Protein 2A3L (pdb70)

Secondary structure (DSSP, 8-state):
---TTT---------S---------------STTTTHHHHHHHHHHHHTTS---SS-TTS-------------------BTTB-----SS--SS-S-----HHHHHHHHHHHHHHTT-HHHHHHHHHHHHHHHHHHHHHHHHHHHHHHHHGGGS-S--TTTS-EEEEEEETTT-S-HHHHHHHHHHHHHT--S---EEETTEEE-HHHHHHHHSS-STT--STT----S-SS-----SSSHHHH--SS--HHHHHHS-SSSTTTTTTHHHHHHHHHHHHTTSSSEEEEEEEE--SSSSTHHHHHHHHHHTTT---SSEEEEEEEE--HHHHTTSSS-SSTHHHHHHHSSHHHHHHH-GGGSTTTHHHHTTEEEEEEES-TTS------SS---TTT--SSSPP-HHHHHHHHHHHHHHHHHHHTTTT----EE----SSSS-THHHHHHHHH-SS-S--GGGGG-HHHHHHIIIII--EEE-HHHHTTTT--STT-SHHHHHHTT--EEE--B-HHHH--SSSHHHHHHHHHIIIII--HHHHHHHHHHHHHHS---HHHHHHHS-TTTTBSSGGG--HHHH-S-HHHHHHHHHHHHHHHHHHTTT-----SB---

CATH classification: 3.20.20.140 (+1 more: 4.10.800.20)

Nearest PDB structures (foldseek):
  2a3l-assembly1_A  TM=1.002E+00  e=0.000E+00  Arabidopsis thaliana
  8hu6-assembly1_C  TM=9.172E-01  e=6.203E-59  Homo sapiens
  8hu6-assembly1_B  TM=9.155E-01  e=7.675E-59  Homo sapiens
  8hub-assembly1_D  TM=8.756E-01  e=2.429E-53  Homo sapiens
  8hub-assembly1_C  TM=8.610E-01  e=2.663E-52  Homo sapiens

Foldseek 3Di:
DFFAVDDDDDDDDQQDFDFDWDDDDDFDDDDPVLVLLVLLVLLLVLLVLFADAQPQDQLNPCPAQFDDADFFFQDDFCDDLLFTFRAGSPHDDQGVPDDDDDQVLQVVLVSLVDSLPPPPNLVVLVVVLVVLLVVLVVRCVTCVVSFVCSLVNLVPDFQLLAFFEQLAAAQQLLAAFVLVVVLVLPCCVVFFQCFQAQADHGTGGRVCLAVVLPCDHPRDGPPPPQQASHDPDDDDPDDQCQRQPPPPGGDVCLRARDQPHPVRNCHVLVSLVVSQVVCCVSVRYAYAYEAEDALLDLCSLLSVLVSCVVSSPDDQRYFYAYEHELPVLVSLVVVSAFFQSSRSVSPLPNPLVCLSTVVVRDSSQSRLLRHAAYEYDDDQADDDDPDDNPDDGRRSGRDNDGHDLLVVVSSVQSSLRVSQVVSSVVPHHHYFYAYAFDLDYDPSRLSSCSSYGAAYEDCQRVVPTSSSLSSLQLSLREYEHELQVSCVPPDPSVVGCPLSSVSSRRRYAYHAYRQHPGDDDPDGVVVVVNVCSVVSRRHRLRVLVRSLSSLVSDRDRLVVNCVQWRSQCQFQFLVNTDCSRRSHRSNSGNSSSVVSVSVQCVSVVNDDPDDGGDGD

InterPro domains:
  IPR006329 AMP deaminase [PF19326] (227-831)
  IPR006329 AMP deaminase [PTHR11359] (141-830)
  IPR006329 AMP deaminase [TIGR01429] (279-825)
  IPR006329 AMP deaminase [cd01319] (328-823)
  IPR006650 Adenosine/AMP deaminase active site [PS00485] (732-738)
  IPR032466 Metal-dependent hydrolase [SSF51556] (219-838)

Radius of gyration: 24.84 Å; Cα contacts (8 Å, |Δi|>4): 1011; chains: 1; bounding box: 74×53×70 Å

Organism: Arabidopsis thaliana (NCBI:txid3702)

Sequence (616 aa):
QPDPIAADILRKEPEQETFVRLNVPLEVPTSDEVEAYKCLQECLELRKRYVFQETVAPWEKEEPFAHYPQGKSDHCFEMQDGVVHVFANKDAKEDLFPVADATAFFTDLHHVLKVIAAGNIRTLCHRRLVLLEQKFNLHLMLNADKEFLAQKSAPHRDFYNVRKVDTHVHHSACMNQKHLLRFIKSKLRKEPDEVVIFRDGTYLTLREVFESLDLTGYDLNVDLLDVHADKSTFHRFDKFNLKYNPCGQSRLREIFLKQDNLIQGRFLGEITKQVFSDLEASKYQMAEYRISIYGRKMSEWDQLASWIVNNDLYSENVVWLIQLPRLYNIYKDMGIVTSFQNILDNIFIPLFEATVDPDSHPQLHVFLKQVVGFDLVDDESKPERRPTKHMPTPAQWTNAFNPAFSYYVYYCYANLYVLNKLRESKGMTTITLRPHSGEAGDIDHLAATFLTCHSIAHGINLRKSPVLQYLYYLAQIGLAMSPLSNNSLFLDYHRNPFPVFFLRGLNVSLSTDDPLQIHLTKEPLVEEYSIAASVWKLSACDLCEIARNSVYQSGFSHALKSHWIGKDYYKRGPDGNDIHKTNVPHIRVEFRDTIWKEEMQQVYLGKAVISDEVVP

GO terms:
  GO:0043424 protein histidine kinase binding (F, IPI)
  GO:0005741 mitochondrial outer membrane (C, IDA)
  GO:0005783 endoplasmic reticulum (C, HDA)
  GO:0009793 embryo development ending in seed dormancy (P, IMP)
  GO:0005515 protein binding (F, IPI)

B-factor: mean 73.49, std 30.17, range [4.39, 203.39]

Structure (mmCIF, N/CA/C/O backbone):
data_2A3L
#
_entry.id   2A3L
#
_cell.length_a   131.325
_cell.length_b   131.325
_cell.length_c   208.254
_cell.angle_alpha   90.00
_cell.angle_beta   90.00
_cell.angle_gamma   120.00
#
_symmetry.space_group_name_H-M   'P 62 2 2'
#
loop_
_entity.id
_entity.type
_entity.pdbx_description
1 polymer 'AMP deaminase'
2 non-polymer 'ZINC ION'
3 non-polymer 'PHOSPHATE ION'
4 non-polymer "COFORMYCIN 5'-PHOSPHATE"
5 water water
#
loop_
_atom_site.group_PDB
_atom_site.id
_atom_site.type_symbol
_atom_site.label_atom_id
_atom_site.label_alt_id
_atom_site.label_comp_id
_atom_site.label_asym_id
_atom_site.label_entity_id
_atom_site.label_seq_id
_atom_site.pdbx_PDB_ins_code
_atom_site.Cartn_x
_atom_site.Cartn_y
_atom_site.Cartn_z
_atom_site.occupancy
_atom_site.B_iso_or_equiv
_atom_site.auth_seq_id
_atom_site.auth_comp_id
_atom_site.auth_asym_id
_atom_site.auth_atom_id
_atom_site.pdbx_PDB_model_num
ATOM 1 N N . GLN A 1 74 ? -40.501 -39.060 -41.809 1.00 152.92 212 GLN A N 1
ATOM 2 C CA . GLN A 1 74 ? -39.258 -38.486 -42.424 1.00 152.92 212 GLN A CA 1
ATOM 3 C C . GLN A 1 74 ? -37.925 -38.973 -41.867 1.00 152.92 212 GLN A C 1
ATOM 4 O O . GLN A 1 74 ? -37.106 -39.553 -42.585 1.00 152.92 212 GLN A O 1
ATOM 10 N N . PRO A 1 75 ? -37.701 -38.747 -40.572 1.00 155.01 213 PRO A N 1
ATOM 11 C CA . PRO A 1 75 ? -36.491 -39.124 -39.846 1.00 155.01 213 PRO A CA 1
ATOM 12 C C . PRO A 1 75 ? -35.100 -39.178 -40.501 1.00 155.01 213 PRO A C 1
ATOM 13 O O . PRO A 1 75 ? -34.886 -39.836 -41.516 1.00 155.01 213 PRO A O 1
ATOM 17 N N . ASP A 1 76 ? -34.174 -38.463 -39.855 1.00 88.16 214 ASP A N 1
ATOM 18 C CA . ASP A 1 76 ? -32.757 -38.308 -40.213 1.00 88.16 214 ASP A CA 1
ATOM 19 C C . ASP A 1 76 ? -32.509 -37.179 -41.201 1.00 88.16 214 ASP A C 1
ATOM 20 O O . ASP A 1 76 ? -32.694 -37.384 -42.393 1.00 88.16 214 ASP A O 1
ATOM 25 N N . PRO A 1 77 ? -32.102 -35.965 -40.711 1.00 92.14 215 PRO A N 1
ATOM 26 C CA . PRO A 1 77 ? -31.823 -34.776 -41.521 1.00 92.14 215 PRO A CA 1
ATOM 27 C C . PRO A 1 77 ? -30.436 -34.806 -42.125 1.00 92.14 215 PRO A C 1
ATOM 28 O O . PRO A 1 77 ? -30.213 -34.281 -43.222 1.00 92.14 215 PRO A O 1
ATOM 32 N N . ILE A 1 78 ? -29.499 -35.401 -41.392 1.00 89.62 216 ILE A N 1
ATOM 33 C CA . ILE A 1 78 ? -28.132 -35.453 -41.873 1.00 89.62 216 ILE A CA 1
ATOM 34 C C . ILE A 1 78 ? -28.199 -35.668 -43.396 1.00 89.62 216 ILE A C 1
ATOM 35 O O . ILE A 1 78 ? -27.564 -34.950 -44.154 1.00 89.62 216 ILE A O 1
ATOM 40 N N . ALA A 1 79 ? -29.014 -36.601 -43.860 1.00 89.17 217 ALA A N 1
ATOM 41 C CA . ALA A 1 79 ? -29.089 -36.833 -45.297 1.00 89.17 217 ALA A CA 1
ATOM 42 C C . ALA A 1 79 ? -29.909 -35.771 -46.054 1.00 89.17 217 ALA A C 1
ATOM 43 O O . ALA A 1 79 ? -29.334 -34.908 -46.734 1.00 89.17 217 ALA A O 1
ATOM 45 N N . ALA A 1 80 ? -31.239 -35.848 -45.918 1.00 120.73 218 ALA A N 1
ATOM 46 C CA . ALA A 1 80 ? -32.222 -34.954 -46.562 1.00 120.73 218 ALA A CA 1
ATOM 47 C C . ALA A 1 80 ? -31.701 -34.114 -47.698 1.00 120.73 218 ALA A C 1
ATOM 48 O O . ALA A 1 80 ? -30.814 -33.280 -47.523 1.00 120.73 218 ALA A O 1
ATOM 50 N N . ASP A 1 81 ? -32.292 -34.318 -48.866 1.00 96.33 219 ASP A N 1
ATOM 51 C CA . ASP A 1 81 ? -31.870 -33.591 -50.041 1.00 96.33 219 ASP A CA 1
ATOM 52 C C . ASP A 1 81 ? -32.558 -32.257 -50.205 1.00 96.33 219 ASP A C 1
ATOM 53 O O . ASP A 1 81 ? -33.622 -31.989 -49.667 1.00 96.33 219 ASP A O 1
ATOM 58 N N . ILE A 1 82 ? -31.884 -31.413 -50.952 1.00 114.84 220 ILE A N 1
ATOM 59 C CA . ILE A 1 82 ? -32.302 -30.070 -51.265 1.00 114.84 220 ILE A CA 1
ATOM 60 C C . ILE A 1 82 ? -33.672 -30.108 -51.985 1.00 114.84 220 ILE A C 1
ATOM 61 O O . ILE A 1 82 ? -33.934 -31.068 -52.712 1.00 114.84 220 ILE A O 1
ATOM 66 N N . LEU A 1 83 ? -34.561 -29.124 -51.779 1.00 71.86 221 LEU A N 1
ATOM 67 C CA . LEU A 1 83 ? -35.836 -29.145 -52.522 1.00 71.86 221 LEU A CA 1
ATOM 68 C C . LEU A 1 83 ? -36.303 -27.865 -53.183 1.00 71.86 221 LEU A C 1
ATOM 69 O O . LEU A 1 83 ? -35.970 -27.631 -54.328 1.00 71.86 221 LEU A O 1
ATOM 74 N N . ARG A 1 84 ? -37.097 -27.045 -52.500 1.00 140.34 222 ARG A N 1
ATOM 75 C CA . ARG A 1 84 ? -37.616 -25.841 -53.152 1.00 140.34 222 ARG A CA 1
ATOM 76 C C . ARG A 1 84 ? -38.348 -24.823 -52.270 1.00 140.34 222 ARG A C 1
ATOM 77 O O . ARG A 1 84 ? -38.057 -24.590 -51.099 1.00 140.34 222 ARG A O 1
ATOM 85 N N . LYS A 1 85 ? -39.305 -24.192 -52.932 1.00 133.64 223 LYS A N 1
ATOM 86 C CA . LYS A 1 85 ? -40.253 -23.310 -52.303 1.00 133.64 223 LYS A CA 1
ATOM 87 C C . LYS A 1 85 ? -40.430 -21.821 -52.158 1.00 133.64 223 LYS A C 1
ATOM 88 O O . LYS A 1 85 ? -39.500 -21.023 -51.980 1.00 133.64 223 LYS A O 1
ATOM 94 N N . GLU A 1 86 ? -41.743 -21.549 -52.161 1.00 113.08 224 GLU A N 1
ATOM 95 C CA . GLU A 1 86 ? -42.440 -20.277 -52.063 1.00 113.08 224 GLU A CA 1
ATOM 96 C C . GLU A 1 86 ? -43.368 -20.220 -50.830 1.00 113.08 224 GLU A C 1
ATOM 97 O O . GLU A 1 86 ? -44.131 -19.267 -50.712 1.00 113.08 224 GLU A O 1
ATOM 103 N N . PRO A 1 87 ? -43.435 -21.273 -49.984 1.00 50.22 225 PRO A N 1
ATOM 104 C CA . PRO A 1 87 ? -44.324 -21.066 -48.850 1.00 50.22 225 PRO A CA 1
ATOM 105 C C . PRO A 1 87 ? -43.872 -19.841 -48.101 1.00 50.22 225 PRO A C 1
ATOM 106 O O . PRO A 1 87 ? -42.789 -19.807 -47.510 1.00 50.22 225 PRO A O 1
ATOM 110 N N . GLU A 1 88 ? -44.756 -18.836 -48.218 1.00 159.36 226 GLU A N 1
ATOM 111 C CA . GLU A 1 88 ? -44.688 -17.496 -47.639 1.00 159.36 226 GLU A CA 1
ATOM 112 C C . GLU A 1 88 ? -45.985 -17.137 -46.897 1.00 159.36 226 GLU A C 1
ATOM 113 O O . GLU A 1 88 ? -46.454 -16.009 -47.030 1.00 159.36 226 GLU A O 1
ATOM 119 N N . GLN A 1 89 ? -46.513 -18.091 -46.117 1.00 85.72 227 GLN A N 1
ATOM 120 C CA . GLN A 1 89 ? -47.766 -17.987 -45.370 1.00 85.72 227 GLN A CA 1
ATOM 121 C C . GLN A 1 89 ? -47.835 -19.376 -44.742 1.00 85.72 227 GLN A C 1
ATOM 122 O O . GLN A 1 89 ? -48.124 -20.326 -45.445 1.00 85.72 227 GLN A O 1
ATOM 128 N N . GLU A 1 90 ? -47.554 -19.534 -43.450 1.00 88.39 228 GLU A N 1
ATOM 129 C CA . GLU A 1 90 ? -47.518 -20.905 -42.892 1.00 88.39 228 GLU A CA 1
ATOM 130 C C . GLU A 1 90 ? -48.821 -21.633 -42.632 1.00 88.39 228 GLU A C 1
ATOM 131 O O . GLU A 1 90 ? -49.838 -20.995 -42.431 1.00 88.39 228 GLU A O 1
ATOM 137 N N . THR A 1 91 ? -48.753 -22.974 -42.580 1.00 56.81 229 THR A N 1
ATOM 138 C CA . THR A 1 91 ? -49.921 -23.883 -42.408 1.00 56.81 229 THR A CA 1
ATOM 139 C C . THR A 1 91 ? -50.062 -24.831 -41.212 1.00 56.81 229 THR A C 1
ATOM 140 O O . THR A 1 91 ? -49.241 -25.721 -41.047 1.00 56.81 229 THR A O 1
ATOM 144 N N . PHE A 1 92 ? -51.090 -24.641 -40.385 1.00 50.88 230 PHE A N 1
ATOM 145 C CA . PHE A 1 92 ? -51.377 -25.576 -39.277 1.00 50.88 230 PHE A CA 1
ATOM 146 C C . PHE A 1 92 ? -52.036 -26.687 -40.117 1.00 50.88 230 PHE A C 1
ATOM 147 O O . PHE A 1 92 ? -51.609 -26.963 -41.237 1.00 50.88 230 PHE A O 1
ATOM 155 N N . VAL A 1 93 ? -53.078 -27.315 -39.611 1.00 68.47 231 VAL A N 1
ATOM 156 C CA . VAL A 1 93 ? -53.823 -28.323 -40.392 1.00 68.47 231 VAL A CA 1
ATOM 157 C C . VAL A 1 93 ? -53.146 -29.624 -40.747 1.00 68.47 231 VAL A C 1
ATOM 158 O O . VAL A 1 93 ? -52.045 -29.632 -41.315 1.00 68.47 231 VAL A O 1
ATOM 162 N N . ARG A 1 94 ? -53.851 -30.717 -40.411 1.00 67.25 232 ARG A N 1
ATOM 163 C CA . ARG A 1 94 ? -53.407 -32.093 -40.659 1.00 67.25 232 ARG A CA 1
ATOM 164 C C . ARG A 1 94 ? -54.380 -33.143 -40.147 1.00 67.25 232 ARG A C 1
ATOM 165 O O . ARG A 1 94 ? -55.432 -32.827 -39.617 1.00 67.25 232 ARG A O 1
ATOM 173 N N . LEU A 1 95 ? -53.991 -34.402 -40.275 1.00 43.50 233 LEU A N 1
ATOM 174 C CA . LEU A 1 95 ? -54.839 -35.491 -39.840 1.00 43.50 233 LEU A CA 1
ATOM 175 C C . LEU A 1 95 ? -54.961 -35.532 -38.342 1.00 43.50 233 LEU A C 1
ATOM 176 O O . LEU A 1 95 ? -53.943 -35.700 -37.655 1.00 43.50 233 LEU A O 1
ATOM 181 N N . ASN A 1 96 ? -56.192 -35.422 -37.838 1.00 57.68 234 ASN A N 1
ATOM 182 C CA . ASN A 1 96 ? -56.434 -35.350 -36.404 1.00 57.68 234 ASN A CA 1
ATOM 183 C C . ASN A 1 96 ? -56.606 -36.621 -35.512 1.00 57.68 234 ASN A C 1
ATOM 184 O O . ASN A 1 96 ? -56.480 -36.525 -34.285 1.00 57.68 234 ASN A O 1
ATOM 189 N N . VAL A 1 97 ? -56.883 -37.806 -36.044 1.00 62.12 235 VAL A N 1
ATOM 190 C CA . VAL A 1 97 ? -57.030 -39.000 -35.153 1.00 62.12 235 VAL A CA 1
ATOM 191 C C . VAL A 1 97 ? -57.856 -39.028 -33.842 1.00 62.12 235 VAL A C 1
ATOM 192 O O . VAL A 1 97 ? -57.260 -38.967 -32.773 1.00 62.12 235 VAL A O 1
ATOM 196 N N . PRO A 1 98 ? -59.210 -39.100 -33.885 1.00 89.90 236 PRO A N 1
ATOM 197 C CA . PRO A 1 98 ? -59.853 -39.148 -32.554 1.00 89.90 236 PRO A CA 1
ATOM 198 C C . PRO A 1 98 ? -59.944 -40.607 -32.064 1.00 89.90 236 PRO A C 1
ATOM 199 O O . PRO A 1 98 ? -59.946 -41.518 -32.884 1.00 89.90 236 PRO A O 1
ATOM 203 N N . LEU A 1 99 ? -60.006 -40.820 -30.745 1.00 64.79 237 LEU A N 1
ATOM 204 C CA . LEU A 1 99 ? -60.126 -42.175 -30.142 1.00 64.79 237 LEU A CA 1
ATOM 205 C C . LEU A 1 99 ? -61.175 -42.123 -29.020 1.00 64.79 237 LEU A C 1
ATOM 206 O O . LEU A 1 99 ? -62.292 -42.622 -29.176 1.00 64.79 237 LEU A O 1
ATOM 211 N N . GLU A 1 100 ? -60.747 -41.551 -27.886 1.00 95.64 238 GLU A N 1
ATOM 212 C CA . GLU A 1 100 ? -61.542 -41.273 -26.678 1.00 95.64 238 GLU A CA 1
ATOM 213 C C . GLU A 1 100 ? -61.728 -42.215 -25.459 1.00 95.64 238 GLU A C 1
ATOM 214 O O . GLU A 1 100 ? -61.724 -41.726 -24.333 1.00 95.64 238 GLU A O 1
ATOM 220 N N . VAL A 1 101 ? -61.915 -43.520 -25.660 1.00 104.26 239 VAL A N 1
ATOM 221 C CA . VAL A 1 101 ? -62.095 -44.522 -24.565 1.00 104.26 239 VAL A CA 1
ATOM 222 C C . VAL A 1 101 ? -62.841 -44.193 -23.254 1.00 104.26 239 VAL A C 1
ATOM 223 O O . VAL A 1 101 ? -62.575 -43.185 -22.598 1.00 104.26 239 VAL A O 1
ATOM 227 N N . PRO A 1 102 ? -63.787 -45.065 -22.854 1.00 122.01 240 PRO A N 1
ATOM 228 C CA . PRO A 1 102 ? -64.556 -44.863 -21.620 1.00 122.01 240 PRO A CA 1
ATOM 229 C C . PRO A 1 102 ? -63.719 -45.395 -20.475 1.00 122.01 240 PRO A C 1
ATOM 230 O O . PRO A 1 102 ? -62.491 -45.375 -20.560 1.00 122.01 240 PRO A O 1
ATOM 234 N N . THR A 1 103 ? -64.359 -45.912 -19.431 1.00 77.62 241 THR A N 1
ATOM 235 C CA . THR A 1 103 ? -63.577 -46.394 -18.307 1.00 77.62 241 THR A CA 1
ATOM 236 C C . THR A 1 103 ? -64.162 -47.493 -17.438 1.00 77.62 241 THR A C 1
ATOM 237 O O . THR A 1 103 ? -65.375 -47.555 -17.245 1.00 77.62 241 THR A O 1
ATOM 241 N N . SER A 1 104 ? -63.263 -48.331 -16.903 1.00 72.35 242 SER A N 1
ATOM 242 C CA . SER A 1 104 ? -63.566 -49.471 -16.024 1.00 72.35 242 SER A CA 1
ATOM 243 C C . SER A 1 104 ? -63.483 -49.158 -14.522 1.00 72.35 242 SER A C 1
ATOM 244 O O . SER A 1 104 ? -63.044 -48.080 -14.133 1.00 72.35 242 SER A O 1
ATOM 247 N N . ASP A 1 105 ? -63.893 -50.108 -13.679 1.00 87.33 243 ASP A N 1
ATOM 248 C CA . ASP A 1 105 ? -63.868 -49.922 -12.225 1.00 87.33 243 ASP A CA 1
ATOM 249 C C . ASP A 1 105 ? -62.509 -49.449 -11.730 1.00 87.33 243 ASP A C 1
ATOM 250 O O . ASP A 1 105 ? -62.405 -48.786 -10.696 1.00 87.33 243 ASP A O 1
ATOM 255 N N . GLU A 1 106 ? -61.458 -49.803 -12.459 1.00 86.26 244 GLU A N 1
ATOM 256 C CA . GLU A 1 106 ? -60.131 -49.380 -12.064 1.00 86.26 244 GLU A CA 1
ATOM 257 C C . GLU A 1 106 ? -59.862 -47.977 -12.563 1.00 86.26 244 GLU A C 1
ATOM 258 O O . GLU A 1 106 ? -59.001 -47.704 -13.402 1.00 86.26 244 GLU A O 1
ATOM 264 N N . VAL A 1 107 ? -60.718 -47.105 -12.059 1.00 104.03 245 VAL A N 1
ATOM 265 C CA . VAL A 1 107 ? -60.675 -45.687 -12.306 1.00 104.03 245 VAL A CA 1
ATOM 266 C C . VAL A 1 107 ? -59.942 -45.335 -11.026 1.00 104.03 245 VAL A C 1
ATOM 267 O O . VAL A 1 107 ? -59.213 -44.344 -10.943 1.00 104.03 245 VAL A O 1
ATOM 271 N N . GLU A 1 108 ? -60.143 -46.196 -10.028 1.00 82.10 246 GLU A N 1
ATOM 272 C CA . GLU A 1 108 ? -59.472 -46.044 -8.754 1.00 82.10 246 GLU A CA 1
ATOM 273 C C . GLU A 1 108 ? -58.087 -46.539 -9.054 1.00 82.10 246 GLU A C 1
ATOM 274 O O . GLU A 1 108 ? -57.667 -47.604 -8.628 1.00 82.10 246 GLU A O 1
ATOM 280 N N . ALA A 1 109 ? -57.412 -45.747 -9.856 1.00 52.36 247 ALA A N 1
ATOM 281 C CA . ALA A 1 109 ? -56.060 -45.993 -10.275 1.00 52.36 247 ALA A CA 1
ATOM 282 C C . ALA A 1 109 ? -55.796 -44.617 -10.711 1.00 52.36 247 ALA A C 1
ATOM 283 O O . ALA A 1 109 ? -54.951 -43.942 -10.137 1.00 52.36 247 ALA A O 1
ATOM 285 N N . TYR A 1 110 ? -56.559 -44.191 -11.718 1.00 58.80 248 TYR A N 1
ATOM 286 C CA . TYR A 1 110 ? -56.430 -42.836 -12.227 1.00 58.80 248 TYR A CA 1
ATOM 287 C C . TYR A 1 110 ? -56.502 -41.957 -10.994 1.00 58.80 248 TYR A C 1
ATOM 288 O O . TYR A 1 110 ? -55.721 -41.022 -10.836 1.00 58.80 248 TYR A O 1
ATOM 297 N N . LYS A 1 111 ? -57.433 -42.278 -10.104 1.00 72.88 249 LYS A N 1
ATOM 298 C CA . LYS A 1 111 ? -57.558 -41.527 -8.878 1.00 72.88 249 LYS A CA 1
ATOM 299 C C . LYS A 1 111 ? -56.157 -41.462 -8.274 1.00 72.88 249 LYS A C 1
ATOM 300 O O . LYS A 1 111 ? -55.619 -40.365 -8.090 1.00 72.88 249 LYS A O 1
ATOM 306 N N . CYS A 1 112 ? -55.559 -42.630 -8.014 1.00 56.78 250 CYS A N 1
ATOM 307 C CA . CYS A 1 112 ? -54.217 -42.725 -7.432 1.00 56.78 250 CYS A CA 1
ATOM 308 C C . CYS A 1 112 ? -53.206 -41.832 -8.145 1.00 56.78 250 CYS A C 1
ATOM 309 O O . CYS A 1 112 ? -52.332 -41.222 -7.527 1.00 56.78 250 CYS A O 1
ATOM 312 N N . LEU A 1 113 ? -53.314 -41.777 -9.459 1.00 61.07 251 LEU A N 1
ATOM 313 C CA . LEU A 1 113 ? -52.423 -40.936 -10.195 1.00 61.07 251 LEU A CA 1
ATOM 314 C C . LEU A 1 113 ? -52.711 -39.534 -9.736 1.00 61.07 251 LEU A C 1
ATOM 315 O O . LEU A 1 113 ? -51.794 -38.813 -9.349 1.00 61.07 251 LEU A O 1
ATOM 320 N N . GLN A 1 114 ? -53.987 -39.152 -9.742 1.00 74.10 252 GLN A N 1
ATOM 321 C CA . GLN A 1 114 ? -54.368 -37.817 -9.324 1.00 74.10 252 GLN A CA 1
ATOM 322 C C . GLN A 1 114 ? -53.588 -37.403 -8.091 1.00 74.10 252 GLN A C 1
ATOM 323 O O . GLN A 1 114 ? -52.855 -36.416 -8.144 1.00 74.10 252 GLN A O 1
ATOM 329 N N . GLU A 1 115 ? -53.717 -38.161 -7.000 1.00 80.58 253 GLU A N 1
ATOM 330 C CA . GLU A 1 115 ? -53.010 -37.860 -5.741 1.00 80.58 253 GLU A CA 1
ATOM 331 C C . GLU A 1 115 ? -51.531 -37.503 -5.956 1.00 80.58 253 GLU A C 1
ATOM 332 O O . GLU A 1 115 ? -51.072 -36.396 -5.656 1.00 80.58 253 GLU A O 1
ATOM 338 N N . CYS A 1 116 ? -50.790 -38.479 -6.457 1.00 47.64 254 CYS A N 1
ATOM 339 C CA . CYS A 1 116 ? -49.380 -38.329 -6.722 1.00 47.64 254 CYS A CA 1
ATOM 340 C C . CYS A 1 116 ? -49.172 -37.103 -7.552 1.00 47.64 254 CYS A C 1
ATOM 341 O O . CYS A 1 116 ? -48.201 -36.383 -7.392 1.00 47.64 254 CYS A O 1
ATOM 344 N N . LEU A 1 117 ? -50.122 -36.855 -8.428 1.00 61.17 255 LEU A N 1
ATOM 345 C CA . LEU A 1 117 ? -50.039 -35.717 -9.306 1.00 61.17 255 LEU A CA 1
ATOM 346 C C . LEU A 1 117 ? -50.215 -34.433 -8.508 1.00 61.17 255 LEU A C 1
ATOM 347 O O . LEU A 1 117 ? -49.570 -33.424 -8.780 1.00 61.17 255 LEU A O 1
ATOM 352 N N . GLU A 1 118 ? -51.084 -34.486 -7.509 1.00 71.10 256 GLU A N 1
ATOM 353 C CA . GLU A 1 118 ? -51.354 -33.329 -6.671 1.00 71.10 256 GLU A CA 1
ATOM 354 C C . GLU A 1 118 ? -50.167 -33.142 -5.770 1.00 71.10 256 GLU A C 1
ATOM 355 O O . GLU A 1 118 ? -49.528 -32.093 -5.793 1.00 71.10 256 GLU A O 1
ATOM 361 N N . LEU A 1 119 ? -49.893 -34.163 -4.963 1.00 45.84 257 LEU A N 1
ATOM 362 C CA . LEU A 1 119 ? -48.754 -34.144 -4.064 1.00 45.84 257 LEU A CA 1
ATOM 363 C C . LEU A 1 119 ? -47.595 -33.400 -4.695 1.00 45.84 257 LEU A C 1
ATOM 364 O O . LEU A 1 119 ? -47.222 -32.331 -4.246 1.00 45.84 257 LEU A O 1
ATOM 369 N N . ARG A 1 120 ? -47.030 -33.941 -5.755 1.00 55.54 258 ARG A N 1
ATOM 370 C CA . ARG A 1 120 ? -45.935 -33.222 -6.349 1.00 55.54 258 ARG A CA 1
ATOM 371 C C . ARG A 1 120 ? -46.233 -31.739 -6.345 1.00 55.54 258 ARG A C 1
ATOM 372 O O . ARG A 1 120 ? -45.440 -30.976 -5.833 1.00 55.54 258 ARG A O 1
ATOM 380 N N . LYS A 1 121 ? -47.379 -31.340 -6.894 1.00 74.90 259 LYS A N 1
ATOM 381 C CA . LYS A 1 121 ? -47.764 -29.929 -6.991 1.00 74.90 259 LYS A CA 1
ATOM 382 C C . LYS A 1 121 ? -47.672 -29.213 -5.654 1.00 74.90 259 LYS A C 1
ATOM 383 O O . LYS A 1 121 ? -46.953 -28.221 -5.530 1.00 74.90 259 LYS A O 1
ATOM 389 N N . ARG A 1 122 ? -48.399 -29.711 -4.659 1.00 64.48 260 ARG A N 1
ATOM 390 C CA . ARG A 1 122 ? -48.368 -29.122 -3.328 1.00 64.48 260 ARG A CA 1
ATOM 391 C C . ARG A 1 122 ? -46.995 -29.435 -2.728 1.00 64.48 260 ARG A C 1
ATOM 392 O O . ARG A 1 122 ? -46.936 -30.082 -1.689 1.00 64.48 260 ARG A O 1
ATOM 400 N N . TYR A 1 123 ? -45.902 -28.962 -3.338 1.00 42.59 261 TYR A N 1
ATOM 401 C CA . TYR A 1 123 ? -44.535 -29.296 -2.866 1.00 42.59 261 TYR A CA 1
ATOM 402 C C . TYR A 1 123 ? -43.455 -28.600 -3.664 1.00 42.59 261 TYR A C 1
ATOM 403 O O . TYR A 1 123 ? -42.699 -27.777 -3.192 1.00 42.59 261 TYR A O 1
ATOM 412 N N . VAL A 1 124 ? -43.310 -29.004 -4.892 1.00 35.57 262 VAL A N 1
ATOM 413 C CA . VAL A 1 124 ? -42.280 -28.356 -5.617 1.00 35.57 262 VAL A CA 1
ATOM 414 C C . VAL A 1 124 ? -42.567 -26.863 -5.568 1.00 35.57 262 VAL A C 1
ATOM 415 O O . VAL A 1 124 ? -43.631 -26.397 -5.970 1.00 35.57 262 VAL A O 1
ATOM 419 N N . PHE A 1 125 ? -41.614 -26.122 -5.034 1.00 45.99 263 PHE A N 1
ATOM 420 C CA . PHE A 1 125 ? -41.728 -24.683 -4.952 1.00 45.99 263 PHE A CA 1
ATOM 421 C C . PHE A 1 125 ? -41.814 -24.066 -6.341 1.00 45.99 263 PHE A C 1
ATOM 422 O O . PHE A 1 125 ? -41.316 -24.653 -7.312 1.00 45.99 263 PHE A O 1
ATOM 430 N N . GLN A 1 126 ? -42.463 -22.890 -6.409 1.00 62.71 264 GLN A N 1
ATOM 431 C CA . GLN A 1 126 ? -42.580 -22.072 -7.624 1.00 62.71 264 GLN A CA 1
ATOM 432 C C . GLN A 1 126 ? -42.907 -20.616 -7.294 1.00 62.71 264 GLN A C 1
ATOM 433 O O . GLN A 1 126 ? -43.776 -20.337 -6.461 1.00 62.71 264 GLN A O 1
ATOM 439 N N . GLU A 1 127 ? -42.178 -19.706 -7.947 1.00 85.05 265 GLU A N 1
ATOM 440 C CA . GLU A 1 127 ? -42.291 -18.255 -7.764 1.00 85.05 265 GLU A CA 1
ATOM 441 C C . GLU A 1 127 ? -43.666 -17.608 -7.901 1.00 85.05 265 GLU A C 1
ATOM 442 O O . GLU A 1 127 ? -44.103 -17.311 -9.007 1.00 85.05 265 GLU A O 1
ATOM 448 N N . THR A 1 128 ? -44.329 -17.351 -6.776 1.00 85.40 266 THR A N 1
ATOM 449 C CA . THR A 1 128 ? -45.662 -16.727 -6.770 1.00 85.40 266 THR A CA 1
ATOM 450 C C . THR A 1 128 ? -45.972 -15.749 -7.955 1.00 85.40 266 THR A C 1
ATOM 451 O O . THR A 1 128 ? -47.126 -15.607 -8.373 1.00 85.40 266 THR A O 1
ATOM 455 N N . VAL A 1 129 ? -44.943 -15.092 -8.489 1.00 101.29 267 VAL A N 1
ATOM 456 C CA . VAL A 1 129 ? -45.092 -14.170 -9.621 1.00 101.29 267 VAL A CA 1
ATOM 457 C C . VAL A 1 129 ? -44.040 -14.515 -10.668 1.00 101.29 267 VAL A C 1
ATOM 458 O O . VAL A 1 129 ? -42.864 -14.225 -10.456 1.00 101.29 267 VAL A O 1
ATOM 462 N N . ALA A 1 130 ? -44.462 -15.068 -11.809 1.00 59.79 268 ALA A N 1
ATOM 463 C CA . ALA A 1 130 ? -43.553 -15.535 -12.879 1.00 59.79 268 ALA A CA 1
ATOM 464 C C . ALA A 1 130 ? -42.859 -14.604 -13.858 1.00 59.79 268 ALA A C 1
ATOM 465 O O . ALA A 1 130 ? -43.438 -13.654 -14.355 1.00 59.79 268 ALA A O 1
ATOM 467 N N . PRO A 1 131 ? -41.610 -14.934 -14.211 1.00 79.10 269 PRO A N 1
ATOM 468 C CA . PRO A 1 131 ? -40.738 -14.196 -15.137 1.00 79.10 269 PRO A CA 1
ATOM 469 C C . PRO A 1 131 ? -41.371 -13.254 -16.177 1.00 79.10 269 PRO A C 1
ATOM 470 O O . PRO A 1 131 ? -40.984 -12.090 -16.273 1.00 79.10 269 PRO A O 1
ATOM 474 N N . TRP A 1 132 ? -42.326 -13.749 -16.961 1.00 109.18 270 TRP A N 1
ATOM 475 C CA . TRP A 1 132 ? -42.973 -12.925 -17.987 1.00 109.18 270 TRP A CA 1
ATOM 476 C C . TRP A 1 132 ? -43.920 -11.843 -17.409 1.00 109.18 270 TRP A C 1
ATOM 477 O O . TRP A 1 132 ? -44.363 -10.952 -18.134 1.00 109.18 270 TRP A O 1
ATOM 488 N N . GLU A 1 133 ? -44.225 -11.930 -16.110 1.00 102.59 271 GLU A N 1
ATOM 489 C CA . GLU A 1 133 ? -45.058 -10.932 -15.418 1.00 102.59 271 GLU A CA 1
ATOM 490 C C . GLU A 1 133 ? -44.056 -10.140 -14.559 1.00 102.59 271 GLU A C 1
ATOM 491 O O . GLU A 1 133 ? -44.219 -9.988 -13.347 1.00 102.59 271 GLU A O 1
ATOM 497 N N . LYS A 1 134 ? -43.030 -9.623 -15.228 1.00 118.16 272 LYS A N 1
ATOM 498 C CA . LYS A 1 134 ? -41.919 -8.909 -14.599 1.00 118.16 272 LYS A CA 1
ATOM 499 C C . LYS A 1 134 ? -42.038 -7.461 -14.120 1.00 118.16 272 LYS A C 1
ATOM 500 O O . LYS A 1 134 ? -41.135 -6.677 -14.390 1.00 118.16 272 LYS A O 1
ATOM 506 N N . GLU A 1 135 ? -43.118 -7.109 -13.415 1.00 194.42 273 GLU A N 1
ATOM 507 C CA . GLU A 1 135 ? -43.348 -5.750 -12.862 1.00 194.42 273 GLU A CA 1
ATOM 508 C C . GLU A 1 135 ? -44.822 -5.343 -12.896 1.00 194.42 273 GLU A C 1
ATOM 509 O O . GLU A 1 135 ? -45.271 -4.781 -13.924 1.00 194.45 273 GLU A O 1
ATOM 515 N N . GLU A 1 148 ? -22.113 -2.737 -20.681 1.00 100.74 286 GLU A N 1
ATOM 516 C CA . GLU A 1 148 ? -21.789 -2.784 -19.226 1.00 100.74 286 GLU A CA 1
ATOM 517 C C . GLU A 1 148 ? -21.333 -4.153 -18.719 1.00 100.74 286 GLU A C 1
ATOM 518 O O . GLU A 1 148 ? -21.635 -5.188 -19.323 1.00 100.74 286 GLU A O 1
ATOM 524 N N . PRO A 1 149 ? -20.578 -4.164 -17.600 1.00 166.82 287 PRO A N 1
ATOM 525 C CA . PRO A 1 149 ? -20.019 -5.339 -16.918 1.00 166.82 287 PRO A CA 1
ATOM 526 C C . PRO A 1 149 ? -21.034 -6.333 -16.317 1.00 166.82 287 PRO A C 1
ATOM 527 O O . PRO A 1 149 ? -21.952 -6.789 -17.005 1.00 166.82 287 PRO A O 1
ATOM 531 N N . PHE A 1 150 ? -20.859 -6.656 -15.032 1.00 103.25 288 PHE A N 1
ATOM 532 C CA . PHE A 1 150 ? -21.725 -7.612 -14.340 1.00 103.25 288 PHE A CA 1
ATOM 533 C C . PHE A 1 150 ? -21.724 -7.559 -12.798 1.00 103.25 288 PHE A C 1
ATOM 534 O O . PHE A 1 150 ? -22.583 -8.174 -12.164 1.00 103.25 288 PHE A O 1
ATOM 542 N N . ALA A 1 151 ? -20.785 -6.826 -12.194 1.00 158.39 289 ALA A N 1
ATOM 543 C CA . ALA A 1 151 ? -20.692 -6.789 -10.726 1.00 158.39 289 ALA A CA 1
ATOM 544 C C . ALA A 1 151 ? -20.678 -5.450 -9.954 1.00 158.39 289 ALA A C 1
ATOM 545 O O . ALA A 1 151 ? -20.415 -4.385 -10.522 1.00 158.39 289 ALA A O 1
ATOM 547 N N . HIS A 1 152 ? -20.989 -5.567 -8.651 1.00 162.31 290 HIS A N 1
ATOM 548 C CA . HIS A 1 152 ? -21.030 -4.500 -7.625 1.00 162.31 290 HIS A CA 1
ATOM 549 C C . HIS A 1 152 ? -22.404 -4.077 -7.044 1.00 162.31 290 HIS A C 1
ATOM 550 O O . HIS A 1 152 ? -23.323 -4.891 -6.901 1.00 162.31 290 HIS A O 1
ATOM 557 N N . TYR A 1 153 ? -22.490 -2.788 -6.702 1.00 203.39 291 TYR A N 1
ATOM 558 C CA . TYR A 1 153 ? -23.645 -2.088 -6.135 1.00 203.39 291 TYR A CA 1
ATOM 559 C C . TYR A 1 153 ? -24.091 -2.437 -4.720 1.00 203.39 291 TYR A C 1
ATOM 560 O O . TYR A 1 153 ? -24.400 -3.589 -4.402 1.00 203.39 291 TYR A O 1
ATOM 569 N N . PRO A 1 154 ? -24.112 -1.418 -3.843 1.00 165.55 292 PRO A N 1
ATOM 570 C CA . PRO A 1 154 ? -24.503 -1.503 -2.434 1.00 165.55 292 PRO A CA 1
ATOM 571 C C . PRO A 1 154 ? -26.015 -1.609 -2.184 1.00 165.55 292 PRO A C 1
ATOM 572 O O . PRO A 1 154 ? -26.835 -1.047 -2.918 1.00 165.55 292 PRO A O 1
ATOM 576 N N . GLN A 1 155 ? -26.360 -2.342 -1.131 1.00 105.50 293 GLN A N 1
ATOM 577 C CA . GLN A 1 155 ? -27.742 -2.568 -0.726 1.00 105.50 293 GLN A CA 1
ATOM 578 C C . GLN A 1 155 ? -27.817 -2.313 0.779 1.00 105.50 293 GLN A C 1
ATOM 579 O O . GLN A 1 155 ? -28.000 -1.178 1.206 1.00 105.50 293 GLN A O 1
ATOM 585 N N . GLY A 1 156 ? -27.687 -3.360 1.587 1.00 118.91 294 GLY A N 1
ATOM 586 C CA . GLY A 1 156 ? -27.705 -3.165 3.030 1.00 118.91 294 GLY A CA 1
ATOM 587 C C . GLY A 1 156 ? -28.933 -3.590 3.808 1.00 118.91 294 GLY A C 1
ATOM 588 O O . GLY A 1 156 ? -28.818 -4.206 4.864 1.00 118.91 294 GLY A O 1
ATOM 589 N N . LYS A 1 157 ? -30.108 -3.260 3.294 1.00 99.89 295 LYS A N 1
ATOM 590 C CA . LYS A 1 157 ? -31.356 -3.602 3.956 1.00 99.89 295 LYS A CA 1
ATOM 591 C C . LYS A 1 157 ? -31.341 -4.839 4.855 1.00 99.89 295 LYS A C 1
ATOM 592 O O . LYS A 1 157 ? -31.122 -5.963 4.404 1.00 99.89 295 LYS A O 1
ATOM 598 N N . SER A 1 158 ? -31.594 -4.587 6.136 1.00 110.19 296 SER A N 1
ATOM 599 C CA . SER A 1 158 ? -31.634 -5.592 7.184 1.00 110.19 296 SER A CA 1
ATOM 600 C C . SER A 1 158 ? -32.627 -6.730 6.984 1.00 110.19 296 SER A C 1
ATOM 601 O O . SER A 1 158 ? -32.553 -7.432 5.982 1.00 110.19 296 SER A O 1
ATOM 604 N N . ASP A 1 159 ? -33.562 -6.895 7.921 1.00 96.88 297 ASP A N 1
ATOM 605 C CA . ASP A 1 159 ? -34.521 -8.008 7.863 1.00 96.88 297 ASP A CA 1
ATOM 606 C C . ASP A 1 159 ? -33.684 -9.098 8.488 1.00 96.88 297 ASP A C 1
ATOM 607 O O . ASP A 1 159 ? -32.536 -9.267 8.074 1.00 96.88 297 ASP A O 1
ATOM 612 N N . HIS A 1 160 ? -34.209 -9.844 9.466 1.00 96.97 298 HIS A N 1
ATOM 613 C CA . HIS A 1 160 ? -33.348 -10.851 10.081 1.00 96.97 298 HIS A CA 1
ATOM 614 C C . HIS A 1 160 ? -33.833 -12.213 10.528 1.00 96.97 298 HIS A C 1
ATOM 615 O O . HIS A 1 160 ? -34.916 -12.672 10.184 1.00 96.97 298 HIS A O 1
ATOM 622 N N . CYS A 1 161 ? -32.937 -12.837 11.293 1.00 135.10 299 CYS A N 1
ATOM 623 C CA . CYS A 1 161 ? -33.060 -14.156 11.902 1.00 135.10 299 CYS A CA 1
ATOM 624 C C . CYS A 1 161 ? -33.138 -15.345 10.932 1.00 135.10 299 CYS A C 1
ATOM 625 O O . CYS A 1 161 ? -33.908 -15.335 9.975 1.00 135.10 299 CYS A O 1
ATOM 628 N N . PHE A 1 162 ? -32.310 -16.359 11.184 1.00 78.84 300 PHE A N 1
ATOM 629 C CA . PHE A 1 162 ? -32.271 -17.559 10.362 1.00 78.84 300 PHE A CA 1
ATOM 630 C C . PHE A 1 162 ? -32.912 -18.647 11.163 1.00 78.84 300 PHE A C 1
ATOM 631 O O . PHE A 1 162 ? -33.973 -19.156 10.808 1.00 78.84 300 PHE A O 1
ATOM 639 N N . GLU A 1 163 ? -32.216 -19.031 12.227 1.00 86.11 301 GLU A N 1
ATOM 640 C CA . GLU A 1 163 ? -32.698 -20.048 13.145 1.00 86.11 301 GLU A CA 1
ATOM 641 C C . GLU A 1 163 ? -33.046 -21.428 12.573 1.00 86.11 301 GLU A C 1
ATOM 642 O O . GLU A 1 163 ? -34.200 -21.854 12.667 1.00 86.11 301 GLU A O 1
ATOM 648 N N . MET A 1 164 ? -32.062 -22.133 12.011 1.00 63.82 302 MET A N 1
ATOM 649 C CA . MET A 1 164 ? -32.290 -23.471 11.458 1.00 63.82 302 MET A CA 1
ATOM 650 C C . MET A 1 164 ? -32.654 -24.584 12.458 1.00 63.82 302 MET A C 1
ATOM 651 O O . MET A 1 164 ? -31.789 -25.105 13.160 1.00 63.82 302 MET A O 1
ATOM 656 N N . GLN A 1 165 ? -33.926 -24.964 12.500 1.00 73.13 303 GLN A N 1
ATOM 657 C CA . GLN A 1 165 ? -34.369 -26.033 13.389 1.00 73.13 303 GLN A CA 1
ATOM 658 C C . GLN A 1 165 ? -34.448 -27.344 12.590 1.00 73.13 303 GLN A C 1
ATOM 659 O O . GLN A 1 165 ? -34.996 -27.367 11.484 1.00 73.13 303 GLN A O 1
ATOM 665 N N . ASP A 1 166 ? -33.887 -28.417 13.159 1.00 87.36 304 ASP A N 1
ATOM 666 C CA . ASP A 1 166 ? -33.855 -29.763 12.557 1.00 87.36 304 ASP A CA 1
ATOM 667 C C . ASP A 1 166 ? -33.511 -29.800 11.054 1.00 87.36 304 ASP A C 1
ATOM 668 O O . ASP A 1 166 ? -34.267 -30.351 10.248 1.00 87.36 304 ASP A O 1
ATOM 673 N N . GLY A 1 167 ? -32.370 -29.223 10.680 1.00 81.29 305 GLY A N 1
ATOM 674 C CA . GLY A 1 167 ? -31.957 -29.216 9.279 1.00 81.29 305 GLY A CA 1
ATOM 675 C C . GLY A 1 167 ? -32.812 -28.371 8.349 1.00 81.29 305 GLY A C 1
ATOM 676 O O . GLY A 1 167 ? -32.494 -28.161 7.177 1.00 81.29 305 GLY A O 1
ATOM 677 N N . VAL A 1 168 ? -33.908 -27.873 8.892 1.00 84.95 306 VAL A N 1
ATOM 678 C CA . VAL A 1 168 ? -34.830 -27.053 8.139 1.00 84.95 306 VAL A CA 1
ATOM 679 C C . VAL A 1 168 ? -34.758 -25.634 8.721 1.00 84.95 306 VAL A C 1
ATOM 680 O O . VAL A 1 168 ? -35.263 -25.416 9.820 1.00 84.95 306 VAL A O 1
ATOM 684 N N . VAL A 1 169 ? -34.125 -24.682 8.025 1.00 56.79 307 VAL A N 1
ATOM 685 C CA . VAL A 1 169 ? -34.053 -23.309 8.554 1.00 56.79 307 VAL A CA 1
ATOM 686 C C . VAL A 1 169 ? -35.447 -22.712 8.745 1.00 56.79 307 VAL A C 1
ATOM 687 O O . VAL A 1 169 ? -36.427 -23.221 8.194 1.00 56.79 307 VAL A O 1
ATOM 691 N N . HIS A 1 170 ? -35.551 -21.630 9.516 1.00 115.41 308 HIS A N 1
ATOM 692 C CA . HIS A 1 170 ? -36.861 -21.061 9.782 1.00 115.41 308 HIS A CA 1
ATOM 693 C C . HIS A 1 170 ? -37.104 -19.590 9.506 1.00 115.41 308 HIS A C 1
ATOM 694 O O . HIS A 1 170 ? -38.253 -19.185 9.311 1.00 115.41 308 HIS A O 1
ATOM 701 N N . VAL A 1 171 ? -36.039 -18.798 9.464 1.00 73.19 309 VAL A N 1
ATOM 702 C CA . VAL A 1 171 ? -36.159 -17.356 9.228 1.00 73.19 309 VAL A CA 1
ATOM 703 C C . VAL A 1 171 ? -37.490 -16.705 9.678 1.00 73.19 309 VAL A C 1
ATOM 704 O O . VAL A 1 171 ? -38.410 -16.570 8.869 1.00 73.19 309 VAL A O 1
ATOM 708 N N . PHE A 1 172 ? -37.566 -16.307 10.961 1.00 80.33 310 PHE A N 1
ATOM 709 C CA . PHE A 1 172 ? -38.737 -15.650 11.562 1.00 80.33 310 PHE A CA 1
ATOM 710 C C . PHE A 1 172 ? -38.823 -14.198 11.129 1.00 80.33 310 PHE A C 1
ATOM 711 O O . PHE A 1 172 ? -37.820 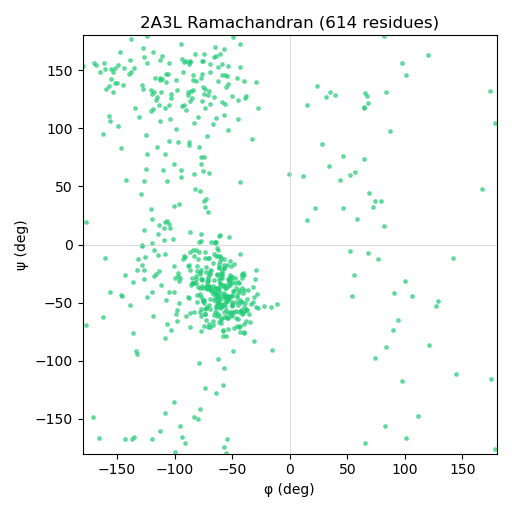-13.593 10.749 1.00 80.33 310 PHE A O 1
ATOM 719 N N . ALA A 1 173 ? -40.029 -13.644 11.214 1.00 121.47 311 ALA A N 1
ATOM 720 C CA . ALA A 1 173 ? -40.295 -12.263 10.820 1.00 121.47 311 ALA A CA 1
ATOM 721 C C . ALA A 1 173 ? -39.171 -11.286 11.192 1.00 121.47 311 ALA A C 1
ATOM 722 O O . ALA A 1 173 ? -38.766 -11.228 12.349 1.00 121.47 311 ALA A O 1
ATOM 724 N N . ASN A 1 174 ? -38.678 -10.536 10.198 1.00 98.95 312 ASN A N 1
ATOM 725 C CA . ASN A 1 174 ? -37.599 -9.533 10.350 1.00 98.95 312 ASN A CA 1
ATOM 726 C C . ASN A 1 174 ? -37.218 -9.183 11.789 1.00 98.95 312 ASN A C 1
ATOM 727 O O . ASN A 1 174 ? -36.032 -9.171 12.131 1.00 98.95 312 ASN A O 1
ATOM 732 N N . LYS A 1 175 ? -38.219 -8.853 12.607 1.00 102.19 313 LYS A N 1
ATOM 733 C CA . LYS A 1 175 ? -37.993 -8.532 14.009 1.00 102.19 313 LYS A CA 1
ATOM 734 C C . LYS A 1 175 ? -37.820 -9.856 14.752 1.00 102.19 313 LYS A C 1
ATOM 735 O O . LYS A 1 175 ? -36.753 -10.473 14.715 1.00 102.19 313 LYS A O 1
ATOM 741 N N . ASP A 1 176 ? -38.868 -10.280 15.440 1.00 117.71 314 ASP A N 1
ATOM 742 C CA . ASP A 1 176 ? -38.834 -11.532 16.156 1.00 117.71 314 ASP A CA 1
ATOM 743 C C . ASP A 1 176 ? -40.282 -11.950 16.312 1.00 117.71 314 ASP A C 1
ATOM 744 O O . ASP A 1 176 ? -41.060 -11.328 17.041 1.00 117.71 314 ASP A O 1
ATOM 749 N N . ALA A 1 177 ? -40.632 -13.009 15.596 1.00 95.07 315 ALA A N 1
ATOM 750 C CA . ALA A 1 177 ? -41.977 -13.518 15.603 1.00 95.07 315 ALA A CA 1
ATOM 751 C C . ALA A 1 177 ? -42.167 -14.733 16.500 1.00 95.07 315 ALA A C 1
ATOM 752 O O . ALA A 1 177 ? -41.699 -14.751 17.637 1.00 95.07 315 ALA A O 1
ATOM 754 N N . LYS A 1 178 ? -42.877 -15.735 15.992 1.00 171.48 316 LYS A N 1
ATOM 755 C CA . LYS A 1 178 ? -43.141 -16.957 16.745 1.00 171.48 316 LYS A CA 1
ATOM 756 C C . LYS A 1 178 ? -43.917 -17.921 15.853 1.00 171.48 316 LYS A C 1
ATOM 757 O O . LYS A 1 178 ? -44.550 -18.874 16.325 1.00 171.48 316 LYS A O 1
ATOM 763 N N . GLU A 1 179 ? -43.840 -17.662 14.550 1.00 157.22 317 GLU A N 1
ATOM 764 C CA . GLU A 1 179 ? -44.539 -18.453 13.546 1.00 157.22 317 GLU A CA 1
ATOM 765 C C . GLU A 1 179 ? -43.684 -18.605 12.283 1.00 157.22 317 GLU A C 1
ATOM 766 O O . GLU A 1 179 ? -43.821 -19.582 11.548 1.00 157.22 317 GLU A O 1
ATOM 772 N N . ASP A 1 180 ? -42.804 -17.622 12.079 1.00 101.24 318 ASP A N 1
ATOM 773 C CA . ASP A 1 180 ? -41.873 -17.470 10.946 1.00 101.24 318 ASP A CA 1
ATOM 774 C C . ASP A 1 180 ? -42.576 -17.253 9.594 1.00 101.24 318 ASP A C 1
ATOM 775 O O . ASP A 1 180 ? -43.770 -16.986 9.561 1.00 101.24 318 ASP A O 1
ATOM 780 N N . LEU A 1 181 ? -41.851 -17.280 8.483 1.00 90.24 319 LEU A N 1
ATOM 781 C CA . LEU A 1 181 ? -42.512 -17.121 7.190 1.00 90.24 319 LEU A CA 1
ATOM 782 C C . LEU A 1 181 ? -43.199 -18.479 6.983 1.00 90.24 319 LEU A C 1
ATOM 783 O O . LEU A 1 181 ? -43.302 -19.011 5.863 1.00 90.24 319 LEU A O 1
ATOM 788 N N . PHE A 1 182 ? -43.689 -18.994 8.121 1.00 164.51 320 PHE A N 1
ATOM 789 C CA . PHE A 1 182 ? -44.387 -20.282 8.327 1.00 164.51 320 PHE A CA 1
ATOM 790 C C . PHE A 1 182 ? -44.635 -21.217 7.146 1.00 164.51 320 PHE A C 1
ATOM 791 O O . PHE A 1 182 ? -45.773 -21.587 6.869 1.00 164.51 320 PHE A O 1
ATOM 799 N N . PRO A 1 183 ? -43.564 -21.685 6.494 1.00 81.38 321 PRO A N 1
ATOM 800 C CA . PRO A 1 183 ? -43.771 -22.565 5.360 1.00 81.38 321 PRO A CA 1
ATOM 801 C C . PRO A 1 183 ? -43.401 -24.049 5.588 1.00 81.38 321 PRO A C 1
ATOM 802 O O . PRO A 1 183 ? -43.573 -24.606 6.678 1.00 81.38 321 PRO A O 1
ATOM 806 N N . VAL A 1 184 ? -42.894 -24.651 4.514 1.00 95.77 322 VAL A N 1
ATOM 807 C CA . VAL A 1 184 ? -42.439 -26.040 4.406 1.00 95.77 322 VAL A CA 1
ATOM 808 C C . VAL A 1 184 ? -42.931 -27.185 5.315 1.00 95.77 322 VAL A C 1
ATOM 809 O O . VAL A 1 184 ? -43.050 -27.064 6.545 1.00 95.77 322 VAL A O 1
ATOM 813 N N . ALA A 1 185 ? -43.204 -28.310 4.650 1.00 74.23 323 ALA A N 1
ATOM 814 C CA . ALA A 1 185 ? -43.684 -29.523 5.284 1.00 74.23 323 ALA A CA 1
ATOM 815 C C . ALA A 1 185 ? -42.479 -30.234 5.850 1.00 74.23 323 ALA A C 1
ATOM 816 O O . ALA A 1 185 ? -41.430 -30.274 5.222 1.00 74.23 323 ALA A O 1
ATOM 818 N N . ASP A 1 186 ? -42.636 -30.803 7.036 1.00 69.16 324 ASP A N 1
ATOM 819 C CA . ASP A 1 186 ? -41.545 -31.488 7.712 1.00 69.16 324 ASP A CA 1
ATOM 820 C C . ASP A 1 186 ? -41.001 -32.720 7.012 1.00 69.16 324 ASP A C 1
ATOM 821 O O . ASP A 1 186 ? -41.646 -33.300 6.144 1.00 69.16 324 ASP A O 1
ATOM 826 N N . ALA A 1 187 ? -39.796 -33.105 7.424 1.00 75.30 325 ALA A N 1
ATOM 827 C CA . ALA A 1 187 ? -39.101 -34.268 6.897 1.00 75.30 325 ALA A CA 1
ATOM 828 C C . ALA A 1 187 ? -40.029 -35.471 6.869 1.00 75.30 325 ALA A C 1
ATOM 829 O O . ALA A 1 187 ? -40.429 -35.910 5.795 1.00 75.30 325 ALA A O 1
ATOM 831 N N . THR A 1 188 ? -40.351 -36.038 8.031 1.00 72.97 326 THR A N 1
ATOM 832 C CA . THR A 1 188 ? -41.277 -37.156 8.020 1.00 72.97 326 THR A CA 1
ATOM 833 C C . THR A 1 188 ? -42.480 -36.472 7.476 1.00 72.97 326 THR A C 1
ATOM 834 O O . THR A 1 188 ? -42.764 -35.339 7.846 1.00 72.97 326 THR A O 1
ATOM 838 N N . ALA A 1 189 ? -43.191 -37.172 6.619 1.00 95.89 327 ALA A N 1
ATOM 839 C CA . ALA A 1 189 ? -44.334 -36.631 5.922 1.00 95.89 327 ALA A CA 1
ATOM 840 C C . ALA A 1 189 ? -43.697 -36.908 4.603 1.00 95.89 327 ALA A C 1
ATOM 841 O O . ALA A 1 189 ? -43.868 -37.977 4.035 1.00 95.89 327 ALA A O 1
ATOM 843 N N . PHE A 1 190 ? -42.894 -35.957 4.151 1.00 64.16 328 PHE A N 1
ATOM 844 C CA . PHE A 1 190 ? -42.226 -36.144 2.899 1.00 64.16 328 PHE A CA 1
ATOM 845 C C . PHE A 1 190 ? -41.720 -37.572 2.783 1.00 64.16 328 PHE A C 1
ATOM 846 O O . PHE A 1 190 ? -41.519 -38.046 1.683 1.00 64.16 328 PHE A O 1
ATOM 854 N N . PHE A 1 191 ? -41.478 -38.256 3.896 1.00 69.67 329 PHE A N 1
ATOM 855 C CA . PHE A 1 191 ? -41.024 -39.631 3.793 1.00 69.67 329 PHE A CA 1
ATOM 856 C C . PHE A 1 191 ? -42.226 -40.559 3.674 1.00 69.67 329 PHE A C 1
ATOM 857 O O . PHE A 1 191 ? -42.182 -41.570 2.972 1.00 69.67 329 PHE A O 1
ATOM 865 N N . THR A 1 192 ? -43.312 -40.209 4.347 1.00 85.93 330 THR A N 1
ATOM 866 C CA . THR A 1 192 ? -44.519 -41.024 4.298 1.00 85.93 330 THR A CA 1
ATOM 867 C C . THR A 1 192 ? -45.265 -40.834 2.969 1.00 85.93 330 THR A C 1
ATOM 868 O O . THR A 1 192 ? -45.946 -41.744 2.496 1.00 85.93 330 THR A O 1
ATOM 872 N N . ASP A 1 193 ? -45.146 -39.646 2.379 1.00 74.72 331 ASP A N 1
ATOM 873 C CA . ASP A 1 193 ? -45.782 -39.360 1.096 1.00 74.72 331 ASP A CA 1
ATOM 874 C C . ASP A 1 193 ? -44.963 -40.162 0.100 1.00 74.72 331 ASP A C 1
ATOM 875 O O . ASP A 1 193 ? -45.485 -40.722 -0.858 1.00 74.72 331 ASP A O 1
ATOM 880 N N . LEU A 1 194 ? -43.663 -40.226 0.356 1.00 57.96 332 LEU A N 1
ATOM 881 C CA . LEU A 1 194 ? -42.752 -40.954 -0.500 1.00 57.96 332 LEU A CA 1
ATOM 882 C C . LEU A 1 194 ? -43.122 -42.412 -0.479 1.00 57.96 332 LEU A C 1
ATOM 883 O O . LEU A 1 194 ? -43.110 -43.086 -1.500 1.00 57.96 332 LEU A O 1
ATOM 888 N N . HIS A 1 195 ? -43.425 -42.945 0.682 1.00 85.37 333 HIS A N 1
ATOM 889 C CA . HIS A 1 195 ? -43.816 -44.319 0.619 1.00 85.37 333 HIS A CA 1
ATOM 890 C C . HIS A 1 195 ? -45.065 -44.351 -0.215 1.00 85.37 333 HIS A C 1
ATOM 891 O O . HIS A 1 195 ? -45.134 -45.098 -1.185 1.00 85.37 333 HIS A O 1
ATOM 898 N N . HIS A 1 196 ? -46.026 -43.496 0.109 1.00 60.48 334 HIS A N 1
ATOM 899 C CA . HIS A 1 196 ? -47.260 -43.517 -0.641 1.00 60.48 334 HIS A CA 1
ATOM 900 C C . HIS A 1 196 ? -47.004 -43.656 -2.128 1.00 60.48 334 HIS A C 1
ATOM 901 O O . HIS A 1 196 ? -47.483 -44.598 -2.756 1.00 60.48 334 HIS A O 1
ATOM 908 N N . VAL A 1 197 ? -46.243 -42.735 -2.701 1.00 49.10 335 VAL A N 1
ATOM 909 C CA . VAL A 1 197 ? -45.961 -42.809 -4.132 1.00 49.10 335 VAL A CA 1
ATOM 910 C C . VAL A 1 197 ? -45.363 -44.162 -4.446 1.00 49.10 335 VAL A C 1
ATOM 911 O O . VAL A 1 197 ? -45.744 -44.838 -5.395 1.00 49.10 335 VAL A O 1
ATOM 915 N N . LEU A 1 198 ? -44.426 -44.553 -3.606 1.00 64.14 336 LEU A N 1
ATOM 916 C CA . LEU A 1 198 ? -43.714 -45.790 -3.783 1.00 64.14 336 LEU A CA 1
ATOM 917 C C . LEU A 1 198 ? -44.579 -47.040 -3.758 1.00 64.14 336 LEU A C 1
ATOM 918 O O . LEU A 1 198 ? -44.126 -48.119 -4.150 1.00 64.14 336 LEU A O 1
ATOM 923 N N . LYS A 1 199 ? -45.814 -46.894 -3.297 1.00 68.29 337 LYS A N 1
ATOM 924 C CA . LYS A 1 199 ? -46.731 -48.017 -3.265 1.00 68.29 337 LYS A CA 1
ATOM 925 C C . LYS A 1 199 ? -47.388 -48.054 -4.625 1.00 68.29 337 LYS A C 1
ATOM 926 O O . LYS A 1 199 ? -47.104 -48.932 -5.443 1.00 68.29 337 LYS A O 1
ATOM 932 N N . VAL A 1 200 ? -48.249 -47.072 -4.862 1.00 43.41 338 VAL A N 1
ATOM 933 C CA . VAL A 1 200 ? -48.981 -46.935 -6.118 1.00 43.41 338 VAL A CA 1
ATOM 934 C C . VAL A 1 200 ? -48.084 -47.245 -7.295 1.00 43.41 338 VAL A C 1
ATOM 935 O O . VAL A 1 200 ? -48.482 -47.899 -8.255 1.00 43.41 338 VAL A O 1
ATOM 939 N N . ILE A 1 201 ? -46.864 -46.744 -7.183 1.00 54.86 339 ILE A N 1
ATOM 940 C CA . ILE A 1 201 ? -45.822 -46.882 -8.187 1.00 54.86 339 ILE A CA 1
ATOM 941 C C . ILE A 1 201 ? -45.541 -48.334 -8.643 1.00 54.86 339 ILE A C 1
ATOM 942 O O . ILE A 1 201 ? -45.154 -48.575 -9.800 1.00 54.86 339 ILE A O 1
ATOM 947 N N . ALA A 1 202 ? -45.731 -49.295 -7.742 1.00 63.26 340 ALA A N 1
ATOM 948 C CA . ALA A 1 202 ? -45.468 -50.680 -8.080 1.00 63.26 340 ALA A CA 1
ATOM 949 C C . ALA A 1 202 ? -46.657 -51.541 -7.794 1.00 63.26 340 ALA A C 1
ATOM 950 O O . ALA A 1 202 ? -46.556 -52.763 -7.781 1.00 63.26 340 ALA A O 1
ATOM 952 N N . ALA A 1 203 ? -47.786 -50.899 -7.545 1.00 60.10 341 ALA A N 1
ATOM 953 C CA . ALA A 1 203 ? -49.012 -51.627 -7.302 1.00 60.10 341 ALA A CA 1
ATOM 954 C C . ALA A 1 203 ? -49.431 -52.250 -8.639 1.00 60.10 341 ALA A C 1
ATOM 955 O O . ALA A 1 203 ? -49.448 -51.582 -9.665 1.00 60.10 341 ALA A O 1
ATOM 957 N N . GLY A 1 204 ? -49.768 -53.535 -8.612 1.00 69.86 342 GLY A N 1
ATOM 958 C CA . GLY A 1 204 ? -50.165 -54.264 -9.810 1.00 69.86 342 GLY A CA 1
ATOM 959 C C . GLY A 1 204 ? -50.885 -53.623 -10.994 1.00 69.86 342 GLY A C 1
ATOM 960 O O . GLY A 1 204 ? -50.267 -53.251 -11.997 1.00 69.86 342 GLY A O 1
ATOM 961 N N . ASN A 1 205 ? -52.204 -53.499 -10.882 1.00 62.31 343 ASN A N 1
ATOM 962 C CA . ASN A 1 205 ? -52.999 -52.969 -11.973 1.00 62.31 343 ASN A CA 1
ATOM 963 C C . ASN A 1 205 ? -52.645 -51.579 -12.446 1.00 62.31 343 ASN A C 1
ATOM 964 O O . ASN A 1 205 ? -52.943 -51.227 -13.570 1.00 62.31 343 ASN A O 1
ATOM 969 N N . ILE A 1 206 ? -52.008 -50.766 -11.625 1.00 42.88 344 ILE A N 1
ATOM 970 C CA . ILE A 1 206 ? -51.686 -49.434 -12.108 1.00 42.88 344 ILE A CA 1
ATOM 971 C C . ILE A 1 206 ? -50.504 -49.481 -13.064 1.00 42.88 344 ILE A C 1
ATOM 972 O O . ILE A 1 206 ? -50.471 -48.732 -14.047 1.00 42.88 344 ILE A O 1
ATOM 977 N N . ARG A 1 207 ? -49.551 -50.377 -12.777 1.00 57.67 345 ARG A N 1
ATOM 978 C CA . ARG A 1 207 ? -48.354 -50.581 -13.602 1.00 57.67 345 ARG A CA 1
ATOM 979 C C . ARG A 1 207 ? -48.858 -50.923 -14.990 1.00 57.67 345 ARG A C 1
ATOM 980 O O . ARG A 1 207 ? -48.362 -50.416 -15.997 1.00 57.67 345 ARG A O 1
ATOM 988 N N . THR A 1 208 ? -49.873 -51.778 -15.024 1.00 45.57 346 THR A N 1
ATOM 989 C CA . THR A 1 208 ? -50.484 -52.214 -16.270 1.00 45.57 346 THR A CA 1
ATOM 990 C C . THR A 1 208 ? -51.146 -51.073 -17.031 1.00 45.57 346 THR A C 1
ATOM 991 O O . THR A 1 208 ? -50.878 -50.863 -18.204 1.00 45.57 346 THR A O 1
ATOM 995 N N . LEU A 1 209 ? -52.022 -50.342 -16.367 1.00 63.07 347 LEU A N 1
ATOM 996 C CA . LEU A 1 209 ? -52.701 -49.255 -17.035 1.00 63.07 347 LEU A CA 1
ATOM 997 C C . LEU A 1 209 ? -51.707 -48.288 -17.634 1.00 63.07 347 LEU A C 1
ATOM 998 O O . LEU A 1 209 ? -51.820 -47.928 -18.797 1.00 63.07 347 LEU A O 1
ATOM 1003 N N . CYS A 1 210 ? -50.731 -47.862 -16.846 1.00 58.57 348 CYS A N 1
ATOM 1004 C CA . CYS A 1 210 ? -49.739 -46.939 -17.362 1.00 58.57 348 CYS A CA 1
ATOM 1005 C C . CYS A 1 210 ? -48.951 -47.496 -18.551 1.00 58.57 348 CYS A C 1
ATOM 1006 O O . CYS A 1 210 ? -48.741 -46.790 -19.532 1.00 58.57 348 CYS A O 1
ATOM 1009 N N . HIS A 1 211 ? -48.509 -48.747 -18.487 1.00 51.49 349 HIS A N 1
ATOM 1010 C CA . HIS A 1 211 ? -47.796 -49.284 -19.626 1.00 51.49 349 HIS A CA 1
ATOM 1011 C C . HIS A 1 211 ? -48.707 -49.152 -20.835 1.00 51.49 349 HIS A C 1
ATOM 1012 O O . HIS A 1 211 ? -48.333 -48.579 -21.839 1.00 51.49 349 HIS A O 1
ATOM 1019 N N . ARG A 1 212 ? -49.926 -49.665 -20.720 1.00 61.45 350 ARG A N 1
ATOM 1020 C CA . ARG A 1 212 ? -50.893 -49.613 -21.819 1.00 61.45 350 ARG A CA 1
ATOM 1021 C C . ARG A 1 212 ? -51.093 -48.217 -22.396 1.00 61.45 350 ARG A C 1
ATOM 1022 O O . ARG A 1 212 ? -51.326 -48.048 -23.592 1.00 61.45 350 ARG A O 1
ATOM 1030 N N . ARG A 1 213 ? -50.980 -47.217 -21.536 1.00 34.96 351 ARG A N 1
ATOM 1031 C CA . ARG A 1 213 ? -51.198 -45.835 -21.922 1.00 34.96 351 ARG A CA 1
ATOM 1032 C C . ARG A 1 213 ? -49.936 -45.192 -22.511 1.00 34.96 351 ARG A C 1
ATOM 1033 O O . ARG A 1 213 ? -50.025 -44.319 -23.351 1.00 34.96 351 ARG A O 1
ATOM 1041 N N . LEU A 1 214 ? -48.765 -45.645 -22.089 1.00 50.69 352 LEU A N 1
ATOM 1042 C CA . LEU A 1 214 ? -47.505 -45.102 -22.604 1.00 50.69 352 LEU A CA 1
ATOM 1043 C C . LEU A 1 214 ? -47.284 -45.591 -23.991 1.00 50.69 352 LEU A C 1
ATOM 1044 O O . LEU A 1 214 ? -47.064 -44.832 -24.908 1.00 50.69 352 LEU A O 1
ATOM 1049 N N . VAL A 1 215 ? -47.299 -46.895 -24.136 1.00 42.15 353 VAL A N 1
ATOM 1050 C CA . VAL A 1 215 ? -47.089 -47.463 -25.436 1.00 42.15 353 VAL A CA 1
ATOM 1051 C C . VAL A 1 215 ? -48.183 -46.951 -26.339 1.00 42.15 353 VAL A C 1
ATOM 1052 O O . VAL A 1 215 ? -47.950 -46.706 -27.509 1.00 42.15 353 VAL A O 1
ATOM 1056 N N . LEU A 1 216 ? -49.371 -46.755 -25.795 1.00 38.90 354 LEU A N 1
ATOM 1057 C CA . LEU A 1 216 ? -50.453 -46.223 -26.607 1.00 38.90 354 LEU A CA 1
ATOM 1058 C C . LEU A 1 216 ? -50.075 -44.801 -27.006 1.00 38.90 354 LEU A C 1
ATOM 1059 O O . LEU A 1 216 ? -50.424 -44.315 -28.059 1.00 38.90 354 LEU A O 1
ATOM 1064 N N . LEU A 1 217 ? -49.329 -44.131 -26.148 1.00 66.09 355 LEU A N 1
ATOM 1065 C CA . LEU A 1 217 ? -48.900 -42.776 -26.444 1.00 66.09 355 LEU A CA 1
ATOM 1066 C C . LEU A 1 217 ? -47.979 -42.771 -27.651 1.00 66.09 355 LEU A C 1
ATOM 1067 O O . LEU A 1 217 ? -48.052 -41.895 -28.489 1.00 66.09 355 LEU A O 1
ATOM 1072 N N . GLU A 1 218 ? -47.098 -43.762 -27.716 1.00 40.25 356 GLU A N 1
ATOM 1073 C CA . GLU A 1 218 ? -46.094 -43.898 -28.775 1.00 40.25 356 GLU A CA 1
ATOM 1074 C C . GLU A 1 218 ? -46.742 -44.008 -30.114 1.00 40.25 356 GLU A C 1
ATOM 1075 O O . GLU A 1 218 ? -46.567 -43.159 -30.982 1.00 40.25 356 GLU A O 1
ATOM 1081 N N . GLN A 1 219 ? -47.491 -45.089 -30.257 1.00 66.88 357 GLN A N 1
ATOM 1082 C CA . GLN A 1 219 ? -48.252 -45.402 -31.459 1.00 66.88 357 GLN A CA 1
ATOM 1083 C C . GLN A 1 219 ? -48.829 -44.150 -32.135 1.00 66.88 357 GLN A C 1
ATOM 1084 O O . GLN A 1 219 ? -48.572 -43.833 -33.304 1.00 66.88 357 GLN A O 1
ATOM 1090 N N . LYS A 1 220 ? -49.650 -43.457 -31.375 1.00 33.86 358 LYS A N 1
ATOM 1091 C CA . LYS A 1 220 ? -50.255 -42.282 -31.859 1.00 33.86 358 LYS A CA 1
ATOM 1092 C C . LYS A 1 220 ? -49.175 -41.396 -32.444 1.00 33.86 358 LYS A C 1
ATOM 1093 O O . LYS A 1 220 ? -49.274 -40.973 -33.570 1.00 33.86 358 LYS A O 1
ATOM 1099 N N . PHE A 1 221 ? -48.115 -41.114 -31.715 1.00 47.65 359 PHE A N 1
ATOM 1100 C CA . PHE A 1 221 ? -47.162 -40.212 -32.318 1.00 47.65 359 PHE A CA 1
ATOM 1101 C C . PHE A 1 221 ? -46.707 -40.783 -33.660 1.00 47.65 359 PHE A C 1
ATOM 1102 O O . PHE A 1 221 ? -46.690 -40.059 -34.656 1.00 47.65 359 PHE A O 1
ATOM 1110 N N . ASN A 1 222 ? -46.391 -42.080 -33.710 1.00 39.79 360 ASN A N 1
ATOM 1111 C CA . ASN A 1 222 ? -45.966 -42.703 -34.966 1.00 39.79 360 ASN A CA 1
ATOM 1112 C C . ASN A 1 222 ? -46.979 -42.555 -36.082 1.00 39.79 360 ASN A C 1
ATOM 1113 O O . ASN A 1 222 ? -46.647 -42.156 -37.205 1.00 39.79 360 ASN A O 1
ATOM 1118 N N . LEU A 1 223 ? -48.220 -42.919 -35.774 1.00 48.10 361 LEU A N 1
ATOM 1119 C CA . LEU A 1 223 ? -49.317 -42.820 -36.733 1.00 48.10 361 LEU A CA 1
ATOM 1120 C C . LEU A 1 223 ? -49.307 -41.420 -37.328 1.00 48.10 361 LEU A C 1
ATOM 1121 O O . LEU A 1 223 ? -49.337 -41.238 -38.536 1.00 48.10 361 LEU A O 1
ATOM 1126 N N . HIS A 1 224 ? -49.247 -40.449 -36.426 1.00 35.35 362 HIS A N 1
ATOM 1127 C CA . HIS A 1 224 ? -49.212 -39.040 -36.727 1.00 35.35 362 HIS A CA 1
ATOM 1128 C C . HIS A 1 224 ? -48.110 -38.715 -37.688 1.00 35.35 362 HIS A C 1
ATOM 1129 O O . HIS A 1 224 ? -48.285 -37.930 -38.612 1.00 35.35 362 HIS A O 1
ATOM 1136 N N . LEU A 1 225 ? -46.953 -39.304 -37.430 1.00 48.81 363 LEU A N 1
ATOM 1137 C CA . LEU A 1 225 ? -45.794 -39.124 -38.267 1.00 48.81 363 LEU A CA 1
ATOM 1138 C C . LEU A 1 225 ? -46.130 -39.654 -39.606 1.00 48.81 363 LEU A C 1
ATOM 1139 O O . LEU A 1 225 ? -45.730 -39.081 -40.599 1.00 48.81 363 LEU A O 1
ATOM 1144 N N . MET A 1 226 ? -46.857 -40.764 -39.641 1.00 56.32 364 MET A N 1
ATOM 1145 C CA . MET A 1 226 ? -47.210 -41.368 -40.914 1.00 56.32 364 MET A CA 1
ATOM 1146 C C . MET A 1 226 ? -48.186 -40.558 -41.711 1.00 56.32 364 MET A C 1
ATOM 1147 O O . MET A 1 226 ? -48.224 -40.662 -42.920 1.00 56.32 364 MET A O 1
ATOM 1152 N N . LEU A 1 227 ? -48.970 -39.746 -41.033 1.00 44.47 365 LEU A N 1
ATOM 1153 C CA . LEU A 1 227 ? -49.949 -38.927 -41.717 1.00 44.47 365 LEU A CA 1
ATOM 1154 C C . LEU A 1 227 ? -49.438 -37.521 -42.014 1.00 44.47 365 LEU A C 1
ATOM 1155 O O . LEU A 1 227 ? -49.814 -36.902 -43.015 1.00 44.47 365 LEU A O 1
ATOM 1160 N N . ASN A 1 228 ? -48.537 -37.037 -41.173 1.00 51.40 366 ASN A N 1
ATOM 1161 C CA . ASN A 1 228 ? -48.137 -35.669 -41.305 1.00 51.40 366 ASN A CA 1
ATOM 1162 C C . ASN A 1 228 ? -46.683 -35.242 -41.390 1.00 51.40 366 ASN A C 1
ATOM 1163 O O . ASN A 1 228 ? -46.408 -34.070 -41.584 1.00 51.40 366 ASN A O 1
ATOM 1168 N N . ALA A 1 229 ? -45.746 -36.173 -41.316 1.00 45.55 367 ALA A N 1
ATOM 1169 C CA . ALA A 1 229 ? -44.333 -35.811 -41.372 1.00 45.55 367 ALA A CA 1
ATOM 1170 C C . ALA A 1 229 ? -44.002 -34.802 -42.443 1.00 45.55 367 ALA A C 1
ATOM 1171 O O . ALA A 1 229 ? -43.207 -33.908 -42.232 1.00 45.55 367 ALA A O 1
ATOM 1173 N N . ASP A 1 230 ? -44.595 -34.946 -43.612 1.00 50.36 368 ASP A N 1
ATOM 1174 C CA . ASP A 1 230 ? -44.317 -34.008 -44.674 1.00 50.36 368 ASP A CA 1
ATOM 1175 C C . ASP A 1 230 ? -45.057 -32.707 -44.425 1.00 50.36 368 ASP A C 1
ATOM 1176 O O . ASP A 1 230 ? -44.610 -31.642 -44.825 1.00 50.36 368 ASP A O 1
ATOM 1181 N N . LYS A 1 231 ? -46.206 -32.778 -43.786 1.00 30.19 369 LYS A N 1
ATOM 1182 C CA . LYS A 1 231 ? -46.875 -31.560 -43.508 1.00 30.19 369 LYS A CA 1
ATOM 1183 C C . LYS A 1 231 ? -45.928 -30.786 -42.624 1.00 30.19 369 LYS A C 1
ATOM 1184 O O . LYS A 1 231 ? -45.832 -29.575 -42.749 1.00 30.19 369 LYS A O 1
ATOM 1190 N N . GLU A 1 232 ? -45.222 -31.476 -41.728 1.00 52.75 370 GLU A N 1
ATOM 1191 C CA . GLU A 1 232 ? -44.278 -30.807 -40.821 1.00 52.75 370 GLU A CA 1
ATOM 1192 C C . GLU A 1 232 ? -43.016 -30.413 -41.541 1.00 52.75 370 GLU A C 1
ATOM 1193 O O . GLU A 1 232 ? -42.432 -29.373 -41.276 1.00 52.75 370 GLU A O 1
ATOM 1199 N N . PHE A 1 233 ? -42.570 -31.254 -42.447 1.00 45.36 371 PHE A N 1
ATOM 1200 C CA . PHE A 1 233 ? -41.366 -30.926 -43.157 1.00 45.36 371 PHE A CA 1
ATOM 1201 C C . PHE A 1 233 ? -41.530 -29.573 -43.806 1.00 45.36 371 PHE A C 1
ATOM 1202 O O . PHE A 1 233 ? -40.760 -28.641 -43.592 1.00 45.36 371 PHE A O 1
ATOM 1210 N N . LEU A 1 234 ? -42.568 -29.485 -44.608 1.00 53.45 372 LEU A N 1
ATOM 1211 C CA . LEU A 1 234 ? -42.819 -28.294 -45.348 1.00 53.45 372 LEU A CA 1
ATOM 1212 C C . LEU A 1 234 ? -43.096 -27.064 -44.512 1.00 53.45 372 LEU A C 1
ATOM 1213 O O . LEU A 1 234 ? -42.551 -26.008 -44.801 1.00 53.45 372 LEU A O 1
ATOM 1218 N N . ALA A 1 235 ? -43.916 -27.147 -43.478 1.00 54.40 373 ALA A N 1
ATOM 1219 C CA . ALA A 1 235 ? -44.149 -25.927 -42.693 1.00 54.40 373 ALA A CA 1
ATOM 1220 C C . ALA A 1 235 ? -42.810 -25.182 -42.466 1.00 54.40 373 ALA A C 1
ATOM 1221 O O . ALA A 1 235 ? -42.659 -23.984 -42.747 1.00 54.40 373 ALA A O 1
ATOM 1223 N N . GLN A 1 236 ? -41.827 -25.942 -42.008 1.00 53.02 374 GLN A N 1
ATOM 1224 C CA . GLN A 1 236 ? -40.515 -25.432 -41.704 1.00 53.02 374 GLN A CA 1
ATOM 1225 C C . GLN A 1 236 ? -39.927 -24.629 -42.820 1.00 53.02 374 GLN A C 1
ATOM 1226 O O . GLN A 1 236 ? -38.983 -23.879 -42.594 1.00 53.02 374 GLN A O 1
ATOM 1232 N N . LYS A 1 237 ? -40.459 -24.802 -44.026 1.00 49.55 375 LYS A N 1
ATOM 1233 C CA . LYS A 1 237 ? -39.934 -24.112 -45.204 1.00 49.55 375 LYS A CA 1
ATOM 1234 C C . LYS A 1 237 ? -40.488 -22.722 -45.373 1.00 49.55 375 LYS A C 1
ATOM 1235 O O . LYS A 1 237 ? -40.076 -21.980 -46.266 1.00 49.55 375 LYS A O 1
ATOM 1241 N N . SER A 1 238 ? -41.422 -22.375 -44.506 1.00 55.61 376 SER A N 1
ATOM 1242 C CA . SER A 1 238 ? -42.036 -21.073 -44.547 1.00 55.61 376 SER A CA 1
ATOM 1243 C C . SER A 1 238 ? -41.223 -20.105 -43.703 1.00 55.61 376 SER A C 1
ATOM 1244 O O . SER A 1 238 ? -41.364 -18.891 -43.820 1.00 55.61 376 SER A O 1
ATOM 1247 N N . ALA A 1 239 ? -40.404 -20.657 -42.820 1.00 52.90 377 ALA A N 1
ATOM 1248 C CA . ALA A 1 239 ? -39.527 -19.887 -41.960 1.00 52.90 377 ALA A CA 1
ATOM 1249 C C . ALA A 1 239 ? -38.239 -20.263 -42.642 1.00 52.90 377 ALA A C 1
ATOM 1250 O O . ALA A 1 239 ? -37.495 -21.100 -42.154 1.00 52.90 377 ALA A O 1
ATOM 1252 N N . PRO A 1 240 ? -37.962 -19.637 -43.789 1.00 59.97 378 PRO A N 1
ATOM 1253 C CA . PRO A 1 240 ? -36.792 -19.847 -44.644 1.00 59.97 378 PRO A CA 1
ATOM 1254 C C . PRO A 1 240 ? -35.523 -19.731 -43.890 1.00 59.97 378 PRO A C 1
ATOM 1255 O O . PRO A 1 240 ? -34.609 -20.551 -43.996 1.00 59.97 378 PRO A O 1
ATOM 1259 N N . HIS A 1 241 ? -35.494 -18.676 -43.112 1.00 68.50 379 HIS A N 1
ATOM 1260 C CA . HIS A 1 241 ? -34.327 -18.345 -42.362 1.00 68.50 379 HIS A CA 1
ATOM 1261 C C . HIS A 1 241 ? -33.799 -19.383 -41.420 1.00 68.50 379 HIS A C 1
ATOM 1262 O O . HIS A 1 241 ? -32.638 -19.809 -41.502 1.00 68.50 379 HIS A O 1
ATOM 1269 N N . ARG A 1 242 ? -34.680 -19.766 -40.511 1.00 70.15 380 ARG A N 1
ATOM 1270 C CA . ARG A 1 242 ? -34.355 -20.689 -39.461 1.00 70.15 380 ARG A CA 1
ATOM 1271 C C . ARG A 1 242 ? -34.266 -22.147 -39.847 1.00 70.15 380 ARG A C 1
ATOM 1272 O O . ARG A 1 242 ? -35.198 -22.711 -40.429 1.00 70.15 380 ARG A O 1
ATOM 1280 N N . ASP A 1 243 ? -33.101 -22.730 -39.569 1.00 86.40 381 ASP A N 1
ATOM 1281 C CA . ASP A 1 243 ? -32.878 -24.138 -39.785 1.00 86.40 381 ASP A CA 1
ATOM 1282 C C . ASP A 1 243 ? -32.174 -24.599 -38.508 1.00 86.40 381 ASP A C 1
ATOM 1283 O O . ASP A 1 243 ? -32.184 -23.854 -37.517 1.00 86.40 381 ASP A O 1
ATOM 1288 N N . PHE A 1 244 ? -31.559 -25.786 -38.496 1.00 61.81 382 PHE A N 1
ATOM 1289 C CA . PHE A 1 244 ? -30.944 -26.250 -37.254 1.00 61.81 382 PHE A CA 1
ATOM 1290 C C . PHE A 1 244 ? -29.958 -25.298 -36.610 1.00 61.81 382 PHE A C 1
ATOM 1291 O O . PHE A 1 244 ? -30.192 -24.846 -35.495 1.00 61.81 382 PHE A O 1
ATOM 1299 N N . TYR A 1 245 ? -28.855 -25.005 -37.289 1.00 52.47 383 TYR A N 1
ATOM 1300 C CA . TYR A 1 245 ? -27.897 -24.088 -36.710 1.00 52.47 383 TYR A CA 1
ATOM 1301 C C . TYR A 1 245 ? -28.645 -22.954 -36.007 1.00 52.47 383 TYR A C 1
ATOM 1302 O O . TYR A 1 245 ? -28.761 -22.985 -34.772 1.00 52.47 383 TYR A O 1
ATOM 1311 N N . ASN A 1 246 ? -29.196 -22.001 -36.783 1.00 46.18 384 ASN A N 1
ATOM 1312 C CA . ASN A 1 246 ? -29.932 -20.834 -36.270 1.00 46.18 384 ASN A CA 1
ATOM 1313 C C . ASN A 1 246 ? -30.633 -21.022 -34.954 1.00 46.18 384 ASN A C 1
ATOM 1314 O O . ASN A 1 246 ? -30.582 -20.153 -34.109 1.00 46.18 384 ASN A O 1
ATOM 1319 N N . VAL A 1 247 ? -31.285 -22.150 -34.744 1.00 57.14 385 VAL A N 1
ATOM 1320 C CA . VAL A 1 247 ? -31.981 -22.319 -33.476 1.00 57.14 385 VAL A CA 1
ATOM 1321 C C . VAL A 1 247 ? -31.082 -22.507 -32.238 1.00 57.14 385 VAL A C 1
ATOM 1322 O O . VAL A 1 247 ? -30.173 -23.347 -32.208 1.00 57.14 385 VAL A O 1
ATOM 1326 N N . ARG A 1 248 ? -31.355 -21.696 -31.218 1.00 52.89 386 ARG A N 1
ATOM 1327 C CA . ARG A 1 248 ? -30.592 -21.722 -29.990 1.00 52.89 386 ARG A CA 1
ATOM 1328 C C . ARG A 1 248 ? -30.924 -22.936 -29.159 1.00 52.89 386 ARG A C 1
ATOM 1329 O O . ARG A 1 248 ? -32.062 -23.105 -28.721 1.00 52.89 386 ARG A O 1
ATOM 1337 N N . LYS A 1 249 ? -29.915 -23.778 -28.943 1.00 38.95 387 LYS A N 1
ATOM 1338 C CA . LYS A 1 249 ? -30.069 -24.978 -28.139 1.00 38.95 387 LYS A CA 1
ATOM 1339 C C . LYS A 1 249 ? -29.169 -24.911 -26.884 1.00 38.95 387 LYS A C 1
ATOM 1340 O O . LYS A 1 249 ? -28.067 -24.381 -26.928 1.00 38.95 387 LYS A O 1
ATOM 1346 N N . VAL A 1 250 ? -29.662 -25.439 -25.768 1.00 44.60 388 VAL A N 1
ATOM 1347 C CA . VAL A 1 250 ? -28.936 -25.399 -24.503 1.00 44.60 388 VAL A CA 1
ATOM 1348 C C . VAL A 1 250 ? -28.432 -26.721 -23.961 1.00 44.60 388 VAL A C 1
ATOM 1349 O O . VAL A 1 250 ? -29.186 -27.687 -23.892 1.00 44.60 388 VAL A O 1
ATOM 1353 N N . ASP A 1 251 ? -27.154 -26.756 -23.565 1.00 63.05 389 ASP A N 1
ATOM 1354 C CA . ASP A 1 251 ? -26.559 -27.961 -22.979 1.00 63.05 389 ASP A CA 1
ATOM 1355 C C . ASP A 1 251 ? -27.035 -27.985 -21.534 1.00 63.05 389 ASP A C 1
ATOM 1356 O O . ASP A 1 251 ? -26.359 -27.555 -20.624 1.00 63.05 389 ASP A O 1
ATOM 1361 N N . THR A 1 252 ? -28.224 -28.505 -21.354 1.00 44.43 390 THR A N 1
ATOM 1362 C CA . THR A 1 252 ? -28.883 -28.575 -20.085 1.00 44.43 390 THR A CA 1
ATOM 1363 C C . THR A 1 252 ? -28.272 -29.447 -18.964 1.00 44.43 390 THR A C 1
ATOM 1364 O O . THR A 1 252 ? -28.838 -29.573 -17.876 1.00 44.43 390 THR A O 1
ATOM 1368 N N . HIS A 1 253 ? -27.131 -30.066 -19.212 1.00 54.38 391 HIS A N 1
ATOM 1369 C CA . HIS A 1 253 ? -26.499 -30.920 -18.202 1.00 54.38 391 HIS A CA 1
ATOM 1370 C C . HIS A 1 253 ? -25.045 -31.100 -18.600 1.00 54.38 391 HIS A C 1
ATOM 1371 O O . HIS A 1 253 ? -24.723 -31.929 -19.452 1.00 54.38 391 HIS A O 1
ATOM 1378 N N . VAL A 1 254 ? -24.186 -30.256 -18.033 1.00 57.51 392 VAL A N 1
ATOM 1379 C CA . VAL A 1 254 ? -22.756 -30.304 -18.288 1.00 57.51 392 VAL A CA 1
ATOM 1380 C C . VAL A 1 254 ? -22.110 -30.058 -16.969 1.00 57.51 392 VAL A C 1
ATOM 1381 O O . VAL A 1 254 ? -22.615 -29.296 -16.143 1.00 57.51 392 VAL A O 1
ATOM 1385 N N . HIS A 1 255 ? -20.968 -30.696 -16.785 1.00 60.44 393 HIS A N 1
ATOM 1386 C CA . HIS A 1 255 ? -20.207 -30.560 -15.571 1.00 60.44 393 HIS A CA 1
ATOM 1387 C C . HIS A 1 255 ? -19.044 -29.658 -15.958 1.00 60.44 393 HIS A C 1
ATOM 1388 O O . HIS A 1 255 ? -18.261 -29.939 -16.870 1.00 60.44 393 HIS A O 1
ATOM 1395 N N . HIS A 1 256 ? -18.968 -28.526 -15.286 1.00 69.80 394 HIS A N 1
ATOM 1396 C CA . HIS A 1 256 ? -17.907 -27.605 -15.573 1.00 69.80 394 HIS A CA 1
ATOM 1397 C C . HIS A 1 256 ? -16.669 -28.295 -15.171 1.00 69.80 394 HIS A C 1
ATOM 1398 O O . HIS A 1 256 ? -16.572 -28.761 -14.052 1.00 69.80 394 HIS A O 1
ATOM 1405 N N . SER A 1 257 ? -15.731 -28.367 -16.087 1.00 57.03 395 SER A N 1
ATOM 1406 C CA . SER A 1 257 ? -14.454 -28.995 -15.833 1.00 57.03 395 SER A CA 1
ATOM 1407 C C . SER A 1 257 ? -14.242 -29.958 -16.944 1.00 57.03 395 SER A C 1
ATOM 1408 O O . SER A 1 257 ? -13.189 -29.978 -17.556 1.00 57.03 395 SER A O 1
ATOM 1411 N N . ALA A 1 258 ? -15.261 -30.760 -17.209 1.00 77.64 396 ALA A N 1
ATOM 1412 C CA . ALA A 1 258 ? -15.183 -31.744 -18.267 1.00 77.64 396 ALA A CA 1
ATOM 1413 C C . ALA A 1 258 ? -15.508 -31.042 -19.562 1.00 77.64 396 ALA A C 1
ATOM 1414 O O . ALA A 1 258 ? -15.341 -31.591 -20.639 1.00 77.64 396 ALA A O 1
ATOM 1416 N N . CYS A 1 259 ? -15.972 -29.806 -19.421 1.00 45.84 397 CYS A N 1
ATOM 1417 C CA . CYS A 1 259 ? -16.373 -28.930 -20.521 1.00 45.84 397 CYS A CA 1
ATOM 1418 C C . CYS A 1 259 ? -15.204 -28.319 -21.237 1.00 45.84 397 CYS A C 1
ATOM 1419 O O . CYS A 1 259 ? -14.923 -27.148 -21.032 1.00 45.84 397 CYS A O 1
ATOM 1422 N N . MET A 1 260 ? -14.522 -29.099 -22.062 1.00 47.36 398 MET A N 1
ATOM 1423 C CA . MET A 1 260 ? -13.369 -28.618 -22.824 1.00 47.36 398 MET A CA 1
ATOM 1424 C C . MET A 1 260 ? -12.914 -29.817 -23.620 1.00 47.36 398 MET A C 1
ATOM 1425 O O . MET A 1 260 ? -13.176 -30.946 -23.237 1.00 47.36 398 MET A O 1
ATOM 1430 N N . ASN A 1 261 ? -12.269 -29.584 -24.749 1.00 58.33 399 ASN A N 1
ATOM 1431 C CA . ASN A 1 261 ? -11.817 -30.697 -25.545 1.00 58.33 399 ASN A CA 1
ATOM 1432 C C . ASN A 1 261 ? -10.387 -30.843 -25.203 1.00 58.33 399 ASN A C 1
ATOM 1433 O O . ASN A 1 261 ? -9.705 -29.872 -24.995 1.00 58.33 399 ASN A O 1
ATOM 1438 N N . GLN A 1 262 ? -9.935 -32.071 -25.114 1.00 47.20 400 GLN A N 1
ATOM 1439 C CA . GLN A 1 262 ? -8.576 -32.294 -24.789 1.00 47.20 400 GLN A CA 1
ATOM 1440 C C . GLN A 1 262 ? -7.660 -31.475 -25.663 1.00 47.20 400 GLN A C 1
ATOM 1441 O O . GLN A 1 262 ? -6.936 -30.632 -25.140 1.00 47.20 400 GLN A O 1
ATOM 1447 N N . LYS A 1 263 ? -7.703 -31.673 -26.982 1.00 56.01 401 LYS A N 1
ATOM 1448 C CA . LYS A 1 263 ? -6.803 -30.932 -27.865 1.00 56.01 401 LYS A CA 1
ATOM 1449 C C . LYS A 1 263 ? -6.567 -29.507 -27.373 1.00 56.01 401 LYS A C 1
ATOM 1450 O O . LYS A 1 263 ? -5.455 -29.015 -27.444 1.00 56.01 401 LYS A O 1
ATOM 1456 N N . HIS A 1 264 ? -7.612 -28.861 -26.857 1.00 59.47 402 HIS A N 1
ATOM 1457 C CA . HIS A 1 264 ? -7.542 -27.493 -26.307 1.00 59.47 402 HIS A CA 1
ATOM 1458 C C . HIS A 1 264 ? -6.840 -27.594 -24.950 1.00 59.47 402 HIS A C 1
ATOM 1459 O O . HIS A 1 264 ? -5.702 -27.162 -24.808 1.00 59.47 402 HIS A O 1
ATOM 1466 N N . LEU A 1 265 ? -7.526 -28.184 -23.976 1.00 51.84 403 LEU A N 1
ATOM 1467 C CA . LEU A 1 265 ? -7.006 -28.404 -22.625 1.00 51.84 403 LEU A CA 1
ATOM 1468 C C . LEU A 1 265 ? -5.538 -28.753 -22.654 1.00 51.84 403 LEU A C 1
ATOM 1469 O O . LEU A 1 265 ? -4.716 -28.130 -21.994 1.00 51.84 403 LEU A O 1
ATOM 1474 N N . LEU A 1 266 ? -5.230 -29.800 -23.404 1.00 70.65 404 LEU A N 1
ATOM 1475 C CA . LEU A 1 266 ? -3.866 -30.232 -23.510 1.00 70.65 404 LEU A CA 1
ATOM 1476 C C . LEU A 1 266 ? -3.093 -29.032 -23.935 1.00 70.65 404 LEU A C 1
ATOM 1477 O O . LEU A 1 266 ? -2.404 -28.445 -23.114 1.00 70.65 404 LEU A O 1
ATOM 1482 N N . ARG A 1 267 ? -3.238 -28.621 -25.190 1.00 77.71 405 ARG A N 1
ATOM 1483 C CA . ARG A 1 267 ? -2.488 -27.460 -25.659 1.00 77.71 405 ARG A CA 1
ATOM 1484 C C . ARG A 1 267 ? -2.421 -26.292 -24.668 1.00 77.71 405 ARG A C 1
ATOM 1485 O O . ARG A 1 267 ? -1.483 -25.511 -24.693 1.00 77.71 405 ARG A O 1
ATOM 1493 N N . PHE A 1 268 ? -3.391 -26.171 -23.782 1.00 56.62 406 PHE A N 1
ATOM 1494 C CA . PHE A 1 268 ? -3.341 -25.092 -22.808 1.00 56.62 406 PHE A CA 1
ATOM 1495 C C . PHE A 1 268 ? -2.126 -25.366 -21.959 1.00 56.62 406 PHE A C 1
ATOM 1496 O O . PHE A 1 268 ? -1.245 -24.533 -21.813 1.00 56.62 406 PHE A O 1
ATOM 1504 N N . ILE A 1 269 ? -2.114 -26.570 -21.406 1.00 55.21 407 ILE A N 1
ATOM 1505 C CA . ILE A 1 269 ? -1.056 -27.095 -20.552 1.00 55.21 407 ILE A CA 1
ATOM 1506 C C . ILE A 1 269 ? 0.251 -27.114 -21.293 1.00 55.21 407 ILE A C 1
ATOM 1507 O O . ILE A 1 269 ? 1.164 -26.387 -20.955 1.00 55.21 407 ILE A O 1
ATOM 1512 N N . LYS A 1 270 ? 0.336 -27.970 -22.303 1.00 66.59 408 LYS A N 1
ATOM 1513 C CA . LYS A 1 270 ? 1.548 -28.075 -23.098 1.00 66.59 408 LYS A CA 1
ATOM 1514 C C . LYS A 1 270 ? 2.211 -26.685 -23.155 1.00 66.59 408 LYS A C 1
ATOM 1515 O O . LYS A 1 270 ? 3.398 -26.540 -22.851 1.00 66.59 408 LYS A O 1
ATOM 1521 N N . SER A 1 271 ? 1.423 -25.667 -23.495 1.00 56.19 409 SER A N 1
ATOM 1522 C CA . SER A 1 271 ? 1.907 -24.293 -23.596 1.00 56.19 409 SER A CA 1
ATOM 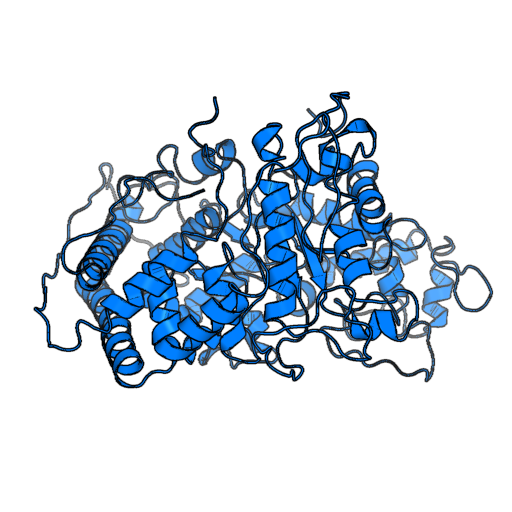1523 C C . SER A 1 271 ? 2.344 -23.677 -22.285 1.00 56.19 409 SER A C 1
ATOM 1524 O O . SER A 1 271 ? 3.510 -23.391 -22.123 1.00 56.19 409 SER A O 1
ATOM 1527 N N . LYS A 1 272 ? 1.429 -23.471 -21.347 1.00 63.00 410 LYS A N 1
ATOM 1528 C CA . LYS A 1 272 ? 1.789 -22.854 -20.071 1.00 63.00 410 LYS A CA 1
ATOM 1529 C C . LYS A 1 272 ? 2.950 -23.516 -19.352 1.00 63.00 410 LYS A C 1
ATOM 1530 O O . LYS A 1 272 ? 3.246 -23.186 -18.211 1.00 63.00 410 LYS A O 1
ATOM 1536 N N . LEU A 1 273 ? 3.578 -24.481 -20.011 1.00 68.87 411 LEU A N 1
ATOM 1537 C CA . LEU A 1 273 ? 4.728 -25.192 -19.474 1.00 68.87 411 LEU A CA 1
ATOM 1538 C C . LEU A 1 273 ? 5.856 -24.440 -20.145 1.00 68.87 411 LEU A C 1
ATOM 1539 O O . LEU A 1 273 ? 6.621 -23.732 -19.506 1.00 68.87 411 LEU A O 1
ATOM 1544 N N . ARG A 1 274 ? 5.897 -24.585 -21.464 1.00 73.42 412 ARG A N 1
ATOM 1545 C CA . ARG A 1 274 ? 6.871 -23.944 -22.329 1.00 73.42 412 ARG A CA 1
ATOM 1546 C C . ARG A 1 274 ? 7.064 -22.507 -21.906 1.00 73.42 412 ARG A C 1
ATOM 1547 O O . ARG A 1 274 ? 8.099 -22.157 -21.353 1.00 73.42 412 ARG A O 1
ATOM 1555 N N . LYS A 1 275 ? 6.036 -21.698 -22.154 1.00 110.89 413 LYS A N 1
ATOM 1556 C CA . LYS A 1 275 ? 6.016 -20.260 -21.868 1.00 110.89 413 LYS A CA 1
ATOM 1557 C C . LYS A 1 275 ? 5.949 -19.820 -20.398 1.00 110.89 413 LYS A C 1
ATOM 1558 O O . LYS A 1 275 ? 5.433 -18.749 -20.094 1.00 110.89 413 LYS A O 1
ATOM 1564 N N . GLU A 1 276 ? 6.463 -20.641 -19.492 1.00 59.87 414 GLU A N 1
ATOM 1565 C CA . GLU A 1 276 ? 6.477 -20.296 -18.081 1.00 59.87 414 GLU A CA 1
ATOM 1566 C C . GLU A 1 276 ? 6.819 -21.450 -17.120 1.00 59.87 414 GLU A C 1
ATOM 1567 O O . GLU A 1 276 ? 6.139 -21.641 -16.111 1.00 59.87 414 GLU A O 1
ATOM 1573 N N . PRO A 1 277 ? 7.888 -22.223 -17.403 1.00 56.74 415 PRO A N 1
ATOM 1574 C CA . PRO A 1 277 ? 8.198 -23.313 -16.481 1.00 56.74 415 PRO A CA 1
ATOM 1575 C C . PRO A 1 277 ? 8.236 -22.865 -15.035 1.00 56.74 415 PRO A C 1
ATOM 1576 O O . PRO A 1 277 ? 7.218 -22.835 -14.369 1.00 56.74 415 PRO A O 1
ATOM 1580 N N . ASP A 1 278 ? 9.422 -22.490 -14.575 1.00 109.55 416 ASP A N 1
ATOM 1581 C CA . ASP A 1 278 ? 9.691 -22.046 -13.202 1.00 109.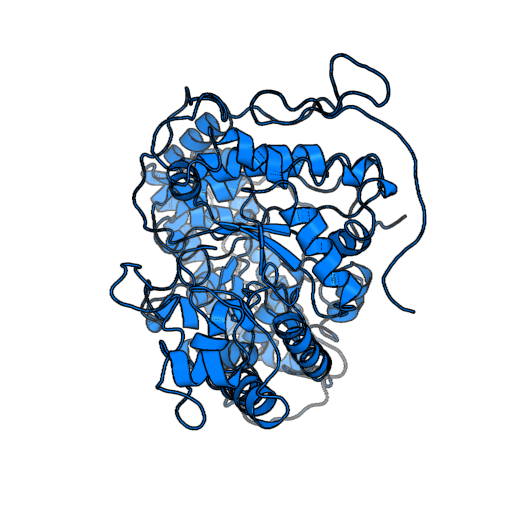55 416 ASP A CA 1
ATOM 1582 C C . ASP A 1 278 ? 8.715 -21.083 -12.495 1.00 109.55 416 ASP A C 1
ATOM 1583 O O . ASP A 1 278 ? 9.130 -20.046 -11.993 1.00 109.55 416 ASP A O 1
ATOM 1588 N N . GLU A 1 279 ? 7.433 -21.429 -12.436 1.00 73.84 417 GLU A N 1
ATOM 1589 C CA . GLU A 1 279 ? 6.422 -20.606 -11.773 1.00 73.84 417 GLU A CA 1
ATOM 1590 C C . GLU A 1 279 ? 5.809 -21.460 -10.666 1.00 73.84 417 GLU A C 1
ATOM 1591 O O . GLU A 1 279 ? 5.195 -22.478 -10.946 1.00 73.84 417 GLU A O 1
ATOM 1597 N N . VAL A 1 280 ? 6.001 -21.076 -9.408 1.00 72.55 418 VAL A N 1
ATOM 1598 C CA . VAL A 1 280 ? 5.424 -21.850 -8.312 1.00 72.55 418 VAL A CA 1
ATOM 1599 C C . VAL A 1 280 ? 4.011 -22.114 -8.727 1.00 72.55 418 VAL A C 1
ATOM 1600 O O . VAL A 1 280 ? 3.373 -21.266 -9.333 1.00 72.55 418 VAL A O 1
ATOM 1604 N N . VAL A 1 281 ? 3.526 -23.296 -8.388 1.00 71.37 419 VAL A N 1
ATOM 1605 C CA . VAL A 1 281 ? 2.179 -23.714 -8.725 1.00 71.37 419 VAL A CA 1
ATOM 1606 C C . VAL A 1 281 ? 1.578 -24.431 -7.554 1.00 71.37 419 VAL A C 1
ATOM 1607 O O . VAL A 1 281 ? 0.472 -24.135 -7.117 1.00 71.37 419 VAL A O 1
ATOM 1611 N N . ILE A 1 282 ? 2.310 -25.411 -7.061 1.00 62.86 420 ILE A N 1
ATOM 1612 C CA . ILE A 1 282 ? 1.824 -26.131 -5.920 1.00 62.86 420 ILE A CA 1
ATOM 1613 C C . ILE A 1 282 ? 2.927 -26.419 -4.933 1.00 62.86 420 ILE A C 1
ATOM 1614 O O . ILE A 1 282 ? 4.117 -26.410 -5.275 1.00 62.86 420 ILE A O 1
ATOM 1619 N N . PHE A 1 283 ? 2.506 -26.675 -3.703 1.00 49.66 421 PHE A N 1
ATOM 1620 C CA . PHE A 1 283 ? 3.407 -26.995 -2.617 1.00 49.66 421 PHE A CA 1
ATOM 1621 C C . PHE A 1 283 ? 2.961 -28.298 -2.034 1.00 49.66 421 PHE A C 1
ATOM 1622 O O . PHE A 1 283 ? 2.059 -28.317 -1.203 1.00 49.66 421 PHE A O 1
ATOM 1630 N N . ARG A 1 284 ? 3.555 -29.385 -2.508 1.00 78.20 422 ARG A N 1
ATOM 1631 C CA . ARG A 1 284 ? 3.264 -30.693 -1.958 1.00 78.20 422 ARG A CA 1
ATOM 1632 C C . ARG A 1 284 ? 4.647 -31.285 -1.621 1.00 78.20 422 ARG A C 1
ATOM 1633 O O . ARG A 1 284 ? 5.681 -30.714 -1.999 1.00 78.20 422 ARG A O 1
ATOM 1641 N N . ASP A 1 285 ? 4.663 -32.396 -0.888 1.00 65.29 423 ASP A N 1
ATOM 1642 C CA . ASP A 1 285 ? 5.904 -33.056 -0.454 1.00 65.29 423 ASP A CA 1
ATOM 1643 C C . ASP A 1 285 ? 7.126 -32.162 -0.130 1.00 65.29 423 ASP A C 1
ATOM 1644 O O . ASP A 1 285 ? 8.149 -32.168 -0.815 1.00 65.29 423 ASP A O 1
ATOM 1649 N N . GLY A 1 286 ? 6.999 -31.391 0.945 1.00 84.50 424 GLY A N 1
ATOM 1650 C CA . GLY A 1 286 ? 8.101 -30.551 1.376 1.00 84.50 424 GLY A CA 1
ATOM 1651 C C . GLY A 1 286 ? 8.216 -29.101 0.947 1.00 84.50 424 GLY A C 1
ATOM 1652 O O . GLY A 1 286 ? 8.162 -28.205 1.778 1.00 84.50 424 GLY A O 1
ATOM 1653 N N . THR A 1 287 ? 8.393 -28.861 -0.341 1.00 57.11 425 THR A N 1
ATOM 1654 C CA . THR A 1 287 ? 8.548 -27.498 -0.822 1.00 57.11 425 THR A CA 1
ATOM 1655 C C . THR A 1 287 ? 7.542 -27.148 -1.889 1.00 57.11 425 THR A C 1
ATOM 1656 O O . THR A 1 287 ? 6.709 -27.953 -2.244 1.00 57.11 425 THR A O 1
ATOM 1660 N N . TYR A 1 288 ? 7.624 -25.914 -2.364 1.00 61.63 426 TYR A N 1
ATOM 1661 C CA . TYR A 1 288 ? 6.773 -25.400 -3.413 1.00 61.63 426 TYR A CA 1
ATOM 1662 C C . TYR A 1 288 ? 7.484 -25.813 -4.662 1.00 61.63 426 TYR A C 1
ATOM 1663 O O . TYR A 1 288 ? 8.681 -25.570 -4.770 1.00 61.63 426 TYR A O 1
ATOM 1672 N N . LEU A 1 289 ? 6.788 -26.398 -5.622 1.00 42.87 427 LEU A N 1
ATOM 1673 C CA . LEU A 1 289 ? 7.486 -26.771 -6.847 1.00 42.87 427 LEU A CA 1
ATOM 1674 C C . LEU A 1 289 ? 7.132 -25.803 -7.984 1.00 42.87 427 LEU A C 1
ATOM 1675 O O . LEU A 1 289 ? 6.074 -25.183 -7.966 1.00 42.87 427 LEU A O 1
ATOM 1680 N N . THR A 1 290 ? 8.000 -25.679 -8.980 1.00 65.48 428 THR A N 1
ATOM 1681 C CA . THR A 1 290 ? 7.672 -24.819 -10.105 1.00 65.48 428 THR A CA 1
ATOM 1682 C C . THR A 1 290 ? 6.729 -25.667 -10.953 1.00 65.48 428 THR A C 1
ATOM 1683 O O . THR A 1 290 ? 6.006 -26.508 -10.440 1.00 65.48 428 THR A O 1
ATOM 1687 N N . LEU A 1 291 ? 6.732 -25.455 -12.259 1.00 82.57 429 LEU A N 1
ATOM 1688 C CA . LEU A 1 291 ? 5.872 -26.237 -13.121 1.00 82.57 429 LEU A CA 1
ATOM 1689 C C . LEU A 1 291 ? 6.723 -27.355 -13.655 1.00 82.57 429 LEU A C 1
ATOM 1690 O O . LEU A 1 291 ? 6.333 -28.514 -13.602 1.00 82.57 429 LEU A O 1
ATOM 1695 N N . ARG A 1 292 ? 7.889 -26.982 -14.176 1.00 57.39 430 ARG A N 1
ATOM 1696 C CA . ARG A 1 292 ? 8.849 -27.934 -14.719 1.00 57.39 430 ARG A CA 1
ATOM 1697 C C . ARG A 1 292 ? 9.032 -29.034 -13.695 1.00 57.39 430 ARG A C 1
ATOM 1698 O O . ARG A 1 292 ? 9.128 -30.218 -14.033 1.00 57.39 430 ARG A O 1
ATOM 1706 N N . GLU A 1 293 ? 9.079 -28.635 -12.430 1.00 75.38 431 GLU A N 1
ATOM 1707 C CA . GLU A 1 293 ? 9.258 -29.580 -11.345 1.00 75.38 431 GLU A CA 1
ATOM 1708 C C . GLU A 1 293 ? 8.128 -30.597 -11.396 1.00 75.38 431 GLU A C 1
ATOM 1709 O O . GLU A 1 293 ? 8.305 -31.732 -11.870 1.00 75.38 431 GLU A O 1
ATOM 1715 N N . VAL A 1 294 ? 6.965 -30.177 -10.904 1.00 57.31 432 VAL A N 1
ATOM 1716 C CA . VAL A 1 294 ? 5.799 -31.041 -10.902 1.00 57.31 432 VAL A CA 1
ATOM 1717 C C . VAL A 1 294 ? 5.901 -32.062 -12.058 1.00 57.31 432 VAL A C 1
ATOM 1718 O O . VAL A 1 294 ? 5.872 -33.267 -11.844 1.00 57.31 432 VAL A O 1
ATOM 1722 N N . PHE A 1 295 ? 6.082 -31.583 -13.275 1.00 59.37 433 PHE A N 1
ATOM 1723 C CA . PHE A 1 295 ? 6.166 -32.494 -14.401 1.00 59.37 433 PHE A CA 1
ATOM 1724 C C . PHE A 1 295 ? 7.244 -33.555 -14.315 1.00 59.37 433 PHE A C 1
ATOM 1725 O O . PHE A 1 295 ? 6.938 -34.747 -14.310 1.00 59.37 433 PHE A O 1
ATOM 1733 N N . GLU A 1 296 ? 8.505 -33.139 -14.269 1.00 102.67 434 GLU A N 1
ATOM 1734 C CA . GLU A 1 296 ? 9.603 -34.100 -14.196 1.00 102.67 434 GLU A CA 1
ATOM 1735 C C . GLU A 1 296 ? 9.442 -34.894 -12.906 1.00 102.67 434 GLU A C 1
ATOM 1736 O O . GLU A 1 296 ? 10.029 -35.964 -12.727 1.00 102.67 434 GLU A O 1
ATOM 1742 N N . SER A 1 297 ? 8.631 -34.342 -12.014 1.00 63.36 435 SER A N 1
ATOM 1743 C CA . SER A 1 297 ? 8.347 -34.952 -10.745 1.00 63.36 435 SER A CA 1
ATOM 1744 C C . SER A 1 297 ? 7.481 -36.178 -10.962 1.00 63.36 435 SER A C 1
ATOM 1745 O O . SER A 1 297 ? 7.623 -37.196 -10.273 1.00 63.36 435 SER A O 1
ATOM 1748 N N . LEU A 1 298 ? 6.567 -36.076 -11.917 1.00 60.82 436 LEU A N 1
ATOM 1749 C CA . LEU A 1 298 ? 5.697 -37.187 -12.235 1.00 60.82 436 LEU A CA 1
ATOM 1750 C C . LEU A 1 298 ? 6.390 -37.961 -13.317 1.00 60.82 436 LEU A C 1
ATOM 1751 O O . LEU A 1 298 ? 6.019 -39.073 -13.640 1.00 60.82 436 LEU A O 1
ATOM 1756 N N . ASP A 1 299 ? 7.435 -37.357 -13.850 1.00 67.96 437 ASP A N 1
ATOM 1757 C CA . ASP A 1 299 ? 8.219 -37.925 -14.930 1.00 67.96 437 ASP A CA 1
ATOM 1758 C C . ASP A 1 299 ? 7.439 -37.820 -16.222 1.00 67.96 437 ASP A C 1
ATOM 1759 O O . ASP A 1 299 ? 7.452 -36.772 -16.864 1.00 67.96 437 ASP A O 1
ATOM 1764 N N . LEU A 1 300 ? 6.768 -38.900 -16.610 1.00 96.52 438 LEU A N 1
ATOM 1765 C CA . LEU A 1 300 ? 5.961 -38.901 -17.841 1.00 96.52 438 LEU A CA 1
ATOM 1766 C C . LEU A 1 300 ? 5.360 -37.472 -18.076 1.00 96.52 438 LEU A C 1
ATOM 1767 O O . LEU A 1 300 ? 4.253 -37.129 -17.603 1.00 96.52 438 LEU A O 1
ATOM 1772 N N . THR A 1 301 ? 6.105 -36.642 -18.814 1.00 96.40 439 THR A N 1
ATOM 1773 C CA . THR A 1 301 ? 5.661 -35.271 -19.038 1.00 96.40 439 THR A CA 1
ATOM 1774 C C . THR A 1 301 ? 6.083 -34.524 -20.311 1.00 96.40 439 THR A C 1
ATOM 1775 O O . THR A 1 301 ? 7.137 -34.802 -20.891 1.00 96.40 439 THR A O 1
ATOM 1779 N N . GLY A 1 302 ? 5.211 -33.584 -20.716 1.00 76.05 440 GLY A N 1
ATOM 1780 C CA . GLY A 1 302 ? 5.398 -32.742 -21.895 1.00 76.05 440 GLY A CA 1
ATOM 1781 C C . GLY A 1 302 ? 4.682 -33.188 -23.174 1.00 76.05 440 GLY A C 1
ATOM 1782 O O . GLY A 1 302 ? 3.453 -33.233 -23.281 1.00 76.05 440 GLY A O 1
ATOM 1783 N N . TYR A 1 303 ? 5.503 -33.492 -24.167 1.00 74.22 441 TYR A N 1
ATOM 1784 C CA . TYR A 1 303 ? 5.087 -33.963 -25.478 1.00 74.22 441 TYR A CA 1
ATOM 1785 C C . TYR A 1 303 ? 4.417 -35.302 -25.324 1.00 74.22 441 TYR A C 1
ATOM 1786 O O . TYR A 1 303 ? 3.830 -35.806 -26.275 1.00 74.22 441 TYR A O 1
ATOM 1795 N N . ASP A 1 304 ? 4.509 -35.869 -24.120 1.00 58.22 442 ASP A N 1
ATOM 1796 C CA . ASP A 1 304 ? 3.936 -37.180 -23.823 1.00 58.22 442 ASP A CA 1
ATOM 1797 C C . ASP A 1 304 ? 2.612 -37.038 -23.097 1.00 58.22 442 ASP A C 1
ATOM 1798 O O . ASP A 1 304 ? 1.817 -37.968 -23.045 1.00 58.22 442 ASP A O 1
ATOM 1803 N N . LEU A 1 305 ? 2.376 -35.871 -22.530 1.00 57.71 443 LEU A N 1
ATOM 1804 C CA . LEU A 1 305 ? 1.153 -35.659 -21.781 1.00 57.71 443 LEU A CA 1
ATOM 1805 C C . LEU A 1 305 ? -0.080 -35.936 -22.599 1.00 57.71 443 LEU A C 1
ATOM 1806 O O . LEU A 1 305 ? -0.093 -35.686 -23.800 1.00 57.71 443 LEU A O 1
ATOM 1811 N N . ASN A 1 306 ? -1.115 -36.455 -21.948 1.00 77.84 444 ASN A N 1
ATOM 1812 C CA . ASN A 1 306 ? -2.383 -36.745 -22.612 1.00 77.84 444 ASN A CA 1
ATOM 1813 C C . ASN A 1 306 ? -3.491 -36.854 -21.582 1.00 77.84 444 ASN A C 1
ATOM 1814 O O . ASN A 1 306 ? -3.261 -37.243 -20.449 1.00 77.84 444 ASN A O 1
ATOM 1819 N N . VAL A 1 307 ? -4.705 -36.521 -21.976 1.00 80.37 445 VAL A N 1
ATOM 1820 C CA . VAL A 1 307 ? -5.797 -36.557 -21.031 1.00 80.37 445 VAL A CA 1
ATOM 1821 C C . VAL A 1 307 ? -5.851 -37.818 -20.160 1.00 80.37 445 VAL A C 1
ATOM 1822 O O . VAL A 1 307 ? -6.037 -37.731 -18.947 1.00 80.37 445 VAL A O 1
ATOM 1826 N N . ASP A 1 308 ? -5.649 -38.979 -20.767 1.00 94.76 446 ASP A N 1
ATOM 1827 C CA . ASP A 1 308 ? -5.717 -40.250 -20.044 1.00 94.76 446 ASP A CA 1
ATOM 1828 C C . ASP A 1 308 ? -4.808 -40.366 -18.828 1.00 94.76 446 ASP A C 1
ATOM 1829 O O . ASP A 1 308 ? -3.638 -40.019 -18.903 1.00 94.76 446 ASP A O 1
ATOM 1834 N N . LEU A 1 309 ? -5.374 -40.896 -17.738 1.00 135.89 447 LEU A N 1
ATOM 1835 C CA . LEU A 1 309 ? -4.725 -41.097 -16.429 1.00 135.89 447 LEU A CA 1
ATOM 1836 C C . LEU A 1 309 ? -3.424 -40.347 -16.225 1.00 135.89 447 LEU A C 1
ATOM 1837 O O . LEU A 1 309 ? -2.622 -40.724 -15.383 1.00 135.89 447 LEU A O 1
ATOM 1842 N N . LEU A 1 310 ? -3.177 -39.291 -16.982 1.00 65.79 448 LEU A N 1
ATOM 1843 C CA . LEU A 1 310 ? -1.950 -38.573 -16.714 1.00 65.79 448 LEU A CA 1
ATOM 1844 C C . LEU A 1 310 ? -2.261 -37.424 -15.764 1.00 65.79 448 LEU A C 1
ATOM 1845 O O . LEU A 1 310 ? -2.084 -36.255 -16.048 1.00 65.79 448 LEU A O 1
ATOM 1850 N N . ASP A 1 311 ? -2.798 -37.870 -14.630 1.00 77.68 449 ASP A N 1
ATOM 1851 C CA . ASP A 1 311 ? -3.193 -37.137 -13.446 1.00 77.68 449 ASP A CA 1
ATOM 1852 C C . ASP A 1 311 ? -2.793 -38.338 -12.531 1.00 77.68 449 ASP A C 1
ATOM 1853 O O . ASP A 1 311 ? -3.580 -39.216 -12.147 1.00 77.68 449 ASP A O 1
ATOM 1858 N N . VAL A 1 312 ? -1.495 -38.365 -12.258 1.00 73.32 450 VAL A N 1
ATOM 1859 C CA . VAL A 1 312 ? -0.871 -39.418 -11.526 1.00 73.32 450 VAL A CA 1
ATOM 1860 C C . VAL A 1 312 ? -0.374 -39.165 -10.097 1.00 73.32 450 VAL A C 1
ATOM 1861 O O . VAL A 1 312 ? 0.502 -39.891 -9.613 1.00 73.32 450 VAL A O 1
ATOM 1865 N N . HIS A 1 313 ? -0.895 -38.102 -9.473 1.00 150.97 451 HIS A N 1
ATOM 1866 C CA . HIS A 1 313 ? -0.714 -37.758 -8.048 1.00 150.97 451 HIS A CA 1
ATOM 1867 C C . HIS A 1 313 ? 0.292 -37.090 -7.125 1.00 150.97 451 HIS A C 1
ATOM 1868 O O . HIS A 1 313 ? 1.368 -36.584 -7.479 1.00 150.97 451 HIS A O 1
ATOM 1875 N N . ALA A 1 314 ? -0.171 -37.092 -5.871 1.00 49.28 452 ALA A N 1
ATOM 1876 C CA . ALA A 1 314 ? 0.538 -36.608 -4.742 1.00 49.28 452 ALA A CA 1
ATOM 1877 C C . ALA A 1 314 ? 1.695 -37.421 -4.961 1.00 49.28 452 ALA A C 1
ATOM 1878 O O . ALA A 1 314 ? 2.752 -37.150 -4.402 1.00 49.28 452 ALA A O 1
ATOM 1880 N N . ASP A 1 315 ? 1.429 -38.430 -5.787 1.00 90.78 453 ASP A N 1
ATOM 1881 C CA . ASP A 1 315 ? 2.288 -39.462 -6.340 1.00 90.78 453 ASP A CA 1
ATOM 1882 C C . ASP A 1 315 ? 3.020 -40.545 -5.580 1.00 90.78 453 ASP A C 1
ATOM 1883 O O . ASP A 1 315 ? 3.909 -40.261 -4.791 1.00 90.78 453 ASP A O 1
ATOM 1888 N N . LYS A 1 316 ? 2.667 -41.800 -5.858 1.00 64.66 454 LYS A N 1
ATOM 1889 C CA . LYS A 1 316 ? 3.365 -42.899 -5.225 1.00 64.66 454 LYS A CA 1
ATOM 1890 C C . LYS A 1 316 ? 2.854 -44.324 -5.476 1.00 64.66 454 LYS A C 1
ATOM 1891 O O . LYS A 1 316 ? 2.868 -44.879 -6.591 1.00 64.66 454 LYS A O 1
ATOM 1897 N N . SER A 1 317 ? 2.410 -44.879 -4.358 1.00 74.90 455 SER A N 1
ATOM 1898 C CA . SER A 1 317 ? 1.890 -46.220 -4.199 1.00 74.90 455 SER A CA 1
ATOM 1899 C C . SER A 1 317 ? 0.619 -46.006 -3.412 1.00 74.90 455 SER A C 1
ATOM 1900 O O . SER A 1 317 ? -0.254 -46.863 -3.368 1.00 74.90 455 SER A O 1
ATOM 1903 N N . THR A 1 318 ? 0.571 -44.870 -2.728 1.00 73.51 456 THR A N 1
ATOM 1904 C CA . THR A 1 318 ? -0.559 -44.480 -1.903 1.00 73.51 456 THR A CA 1
ATOM 1905 C C . THR A 1 318 ? -1.838 -44.871 -2.617 1.00 73.51 456 THR A C 1
ATOM 1906 O O . THR A 1 318 ? -1.946 -44.742 -3.829 1.00 73.51 456 THR A O 1
ATOM 1910 N N . PHE A 1 319 ? -2.812 -45.356 -1.868 1.00 56.34 457 PHE A N 1
ATOM 1911 C CA . PHE A 1 319 ? -4.020 -45.831 -2.499 1.00 56.34 457 PHE A CA 1
ATOM 1912 C C . PHE A 1 319 ? -5.183 -44.938 -2.746 1.00 56.34 457 PHE A C 1
ATOM 1913 O O . PHE A 1 319 ? -5.786 -44.458 -1.820 1.00 56.34 457 PHE A O 1
ATOM 1921 N N . HIS A 1 320 ? -5.518 -44.709 -3.997 1.00 78.13 458 HIS A N 1
ATOM 1922 C CA . HIS A 1 320 ? -6.745 -43.995 -4.243 1.00 78.13 458 HIS A CA 1
ATOM 1923 C C . HIS A 1 320 ? -7.326 -44.597 -5.496 1.00 78.13 458 HIS A C 1
ATOM 1924 O O . HIS A 1 320 ? -6.596 -44.926 -6.437 1.00 78.13 458 HIS A O 1
ATOM 1931 N N . ARG A 1 321 ? -8.639 -44.807 -5.467 1.00 62.34 459 ARG A N 1
ATOM 1932 C CA . ARG A 1 321 ? -9.345 -45.362 -6.600 1.00 62.34 459 ARG A CA 1
ATOM 1933 C C . ARG A 1 321 ? -9.636 -44.188 -7.504 1.00 62.34 459 ARG A C 1
ATOM 1934 O O . ARG A 1 321 ? -10.016 -43.114 -7.025 1.00 62.34 459 ARG A O 1
ATOM 1942 N N . PHE A 1 322 ? -9.372 -44.338 -8.796 1.00 66.97 460 PHE A N 1
ATOM 1943 C CA . PHE A 1 322 ? -9.734 -43.260 -9.691 1.00 66.97 460 PHE A CA 1
ATOM 1944 C C . PHE A 1 322 ? -10.617 -43.755 -10.815 1.00 66.97 460 PHE A C 1
ATOM 1945 O O . PHE A 1 322 ? -10.269 -43.770 -11.992 1.00 66.97 460 PHE A O 1
ATOM 1953 N N . ASP A 1 323 ? -11.788 -44.188 -10.378 1.00 73.72 461 ASP A N 1
ATOM 1954 C CA . ASP A 1 323 ? -12.790 -44.654 -11.259 1.00 73.72 461 ASP A CA 1
ATOM 1955 C C . ASP A 1 323 ? -13.069 -43.406 -12.061 1.00 73.72 461 ASP A C 1
ATOM 1956 O O . ASP A 1 323 ? -12.274 -43.063 -12.953 1.00 73.72 461 ASP A O 1
ATOM 1961 N N . LYS A 1 324 ? -14.128 -42.679 -11.695 1.00 54.58 462 LYS A N 1
ATOM 1962 C CA . LYS A 1 324 ? -14.523 -41.520 -12.460 1.00 54.58 462 LYS A CA 1
ATOM 1963 C C . LYS A 1 324 ? -15.301 -40.547 -11.654 1.00 54.58 462 LYS A C 1
ATOM 1964 O O . LYS A 1 324 ? -15.116 -39.367 -11.797 1.00 54.58 462 LYS A O 1
ATOM 1970 N N . PHE A 1 325 ? -16.188 -41.037 -10.816 1.00 57.10 463 PHE A N 1
ATOM 1971 C CA . PHE A 1 325 ? -16.995 -40.156 -10.002 1.00 57.10 463 PHE A CA 1
ATOM 1972 C C . PHE A 1 325 ? -16.123 -39.490 -8.990 1.00 57.10 463 PHE A C 1
ATOM 1973 O O . PHE A 1 325 ? -16.283 -38.303 -8.702 1.00 57.10 463 PHE A O 1
ATOM 1981 N N . ASN A 1 326 ? -15.188 -40.258 -8.447 1.00 57.44 464 ASN A N 1
ATOM 1982 C CA . ASN A 1 326 ? -14.267 -39.725 -7.452 1.00 57.44 464 ASN A CA 1
ATOM 1983 C C . ASN A 1 326 ? -13.334 -38.776 -8.150 1.00 57.44 464 ASN A C 1
ATOM 1984 O O . ASN A 1 326 ? -12.957 -37.757 -7.618 1.00 57.44 464 ASN A O 1
ATOM 1989 N N . LEU A 1 327 ? -12.963 -39.125 -9.363 1.00 76.76 465 LEU A N 1
ATOM 1990 C CA . LEU A 1 327 ? -12.077 -38.283 -10.108 1.00 76.76 465 LEU A CA 1
ATOM 1991 C C . LEU A 1 327 ? -12.622 -36.871 -10.365 1.00 76.76 465 LEU A C 1
ATOM 1992 O O . LEU A 1 327 ? -11.870 -35.998 -10.817 1.00 76.76 465 LEU A O 1
ATOM 1997 N N . LYS A 1 328 ? -13.905 -36.625 -10.070 1.00 64.71 466 LYS A N 1
ATOM 1998 C CA . LYS A 1 328 ? -14.484 -35.291 -10.283 1.00 64.71 466 LYS A CA 1
ATOM 1999 C C . LYS A 1 328 ? -15.350 -34.853 -9.095 1.00 64.71 466 LYS A C 1
ATOM 2000 O O . LYS A 1 328 ? -15.399 -33.664 -8.741 1.00 64.71 466 LYS A O 1
ATOM 2006 N N . TYR A 1 329 ? -15.985 -35.826 -8.455 1.00 66.96 467 TYR A N 1
ATOM 2007 C CA . TYR A 1 329 ? -16.820 -35.572 -7.281 1.00 66.96 467 TYR A CA 1
ATOM 2008 C C . TYR A 1 329 ? -16.122 -35.461 -5.908 1.00 66.96 467 TYR A C 1
ATOM 2009 O O . TYR A 1 329 ? -16.570 -34.718 -5.020 1.00 66.96 467 TYR A O 1
ATOM 2018 N N . ASN A 1 330 ? -15.048 -36.226 -5.736 1.00 56.16 468 ASN A N 1
ATOM 2019 C CA . ASN A 1 330 ? -14.257 -36.193 -4.515 1.00 56.16 468 ASN A CA 1
ATOM 2020 C C . ASN A 1 330 ? -13.220 -35.057 -4.600 1.00 56.16 468 ASN A C 1
ATOM 2021 O O . ASN A 1 330 ? -12.422 -34.948 -5.541 1.00 56.16 468 ASN A O 1
ATOM 2026 N N . PRO A 1 331 ? -13.235 -34.188 -3.602 1.00 73.59 469 PRO A N 1
ATOM 2027 C CA . PRO A 1 331 ? -12.308 -33.073 -3.586 1.00 73.59 469 PRO A CA 1
ATOM 2028 C C . PRO A 1 331 ? -10.884 -33.481 -3.280 1.00 73.59 469 PRO A C 1
ATOM 2029 O O . PRO A 1 331 ? -9.928 -32.932 -3.837 1.00 73.59 469 PRO A O 1
ATOM 2033 N N . CYS A 1 332 ? -10.727 -34.458 -2.402 1.00 76.59 470 CYS A N 1
ATOM 2034 C CA . CYS A 1 332 ? -9.385 -34.836 -2.003 1.00 76.59 470 CYS A CA 1
ATOM 2035 C C . CYS A 1 332 ? -8.715 -35.960 -2.746 1.00 76.59 470 CYS A C 1
ATOM 2036 O O . CYS A 1 332 ? -9.158 -36.382 -3.800 1.00 76.59 470 CYS A O 1
ATOM 2039 N N . GLY A 1 333 ? -7.633 -36.439 -2.143 1.00 63.79 471 GLY A N 1
ATOM 2040 C CA . GLY A 1 333 ? -6.855 -37.508 -2.709 1.00 63.79 471 GLY A CA 1
ATOM 2041 C C . GLY A 1 333 ? -6.673 -37.158 -4.150 1.00 63.79 471 GLY A C 1
ATOM 2042 O O . GLY A 1 333 ? -6.557 -38.038 -4.985 1.00 63.79 471 GLY A O 1
ATOM 2043 N N . GLN A 1 334 ? -6.622 -35.870 -4.452 1.00 48.55 472 GLN A N 1
ATOM 2044 C CA . GLN A 1 334 ? -6.505 -35.504 -5.842 1.00 48.55 472 GLN A CA 1
ATOM 2045 C C . GLN A 1 334 ? -5.095 -35.300 -6.385 1.00 48.55 472 GLN A C 1
ATOM 2046 O O . GLN A 1 334 ? -4.169 -34.889 -5.675 1.00 48.55 472 GLN A O 1
ATOM 2052 N N . SER A 1 335 ? -4.970 -35.622 -7.670 1.00 48.96 473 SER A N 1
ATOM 2053 C CA . SER A 1 335 ? -3.743 -35.527 -8.445 1.00 48.96 473 SER A CA 1
ATOM 2054 C C . SER A 1 335 ? -3.089 -34.165 -8.465 1.00 48.96 473 SER A C 1
ATOM 2055 O O . SER A 1 335 ? -3.593 -33.218 -7.886 1.00 48.96 473 SER A O 1
ATOM 2058 N N . ARG A 1 336 ? -1.976 -34.064 -9.187 1.00 55.59 474 ARG A N 1
ATOM 2059 C CA . ARG A 1 336 ? -1.251 -32.807 -9.271 1.00 55.59 474 ARG A CA 1
ATOM 2060 C C . ARG A 1 336 ? -1.664 -31.880 -10.399 1.00 55.59 474 ARG A C 1
ATOM 2061 O O . ARG A 1 336 ? -2.121 -30.791 -10.116 1.00 55.59 474 ARG A O 1
ATOM 2069 N N . LEU A 1 337 ? -1.537 -32.269 -11.661 1.00 54.29 475 LEU A N 1
ATOM 2070 C CA . LEU A 1 337 ? -1.977 -31.360 -12.708 1.00 54.29 475 LEU A CA 1
ATOM 2071 C C . LEU A 1 337 ? -3.435 -31.050 -12.497 1.00 54.29 475 LEU A C 1
ATOM 2072 O O . LEU A 1 337 ? -3.883 -29.951 -12.775 1.00 54.29 475 LEU A O 1
ATOM 2077 N N . ARG A 1 338 ? -4.191 -32.023 -12.014 1.00 48.52 476 ARG A N 1
ATOM 2078 C CA . ARG A 1 338 ? -5.612 -31.822 -11.782 1.00 48.52 476 ARG A CA 1
ATOM 2079 C C . ARG A 1 338 ? -5.888 -30.724 -10.737 1.00 48.52 476 ARG A C 1
ATOM 2080 O O . ARG A 1 338 ? -6.825 -29.918 -10.871 1.00 48.52 476 ARG A O 1
ATOM 2088 N N . GLU A 1 339 ? -5.049 -30.668 -9.710 1.00 70.03 477 GLU A N 1
ATOM 2089 C CA . GLU A 1 339 ? -5.217 -29.677 -8.658 1.00 70.03 477 GLU A CA 1
ATOM 2090 C C . GLU A 1 339 ? -4.839 -28.318 -9.208 1.00 70.03 477 GLU A C 1
ATOM 2091 O O . GLU A 1 339 ? -5.410 -27.302 -8.829 1.00 70.03 477 GLU A O 1
ATOM 2097 N N . ILE A 1 340 ? -3.888 -28.317 -10.126 1.00 49.16 478 ILE A N 1
ATOM 2098 C CA . ILE A 1 340 ? -3.425 -27.083 -10.729 1.00 49.16 478 ILE A CA 1
ATOM 2099 C C . ILE A 1 340 ? -4.386 -26.542 -11.776 1.00 49.16 478 ILE A C 1
ATOM 2100 O O . ILE A 1 340 ? -4.927 -25.431 -11.630 1.00 49.16 478 ILE A O 1
ATOM 2105 N N . PHE A 1 341 ? -4.587 -27.342 -12.827 1.00 73.90 479 PHE A N 1
ATOM 2106 C CA . PHE A 1 341 ? -5.426 -26.980 -13.967 1.00 73.90 479 PHE A CA 1
ATOM 2107 C C . PHE A 1 341 ? -6.910 -27.243 -13.941 1.00 73.90 479 PHE A C 1
ATOM 2108 O O . PHE A 1 341 ? -7.650 -26.628 -14.704 1.00 73.90 479 PHE A O 1
ATOM 2116 N N . LEU A 1 342 ? -7.383 -28.160 -13.120 1.00 51.90 480 LEU A N 1
ATOM 2117 C CA . LEU A 1 342 ? -8.804 -28.355 -13.174 1.00 51.90 480 LEU A CA 1
ATOM 2118 C C . LEU A 1 342 ? -9.534 -28.114 -11.902 1.00 51.90 480 LEU A C 1
ATOM 2119 O O . LEU A 1 342 ? -10.539 -28.763 -11.668 1.00 51.90 480 LEU A O 1
ATOM 2124 N N . LYS A 1 343 ? -9.026 -27.194 -11.075 1.00 61.74 481 LYS A N 1
ATOM 2125 C CA . LYS A 1 343 ? -9.721 -26.810 -9.839 1.00 61.74 481 LYS A CA 1
ATOM 2126 C C . LYS A 1 343 ? -9.496 -25.344 -9.476 1.00 61.74 481 LYS A C 1
ATOM 2127 O O . LYS A 1 343 ? -8.613 -24.701 -10.031 1.00 61.74 481 LYS A O 1
ATOM 2133 N N . GLN A 1 344 ? -10.315 -24.827 -8.559 1.00 94.10 482 GLN A N 1
ATOM 2134 C CA . GLN A 1 344 ? -10.255 -23.436 -8.128 1.00 94.10 482 GLN A CA 1
ATOM 2135 C C . GLN A 1 344 ? -9.797 -23.225 -6.692 1.00 94.10 482 GLN A C 1
ATOM 2136 O O . GLN A 1 344 ? -9.132 -22.232 -6.390 1.00 94.10 482 GLN A O 1
ATOM 2142 N N . ASP A 1 345 ? -10.168 -24.138 -5.799 1.00 69.34 483 ASP A N 1
ATOM 2143 C CA . ASP A 1 345 ? -9.756 -24.033 -4.401 1.00 69.34 483 ASP A CA 1
ATOM 2144 C C . ASP A 1 345 ? -8.349 -24.600 -4.288 1.00 69.34 483 ASP A C 1
ATOM 2145 O O . ASP A 1 345 ? -8.067 -25.415 -3.420 1.00 69.34 483 ASP A O 1
ATOM 2150 N N . ASN A 1 346 ? -7.466 -24.170 -5.183 1.00 69.00 484 ASN A N 1
ATOM 2151 C CA . ASN A 1 346 ? -6.107 -24.656 -5.162 1.00 69.00 484 ASN A CA 1
ATOM 2152 C C . ASN A 1 346 ? -5.187 -23.516 -4.782 1.00 69.00 484 ASN A C 1
ATOM 2153 O O . ASN A 1 346 ? -5.650 -22.518 -4.218 1.00 69.00 484 ASN A O 1
ATOM 2158 N N . LEU A 1 347 ? -3.895 -23.654 -5.087 1.00 118.42 485 LEU A N 1
ATOM 2159 C CA . LEU A 1 347 ? -2.917 -22.633 -4.713 1.00 118.42 485 LEU A CA 1
ATOM 2160 C C . LEU A 1 347 ? -2.945 -21.335 -5.488 1.00 118.42 485 LEU A C 1
ATOM 2161 O O . LEU A 1 347 ? -3.218 -20.285 -4.913 1.00 118.42 485 LEU A O 1
ATOM 2166 N N . ILE A 1 348 ? -2.646 -21.379 -6.777 1.00 125.22 486 ILE A N 1
ATOM 2167 C CA . ILE A 1 348 ? -2.660 -20.142 -7.525 1.00 125.22 486 ILE A CA 1
ATOM 2168 C C . ILE A 1 348 ? -4.105 -19.674 -7.744 1.00 125.22 486 ILE A C 1
ATOM 2169 O O . ILE A 1 348 ? -4.470 -19.173 -8.805 1.00 125.22 486 ILE A O 1
ATOM 2174 N N . GLN A 1 349 ? -4.922 -19.855 -6.711 1.00 135.75 487 GLN A N 1
ATOM 2175 C CA . GLN A 1 349 ? -6.317 -19.422 -6.694 1.00 135.75 487 GLN A CA 1
ATOM 2176 C C . GLN A 1 349 ? -7.289 -19.887 -7.776 1.00 135.75 487 GLN A C 1
ATOM 2177 O O . GLN A 1 349 ? -8.491 -19.916 -7.546 1.00 135.75 487 GLN A O 1
ATOM 2183 N N . GLY A 1 350 ? -6.785 -20.222 -8.953 1.00 57.35 488 GLY A N 1
ATOM 2184 C CA . GLY A 1 350 ? -7.646 -20.670 -10.023 1.00 57.35 488 GLY A CA 1
ATOM 2185 C C . GLY A 1 350 ? -7.124 -20.103 -11.312 1.00 57.35 488 GLY A C 1
ATOM 2186 O O . GLY A 1 350 ? -7.545 -20.499 -12.382 1.00 57.35 488 GLY A O 1
ATOM 2187 N N . ARG A 1 351 ? -6.191 -19.170 -11.180 1.00 106.58 489 ARG A N 1
ATOM 2188 C CA . ARG A 1 351 ? -5.557 -18.491 -12.306 1.00 106.58 489 ARG A CA 1
ATOM 2189 C C . ARG A 1 351 ? -5.487 -19.360 -13.565 1.00 106.58 489 ARG A C 1
ATOM 2190 O O . ARG A 1 351 ? -5.364 -18.836 -14.678 1.00 106.58 489 ARG A O 1
ATOM 2198 N N . PHE A 1 352 ? -5.571 -20.678 -13.399 1.00 64.31 490 PHE A N 1
ATOM 2199 C CA . PHE A 1 352 ? -5.513 -21.570 -14.550 1.00 64.31 490 PHE A CA 1
ATOM 2200 C C . PHE A 1 352 ? -6.847 -22.182 -14.968 1.00 64.31 490 PHE A C 1
ATOM 2201 O O . PHE A 1 352 ? -7.111 -22.297 -16.156 1.00 64.31 490 PHE A O 1
ATOM 2209 N N . LEU A 1 353 ? -7.679 -22.600 -14.016 1.00 64.08 491 LEU A N 1
ATOM 2210 C CA . LEU A 1 353 ? -8.983 -23.177 -14.381 1.00 64.08 491 LEU A CA 1
ATOM 2211 C C . LEU A 1 353 ? -9.728 -22.021 -15.000 1.00 64.08 491 LEU A C 1
ATOM 2212 O O . LEU A 1 353 ? -10.134 -22.076 -16.170 1.00 64.08 491 LEU A O 1
ATOM 2217 N N . GLY A 1 354 ? -9.913 -20.975 -14.189 1.00 57.90 492 GLY A N 1
ATOM 2218 C CA . GLY A 1 354 ? -10.577 -19.789 -14.679 1.00 57.90 492 GLY A CA 1
ATOM 2219 C C . GLY A 1 354 ? -10.013 -19.492 -16.054 1.00 57.90 492 GLY A C 1
ATOM 2220 O O . GLY A 1 354 ? -10.644 -19.696 -17.088 1.00 57.90 492 GLY A O 1
ATOM 2221 N N . GLU A 1 355 ? -8.776 -19.049 -16.064 1.00 65.22 493 GLU A N 1
ATOM 2222 C CA . GLU A 1 355 ? -8.147 -18.707 -17.308 1.00 65.22 493 GLU A CA 1
ATOM 2223 C C . GLU A 1 355 ? -8.646 -19.566 -18.470 1.00 65.22 493 GLU A C 1
ATOM 2224 O O . GLU A 1 355 ? -8.825 -19.074 -19.590 1.00 65.22 493 GLU A O 1
ATOM 2230 N N . ILE A 1 356 ? -8.913 -20.834 -18.194 1.00 62.77 494 ILE A N 1
ATOM 2231 C CA . ILE A 1 356 ? -9.355 -21.753 -19.231 1.00 62.77 494 ILE A CA 1
ATOM 2232 C C . ILE A 1 356 ? -10.805 -21.540 -19.584 1.00 62.77 494 ILE A C 1
ATOM 2233 O O . ILE A 1 356 ? -11.190 -21.510 -20.762 1.00 62.77 494 ILE A O 1
ATOM 2238 N N . THR A 1 357 ? -11.604 -21.404 -18.539 1.00 73.93 495 THR A N 1
ATOM 2239 C CA . THR A 1 357 ? -13.021 -21.183 -18.695 1.00 73.93 495 THR A CA 1
ATOM 2240 C C . THR A 1 357 ? -13.220 -20.100 -19.732 1.00 73.93 495 THR A C 1
ATOM 2241 O O . THR A 1 357 ? -13.884 -20.293 -20.749 1.00 73.93 495 THR A O 1
ATOM 2245 N N . LYS A 1 358 ? -12.624 -18.950 -19.452 1.00 66.31 496 LYS A N 1
ATOM 2246 C CA . LYS A 1 358 ? -12.718 -17.807 -20.328 1.00 66.31 496 LYS A CA 1
ATOM 2247 C C . LYS A 1 358 ? -12.667 -18.229 -21.776 1.00 66.31 496 LYS A C 1
ATOM 2248 O O . LYS A 1 358 ? -13.648 -18.099 -22.469 1.00 66.31 496 LYS A O 1
ATOM 2254 N N . GLN A 1 359 ? -11.553 -18.774 -22.236 1.00 55.91 497 GLN A N 1
ATOM 2255 C CA . GLN A 1 359 ? -11.486 -19.131 -23.635 1.00 55.91 497 GLN A CA 1
ATOM 2256 C C . GLN A 1 359 ? -12.493 -20.178 -24.007 1.00 55.91 497 GLN A C 1
ATOM 2257 O O . GLN A 1 359 ? -12.626 -20.558 -25.182 1.00 55.91 497 GLN A O 1
ATOM 2263 N N . VAL A 1 360 ? -13.207 -20.672 -23.012 1.00 68.38 498 VAL A N 1
ATOM 2264 C CA . VAL A 1 360 ? -14.245 -21.629 -23.323 1.00 68.38 498 VAL A CA 1
ATOM 2265 C C . VAL A 1 360 ? -15.392 -20.707 -23.709 1.00 68.38 498 VAL A C 1
ATOM 2266 O O . VAL A 1 360 ? -15.883 -20.759 -24.841 1.00 68.38 498 VAL A O 1
ATOM 2270 N N . PHE A 1 361 ? -15.768 -19.834 -22.775 1.00 46.59 499 PHE A N 1
ATOM 2271 C CA . PHE A 1 361 ? -16.830 -18.889 -23.006 1.00 46.59 499 PHE A CA 1
ATOM 2272 C C . PHE A 1 361 ? -16.651 -18.168 -24.343 1.00 46.59 499 PHE A C 1
ATOM 2273 O O . PHE A 1 361 ? -17.532 -18.217 -25.193 1.00 46.59 499 PHE A O 1
ATOM 2281 N N . SER A 1 362 ? -15.528 -17.493 -24.549 1.00 68.51 500 SER A N 1
ATOM 2282 C CA . SER A 1 362 ? -15.327 -16.783 -25.811 1.00 68.51 500 SER A CA 1
ATOM 2283 C C . SER A 1 362 ? -15.728 -17.625 -27.036 1.00 68.51 500 SER A C 1
ATOM 2284 O O . SER A 1 362 ? -16.493 -17.169 -27.888 1.00 68.51 500 SER A O 1
ATOM 2287 N N . ASP A 1 363 ? -15.202 -18.842 -27.139 1.00 93.02 501 ASP A N 1
ATOM 2288 C CA . ASP A 1 363 ? -15.543 -19.714 -28.263 1.00 93.02 501 ASP A CA 1
ATOM 2289 C C . ASP A 1 363 ? -16.994 -20.163 -28.203 1.00 93.02 501 ASP A C 1
ATOM 2290 O O . ASP A 1 363 ? -17.564 -20.560 -29.214 1.00 93.02 501 ASP A O 1
ATOM 2295 N N . LEU A 1 364 ? -17.569 -20.116 -27.007 1.00 54.44 502 LEU A N 1
ATOM 2296 C CA . LEU A 1 364 ? -18.942 -20.497 -26.785 1.00 54.44 502 LEU A CA 1
ATOM 2297 C C . LEU A 1 364 ? -19.752 -19.383 -27.394 1.00 54.44 502 LEU A C 1
ATOM 2298 O O . LEU A 1 364 ? -20.626 -19.604 -28.248 1.00 54.44 502 LEU A O 1
ATOM 2303 N N . GLU A 1 365 ? -19.455 -18.169 -26.948 1.00 80.62 503 GLU A N 1
ATOM 2304 C CA . GLU A 1 365 ? -20.123 -16.977 -27.460 1.00 80.62 503 GLU A CA 1
ATOM 2305 C C . GLU A 1 365 ? -19.844 -16.819 -28.951 1.00 80.62 503 GLU A C 1
ATOM 2306 O O . GLU A 1 365 ? -20.437 -15.988 -29.619 1.00 80.62 503 GLU A O 1
ATOM 2312 N N . ALA A 1 366 ? -18.923 -17.617 -29.460 1.00 96.71 504 ALA A N 1
ATOM 2313 C CA . ALA A 1 366 ? -18.590 -17.536 -30.860 1.00 96.71 504 ALA A CA 1
ATOM 2314 C C . ALA A 1 366 ? -19.769 -18.060 -31.650 1.00 96.71 504 ALA A C 1
ATOM 2315 O O . ALA A 1 366 ? -20.487 -17.293 -32.280 1.00 96.71 504 ALA A O 1
ATOM 2317 N N . SER A 1 367 ? -20.001 -19.365 -31.590 1.00 78.92 505 SER A N 1
ATOM 2318 C CA . SER A 1 367 ? -21.095 -19.954 -32.346 1.00 78.92 505 SER A CA 1
ATOM 2319 C C . SER A 1 367 ? -22.477 -19.456 -32.025 1.00 78.92 505 SER A C 1
ATOM 2320 O O . SER A 1 367 ? -23.453 -20.037 -32.473 1.00 78.92 505 SER A O 1
ATOM 2323 N N . LYS A 1 368 ? -22.540 -18.413 -31.206 1.00 58.63 506 LYS A N 1
ATOM 2324 C CA . LYS A 1 368 ? -23.782 -17.722 -30.857 1.00 58.63 506 LYS A CA 1
ATOM 2325 C C . LYS A 1 368 ? -24.978 -18.496 -30.299 1.00 58.63 506 LYS A C 1
ATOM 2326 O O . LYS A 1 368 ? -25.590 -18.069 -29.316 1.00 58.63 506 LYS A O 1
ATOM 2332 N N . TYR A 1 369 ? -25.292 -19.645 -30.886 1.00 58.49 507 TYR A N 1
ATOM 2333 C CA . TYR A 1 369 ? -26.470 -20.397 -30.474 1.00 58.49 507 TYR A CA 1
ATOM 2334 C C . TYR A 1 369 ? -26.396 -21.486 -29.421 1.00 58.49 507 TYR A C 1
ATOM 2335 O O . TYR A 1 369 ? -27.435 -21.945 -28.971 1.00 58.49 507 TYR A O 1
ATOM 2344 N N . GLN A 1 370 ? -25.205 -21.935 -29.038 1.00 46.64 508 GLN A N 1
ATOM 2345 C CA . GLN A 1 370 ? -25.110 -23.008 -28.054 1.00 46.64 508 GLN A CA 1
ATOM 2346 C C . GLN A 1 370 ? -24.951 -22.446 -26.658 1.00 46.64 508 GLN A C 1
ATOM 2347 O O . GLN A 1 370 ? -24.001 -21.742 -26.390 1.00 46.64 508 GLN A O 1
ATOM 2353 N N . MET A 1 371 ? -25.887 -22.733 -25.770 1.00 52.50 509 MET A N 1
ATOM 2354 C CA . MET A 1 371 ? -25.770 -22.215 -24.422 1.00 52.50 509 MET A CA 1
ATOM 2355 C C . MET A 1 371 ? -25.222 -23.283 -23.503 1.00 52.50 509 MET A C 1
ATOM 2356 O O . MET A 1 371 ? -24.937 -24.375 -23.953 1.00 52.50 509 MET A O 1
ATOM 2361 N N . ALA A 1 372 ? -25.074 -22.982 -22.218 1.00 46.10 510 ALA A N 1
ATOM 2362 C CA . ALA A 1 372 ? -24.530 -23.969 -21.297 1.00 46.10 510 ALA A CA 1
ATOM 2363 C C . ALA A 1 372 ? -24.958 -23.828 -19.839 1.00 46.10 510 ALA A C 1
ATOM 2364 O O . ALA A 1 372 ? -24.895 -22.759 -19.267 1.00 46.10 510 ALA A O 1
ATOM 2366 N N . GLU A 1 373 ? -25.399 -24.916 -19.236 1.00 71.53 511 GLU A N 1
ATOM 2367 C CA . GLU A 1 373 ? -25.779 -24.856 -17.851 1.00 71.53 511 GLU A CA 1
ATOM 2368 C C . GLU A 1 373 ? -24.758 -25.620 -17.028 1.00 71.53 511 GLU A C 1
ATOM 2369 O O . GLU A 1 373 ? -25.066 -26.634 -16.409 1.00 71.53 511 GLU A O 1
ATOM 2375 N N . TYR A 1 374 ? -23.533 -25.107 -17.037 1.00 66.75 512 TYR A N 1
ATOM 2376 C CA . TYR A 1 374 ? -22.391 -25.652 -16.312 1.00 66.75 512 TYR A CA 1
ATOM 2377 C C . TYR A 1 374 ? -22.584 -25.969 -14.836 1.00 66.75 512 TYR A C 1
ATOM 2378 O O . TYR A 1 374 ? -23.009 -25.113 -14.055 1.00 66.75 512 TYR A O 1
ATOM 2387 N N . ARG A 1 375 ? -22.248 -27.193 -14.448 1.00 61.52 513 ARG A N 1
ATOM 2388 C CA . ARG A 1 375 ? -22.342 -27.603 -13.048 1.00 61.52 513 ARG A CA 1
ATOM 2389 C C . ARG A 1 375 ? -21.022 -27.263 -12.302 1.00 61.52 513 ARG A C 1
ATOM 2390 O O . ARG A 1 375 ? -19.919 -27.579 -12.780 1.00 61.52 513 ARG A O 1
ATOM 2398 N N . ILE A 1 376 ? -21.146 -26.630 -11.133 1.00 84.97 514 ILE A N 1
ATOM 2399 C CA . ILE A 1 376 ? -19.993 -26.237 -10.315 1.00 84.97 514 ILE A CA 1
ATOM 2400 C C . ILE A 1 376 ? -20.197 -26.742 -8.900 1.00 84.97 514 ILE A C 1
ATOM 2401 O O . ILE A 1 376 ? -21.290 -26.598 -8.367 1.00 84.97 514 ILE A O 1
ATOM 2406 N N . SER A 1 377 ? -19.158 -27.287 -8.267 1.00 51.88 515 SER A N 1
ATOM 2407 C CA . SER A 1 377 ? -19.365 -27.896 -6.938 1.00 51.88 515 SER A CA 1
ATOM 2408 C C . SER A 1 377 ? -19.162 -27.156 -5.617 1.00 51.88 515 SER A C 1
ATOM 2409 O O . SER A 1 377 ? -18.467 -26.146 -5.528 1.00 51.88 515 SER A O 1
ATOM 2412 N N . ILE A 1 378 ? -19.783 -27.708 -4.583 1.00 51.48 516 ILE A N 1
ATOM 2413 C CA . ILE A 1 378 ? -19.694 -27.194 -3.225 1.00 51.48 516 ILE A CA 1
ATOM 2414 C C . ILE A 1 378 ? -20.006 -28.366 -2.309 1.00 51.48 516 ILE A C 1
ATOM 2415 O O . ILE A 1 378 ? -21.145 -28.810 -2.176 1.00 51.48 516 ILE A O 1
ATOM 2420 N N . TYR A 1 379 ? -18.952 -28.859 -1.682 1.00 52.60 517 TYR A N 1
ATOM 2421 C CA . TYR A 1 379 ? -19.018 -30.016 -0.858 1.00 52.60 517 TYR A CA 1
ATOM 2422 C C . TYR A 1 379 ? -19.591 -29.746 0.488 1.00 52.60 517 TYR A C 1
ATOM 2423 O O . TYR A 1 379 ? -20.119 -30.649 1.108 1.00 52.60 517 TYR A O 1
ATOM 2432 N N . GLY A 1 380 ? -19.508 -28.525 0.979 1.00 66.69 518 GLY A N 1
ATOM 2433 C CA . GLY A 1 380 ? -20.104 -28.304 2.286 1.00 66.69 518 GLY A CA 1
ATOM 2434 C C . GLY A 1 380 ? -19.329 -28.873 3.466 1.00 66.69 518 GLY A C 1
ATOM 2435 O O . GLY A 1 380 ? -19.901 -29.398 4.427 1.00 66.69 518 GLY A O 1
ATOM 2436 N N . ARG A 1 381 ? -18.007 -28.780 3.365 1.00 64.06 519 ARG A N 1
ATOM 2437 C CA . ARG A 1 381 ? -17.093 -29.205 4.417 1.00 64.06 519 ARG A CA 1
ATOM 2438 C C . ARG A 1 381 ? -16.698 -27.883 5.116 1.00 64.06 519 ARG A C 1
ATOM 2439 O O . ARG A 1 381 ? -16.675 -27.780 6.355 1.00 64.06 519 ARG A O 1
ATOM 2447 N N . LYS A 1 382 ? -16.469 -26.853 4.298 1.00 100.22 520 LYS A N 1
ATOM 2448 C CA . LYS A 1 382 ? -16.094 -25.527 4.783 1.00 100.22 520 LYS A CA 1
ATOM 2449 C C . LYS A 1 382 ? -17.104 -24.416 4.429 1.00 100.22 520 LYS A C 1
ATOM 2450 O O . LYS A 1 382 ? -17.547 -24.295 3.284 1.00 100.22 520 LYS A O 1
ATOM 2456 N N . MET A 1 383 ? -17.469 -23.631 5.445 1.00 56.37 521 MET A N 1
ATOM 2457 C CA . MET A 1 383 ? -18.381 -22.504 5.306 1.00 56.37 521 MET A CA 1
ATOM 2458 C C . MET A 1 383 ? -17.873 -21.586 4.210 1.00 56.37 521 MET A C 1
ATOM 2459 O O . MET A 1 383 ? -18.635 -20.914 3.552 1.00 56.37 521 MET A O 1
ATOM 2464 N N . SER A 1 384 ? -16.565 -21.550 4.025 1.00 77.50 522 SER A N 1
ATOM 2465 C CA . SER A 1 384 ? -15.984 -20.687 3.015 1.00 77.50 522 SER A CA 1
ATOM 2466 C C . SER A 1 384 ? -16.464 -20.989 1.603 1.00 77.50 522 SER A C 1
ATOM 2467 O O . SER A 1 384 ? -16.945 -20.099 0.920 1.00 77.50 522 SER A O 1
ATOM 2470 N N . GLU A 1 385 ? -16.334 -22.246 1.186 1.00 68.38 523 GLU A N 1
ATOM 2471 C CA . GLU A 1 385 ? -16.682 -22.706 -0.157 1.00 68.38 523 GLU A CA 1
ATOM 2472 C C . GLU A 1 385 ? -17.571 -21.775 -0.969 1.00 68.38 523 GLU A C 1
ATOM 2473 O O . GLU A 1 385 ? -17.212 -21.403 -2.093 1.00 68.38 523 GLU A O 1
ATOM 2479 N N . TRP A 1 386 ? -18.717 -21.394 -0.404 1.00 78.57 524 TRP A N 1
ATOM 2480 C CA . TRP A 1 386 ? -19.633 -20.468 -1.074 1.00 78.57 524 TRP A CA 1
ATOM 2481 C C . TRP A 1 386 ? -18.896 -19.172 -1.450 1.00 78.57 524 TRP A C 1
ATOM 2482 O O . TRP A 1 386 ? -18.509 -18.991 -2.615 1.00 78.57 524 TRP A O 1
ATOM 2493 N N . ASP A 1 387 ? -18.692 -18.278 -0.475 1.00 64.74 525 ASP A N 1
ATOM 2494 C CA . ASP A 1 387 ? -17.962 -17.021 -0.731 1.00 64.74 525 ASP A CA 1
ATOM 2495 C C . ASP A 1 387 ? -16.688 -17.322 -1.522 1.00 64.74 525 ASP A C 1
ATOM 2496 O O . ASP A 1 387 ? -16.403 -16.712 -2.558 1.00 64.74 525 ASP A O 1
ATOM 2501 N N . GLN A 1 388 ? -15.948 -18.298 -1.013 1.00 49.76 526 GLN A N 1
ATOM 2502 C CA . GLN A 1 388 ? -14.703 -18.763 -1.588 1.00 49.76 526 GLN A CA 1
ATOM 2503 C C . GLN A 1 388 ? -14.831 -18.961 -3.083 1.00 49.76 526 GLN A C 1
ATOM 2504 O O . GLN A 1 388 ? -13.968 -18.558 -3.862 1.00 49.76 526 GLN A O 1
ATOM 2510 N N . LEU A 1 389 ? -15.922 -19.588 -3.484 1.00 59.39 527 LEU A N 1
ATOM 2511 C CA . LEU A 1 389 ? -16.139 -19.838 -4.895 1.00 59.39 527 LEU A CA 1
ATOM 2512 C C . LEU A 1 389 ? -16.542 -18.560 -5.570 1.00 59.39 527 LEU A C 1
ATOM 2513 O O . LEU A 1 389 ? -15.983 -18.197 -6.608 1.00 59.39 527 LEU A O 1
ATOM 2518 N N . ALA A 1 390 ? -17.519 -17.886 -4.954 1.00 62.20 528 ALA A N 1
ATOM 2519 C CA . ALA A 1 390 ? -18.087 -16.632 -5.468 1.00 62.20 528 ALA A CA 1
ATOM 2520 C C . ALA A 1 390 ? -17.022 -15.692 -6.003 1.00 62.20 528 ALA A C 1
ATOM 2521 O O . ALA A 1 390 ? -17.048 -15.249 -7.158 1.00 62.20 528 ALA A O 1
ATOM 2523 N N . SER A 1 391 ? -16.091 -15.415 -5.111 1.00 79.15 529 SER A N 1
ATOM 2524 C CA . SER A 1 391 ? -14.964 -14.563 -5.373 1.00 79.15 529 SER A CA 1
ATOM 2525 C C . SER A 1 391 ? -14.136 -15.102 -6.527 1.00 79.15 529 SER A C 1
ATOM 2526 O O . SER A 1 391 ? -13.459 -14.327 -7.215 1.00 79.15 529 SER A O 1
ATOM 2529 N N . TRP A 1 392 ? -14.190 -16.420 -6.738 1.00 51.76 530 TRP A N 1
ATOM 2530 C CA . TRP A 1 392 ? -13.428 -17.019 -7.814 1.00 51.76 530 TRP A CA 1
ATOM 2531 C C . TRP A 1 392 ? -14.031 -16.490 -9.101 1.00 51.76 530 TRP A C 1
ATOM 2532 O O . TRP A 1 392 ? -13.313 -16.072 -10.006 1.00 51.76 530 TRP A O 1
ATOM 2543 N N . ILE A 1 393 ? -15.357 -16.447 -9.155 1.00 64.03 531 ILE A N 1
ATOM 2544 C CA . ILE A 1 393 ? -16.044 -15.999 -10.364 1.00 64.03 531 ILE A CA 1
ATOM 2545 C C . ILE A 1 393 ? -15.709 -14.593 -10.764 1.00 64.03 531 ILE A C 1
ATOM 2546 O O . ILE A 1 393 ? -15.339 -14.315 -11.909 1.00 64.03 531 ILE A O 1
ATOM 2551 N N . VAL A 1 394 ? -15.910 -13.707 -9.793 1.00 67.99 532 VAL A N 1
ATOM 2552 C CA . VAL A 1 394 ? -15.692 -12.282 -9.939 1.00 67.99 532 VAL A CA 1
ATOM 2553 C C . VAL A 1 394 ? -14.282 -11.947 -10.340 1.00 67.99 532 VAL A C 1
ATOM 2554 O O . VAL A 1 394 ? -14.015 -11.606 -11.486 1.00 67.99 532 VAL A O 1
ATOM 2558 N N . ASN A 1 395 ? -13.383 -12.072 -9.377 1.00 67.52 533 ASN A N 1
ATOM 2559 C CA . ASN A 1 395 ? -11.982 -11.741 -9.561 1.00 67.52 533 ASN A CA 1
ATOM 2560 C C . ASN A 1 395 ? -11.390 -12.233 -10.893 1.00 67.52 533 ASN A C 1
ATOM 2561 O O . ASN A 1 395 ? -10.268 -11.874 -11.269 1.00 67.52 533 ASN A O 1
ATOM 2566 N N . ASN A 1 396 ? -12.175 -13.026 -11.618 1.00 100.84 534 ASN A N 1
ATOM 2567 C CA . ASN A 1 396 ? -11.763 -13.578 -12.904 1.00 100.84 534 ASN A CA 1
ATOM 2568 C C . ASN A 1 396 ? -12.658 -13.098 -14.044 1.00 100.84 534 ASN A C 1
ATOM 2569 O O . ASN A 1 396 ? -12.406 -13.406 -15.221 1.00 100.84 534 ASN A O 1
ATOM 2574 N N . ASP A 1 397 ? -13.703 -12.354 -13.672 1.00 89.85 535 ASP A N 1
ATOM 2575 C CA . ASP A 1 397 ? -14.699 -11.796 -14.597 1.00 89.85 535 ASP A CA 1
ATOM 2576 C C . ASP A 1 397 ? -15.254 -12.915 -15.486 1.00 89.85 535 ASP A C 1
ATOM 2577 O O . ASP A 1 397 ? -15.160 -12.905 -16.714 1.00 89.85 535 ASP A O 1
ATOM 2582 N N . LEU A 1 398 ? -15.837 -13.894 -14.797 1.00 85.59 536 LEU A N 1
ATOM 2583 C CA . LEU A 1 398 ? -16.439 -15.079 -15.400 1.00 85.59 536 LEU A CA 1
ATOM 2584 C C . LEU A 1 398 ? -17.931 -14.960 -15.569 1.00 85.59 536 LEU A C 1
ATOM 2585 O O . LEU A 1 398 ? -18.719 -15.362 -14.705 1.00 85.59 536 LEU A O 1
ATOM 2590 N N . TYR A 1 399 ? -18.294 -14.404 -16.714 1.00 75.88 537 TYR A N 1
ATOM 2591 C CA . TYR A 1 399 ? -19.670 -14.185 -17.079 1.00 75.88 537 TYR A CA 1
ATOM 2592 C C . TYR A 1 399 ? -19.899 -14.239 -18.583 1.00 75.88 537 TYR A C 1
ATOM 2593 O O . TYR A 1 399 ? -19.107 -13.744 -19.399 1.00 75.88 537 TYR A O 1
ATOM 2602 N N . SER A 1 400 ? -21.006 -14.864 -18.939 1.00 69.09 538 SER A N 1
ATOM 2603 C CA . SER A 1 400 ? -21.386 -14.922 -20.315 1.00 69.09 538 SER A CA 1
ATOM 2604 C C . SER A 1 400 ? -22.882 -14.949 -20.344 1.00 69.09 538 SER A C 1
ATOM 2605 O O . SER A 1 400 ? -23.548 -15.360 -19.382 1.00 69.09 538 SER A O 1
ATOM 2608 N N . GLU A 1 401 ? -23.382 -14.469 -21.469 1.00 89.47 539 GLU A N 1
ATOM 2609 C CA . GLU A 1 401 ? -24.793 -14.371 -21.746 1.00 89.47 539 GLU A CA 1
ATOM 2610 C C . GLU A 1 401 ? -25.285 -15.800 -21.799 1.00 89.47 539 GLU A C 1
ATOM 2611 O O . GLU A 1 401 ? -26.286 -16.142 -21.165 1.00 89.47 539 GLU A O 1
ATOM 2617 N N . ASN A 1 402 ? -24.510 -16.624 -22.511 1.00 110.51 540 ASN A N 1
ATOM 2618 C CA . ASN A 1 402 ? -24.795 -18.037 -22.758 1.00 110.51 540 ASN A CA 1
ATOM 2619 C C . ASN A 1 402 ? -24.639 -19.026 -21.614 1.00 110.51 540 ASN A C 1
ATOM 2620 O O . ASN A 1 402 ? -25.175 -20.122 -21.685 1.00 110.51 540 ASN A O 1
ATOM 2625 N N . VAL A 1 403 ? -23.900 -18.661 -20.578 1.00 67.83 541 VAL A N 1
ATOM 2626 C CA . VAL A 1 403 ? -23.656 -19.560 -19.465 1.00 67.83 541 VAL A CA 1
ATOM 2627 C C . VAL A 1 403 ? -24.336 -19.158 -18.177 1.00 67.83 541 VAL A C 1
ATOM 2628 O O . VAL A 1 403 ? -24.449 -17.977 -17.883 1.00 67.83 541 VAL A O 1
ATOM 2632 N N . VAL A 1 404 ? -24.816 -20.142 -17.428 1.00 48.85 542 VAL A N 1
ATOM 2633 C CA . VAL A 1 404 ? -25.426 -19.905 -16.123 1.00 48.85 542 VAL A CA 1
ATOM 2634 C C . VAL A 1 404 ? -24.863 -21.018 -15.266 1.00 48.85 542 VAL A C 1
ATOM 2635 O O . VAL A 1 404 ? -24.146 -21.851 -15.790 1.00 48.85 542 VAL A O 1
ATOM 2639 N N . TRP A 1 405 ? -25.162 -21.077 -13.974 1.00 49.55 543 TRP A N 1
ATOM 2640 C CA . TRP A 1 405 ? -24.549 -22.131 -13.180 1.00 49.55 543 TRP A CA 1
ATOM 2641 C C . TRP A 1 405 ? -25.479 -22.819 -12.260 1.00 49.55 543 TRP A C 1
ATOM 2642 O O . TRP A 1 405 ? -26.440 -22.232 -11.779 1.00 49.55 543 TRP A O 1
ATOM 2653 N N . LEU A 1 406 ? -25.153 -24.071 -11.980 1.00 53.58 544 LEU A N 1
ATOM 2654 C CA . LEU A 1 406 ? -25.915 -24.848 -11.020 1.00 53.58 544 LEU A CA 1
ATOM 2655 C C . LEU A 1 406 ? -24.878 -25.378 -10.039 1.00 53.58 544 LEU A C 1
ATOM 2656 O O . LEU A 1 406 ? -23.816 -25.865 -10.436 1.00 53.58 544 LEU A O 1
ATOM 2661 N N . ILE A 1 407 ? -25.181 -25.269 -8.756 1.00 62.74 545 ILE A N 1
ATOM 2662 C CA . ILE A 1 407 ? -24.266 -25.737 -7.752 1.00 62.74 545 ILE A CA 1
ATOM 2663 C C . ILE A 1 407 ? -24.570 -27.204 -7.508 1.00 62.74 545 ILE A C 1
ATOM 2664 O O . ILE A 1 407 ? -25.739 -27.587 -7.318 1.00 62.74 545 ILE A O 1
ATOM 2669 N N . GLN A 1 408 ? -23.503 -28.009 -7.573 1.00 64.59 546 GLN A N 1
ATOM 2670 C CA . GLN A 1 408 ? -23.552 -29.446 -7.376 1.00 64.59 546 GLN A CA 1
ATOM 2671 C C . GLN A 1 408 ? -22.812 -29.834 -6.137 1.00 64.59 546 GLN A C 1
ATOM 2672 O O . GLN A 1 408 ? -21.616 -29.599 -5.993 1.00 64.59 546 GLN A O 1
ATOM 2678 N N . LEU A 1 409 ? -23.549 -30.443 -5.237 1.00 43.38 547 LEU A N 1
ATOM 2679 C CA . LEU A 1 409 ? -23.020 -30.882 -3.974 1.00 43.38 547 LEU A CA 1
ATOM 2680 C C . LEU A 1 409 ? -22.970 -32.382 -4.067 1.00 43.38 547 LEU A C 1
ATOM 2681 O O . LEU A 1 409 ? -23.985 -33.029 -4.281 1.00 43.38 547 LEU A O 1
ATOM 2686 N N . PRO A 1 410 ? -21.772 -32.946 -3.994 1.00 53.51 548 PRO A N 1
ATOM 2687 C CA . PRO A 1 410 ? -21.577 -34.389 -4.057 1.00 53.51 548 PRO A CA 1
ATOM 2688 C C . PRO A 1 410 ? -22.003 -35.020 -2.725 1.00 53.51 548 PRO A C 1
ATOM 2689 O O . PRO A 1 410 ? -21.576 -34.565 -1.662 1.00 53.51 548 PRO A O 1
ATOM 2693 N N . ARG A 1 411 ? -22.840 -36.056 -2.774 1.00 41.08 549 ARG A N 1
ATOM 2694 C CA . ARG A 1 411 ? -23.298 -36.749 -1.556 1.00 41.08 549 ARG A CA 1
ATOM 2695 C C . ARG A 1 411 ? -22.166 -37.624 -1.011 1.00 41.08 549 ARG A C 1
ATOM 2696 O O . ARG A 1 411 ? -22.212 -38.851 -1.155 1.00 41.08 549 ARG A O 1
ATOM 2704 N N . LEU A 1 412 ? -21.163 -36.991 -0.387 1.00 66.06 550 LEU A N 1
ATOM 2705 C CA . LEU A 1 412 ? -19.993 -37.686 0.170 1.00 66.06 550 LEU A CA 1
ATOM 2706 C C . LEU A 1 412 ? -19.777 -37.544 1.662 1.00 66.06 550 LEU A C 1
ATOM 2707 O O . LEU A 1 412 ? -18.672 -37.730 2.152 1.00 66.06 550 LEU A O 1
ATOM 2712 N N . TYR A 1 413 ? -20.825 -37.213 2.388 1.00 51.70 551 TYR A N 1
ATOM 2713 C CA . TYR A 1 413 ? -20.694 -37.058 3.818 1.00 51.70 551 TYR A CA 1
ATOM 2714 C C . TYR A 1 413 ? -19.831 -38.117 4.452 1.00 51.70 551 TYR A C 1
ATOM 2715 O O . TYR A 1 413 ? -18.943 -37.801 5.207 1.00 51.70 551 TYR A O 1
ATOM 2724 N N . ASN A 1 414 ? -20.100 -39.375 4.145 1.00 58.93 552 ASN A N 1
ATOM 2725 C CA . ASN A 1 414 ? -19.368 -40.494 4.731 1.00 58.93 552 ASN A CA 1
ATOM 2726 C C . ASN A 1 414 ? -17.863 -40.362 4.619 1.00 58.93 552 ASN A C 1
ATOM 2727 O O . ASN A 1 414 ? -17.131 -40.940 5.422 1.00 58.93 552 ASN A O 1
ATOM 2732 N N . ILE A 1 415 ? -17.399 -39.633 3.609 1.00 51.23 553 ILE A N 1
ATOM 2733 C CA . ILE A 1 415 ? -15.965 -39.388 3.436 1.00 51.23 553 ILE A CA 1
ATOM 2734 C C . ILE A 1 415 ? -15.596 -38.254 4.390 1.00 51.23 553 ILE A C 1
ATOM 2735 O O . ILE A 1 415 ? -14.642 -38.345 5.157 1.00 51.23 553 ILE A O 1
ATOM 2740 N N . TYR A 1 416 ? -16.378 -37.189 4.342 1.00 64.67 554 TYR A N 1
ATOM 2741 C CA . TYR A 1 416 ? -16.173 -36.071 5.231 1.00 64.67 554 TYR A CA 1
ATOM 2742 C C . TYR A 1 416 ? -16.409 -36.472 6.716 1.00 64.67 554 TYR A C 1
ATOM 2743 O O . TYR A 1 416 ? -16.317 -35.621 7.599 1.00 64.67 554 TYR A O 1
ATOM 2752 N N . LYS A 1 417 ? -16.735 -37.732 7.010 1.00 65.58 555 LYS A N 1
ATOM 2753 C CA . LYS A 1 417 ? -16.942 -38.108 8.406 1.00 65.58 555 LYS A CA 1
ATOM 2754 C C . LYS A 1 417 ? -15.901 -39.083 8.832 1.00 65.58 555 LYS A C 1
ATOM 2755 O O . LYS A 1 417 ? -15.997 -39.683 9.888 1.00 65.58 555 LYS A O 1
ATOM 2761 N N . ASP A 1 418 ? -14.918 -39.284 7.981 1.00 101.00 556 ASP A N 1
ATOM 2762 C CA . ASP A 1 418 ? -13.837 -40.171 8.327 1.00 101.00 556 ASP A CA 1
ATOM 2763 C C . ASP A 1 418 ? -12.780 -39.129 8.541 1.00 101.00 556 ASP A C 1
ATOM 2764 O O . ASP A 1 418 ? -12.085 -39.097 9.561 1.00 101.00 556 ASP A O 1
ATOM 2769 N N . MET A 1 419 ? -12.715 -38.236 7.561 1.00 71.16 557 MET A N 1
ATOM 2770 C CA . MET A 1 419 ? -11.770 -37.149 7.564 1.00 71.16 557 MET A CA 1
ATOM 2771 C C . MET A 1 419 ? -11.980 -36.232 8.741 1.00 71.16 557 MET A C 1
ATOM 2772 O O . MET A 1 419 ? -11.359 -35.182 8.797 1.00 71.16 557 MET A O 1
ATOM 2777 N N . GLY A 1 420 ? -12.868 -36.625 9.655 1.00 70.84 558 GLY A N 1
ATOM 2778 C CA . GLY A 1 420 ? -13.170 -35.845 10.854 1.00 70.84 558 GLY A CA 1
ATOM 2779 C C . GLY A 1 420 ? -13.556 -34.372 10.727 1.00 70.84 558 GLY A C 1
ATOM 2780 O O . GLY A 1 420 ? -13.919 -33.740 11.714 1.00 70.84 558 GLY A O 1
ATOM 2781 N N . ILE A 1 421 ? -13.493 -33.840 9.512 1.00 90.36 559 ILE A N 1
ATOM 2782 C CA . ILE A 1 421 ? -13.794 -32.437 9.206 1.00 90.36 559 ILE A CA 1
ATOM 2783 C C . ILE A 1 421 ? -15.254 -32.029 9.368 1.00 90.36 559 ILE A C 1
ATOM 2784 O O . ILE A 1 421 ? -15.620 -30.878 9.130 1.00 90.36 559 ILE A O 1
ATOM 2789 N N . VAL A 1 422 ? -16.080 -32.958 9.807 1.00 69.29 560 VAL A N 1
ATOM 2790 C CA . VAL A 1 422 ? -17.494 -32.692 9.902 1.00 69.29 560 VAL A CA 1
ATOM 2791 C C . VAL A 1 422 ? -17.917 -33.672 10.957 1.00 69.29 560 VAL A C 1
ATOM 2792 O O . VAL A 1 422 ? -17.310 -34.716 11.066 1.00 69.29 560 VAL A O 1
ATOM 2796 N N . THR A 1 423 ? -18.945 -33.391 11.736 1.00 74.34 561 THR A N 1
ATOM 2797 C CA . THR A 1 423 ? -19.303 -34.369 12.759 1.00 74.34 561 THR A CA 1
ATOM 2798 C C . THR A 1 423 ? -20.669 -35.010 12.610 1.00 74.34 561 THR A C 1
ATOM 2799 O O . THR A 1 423 ? -20.879 -36.117 13.090 1.00 74.34 561 THR A O 1
ATOM 2803 N N . SER A 1 424 ? -21.601 -34.326 11.954 1.00 70.24 562 SER A N 1
ATOM 2804 C CA . SER A 1 424 ? -22.953 -34.872 11.769 1.00 70.24 562 SER A CA 1
ATOM 2805 C C . SER A 1 424 ? -23.536 -34.226 10.546 1.00 70.24 562 SER A C 1
ATOM 2806 O O . SER A 1 424 ? -23.345 -33.033 10.334 1.00 70.24 562 SER A O 1
ATOM 2809 N N . PHE A 1 425 ? -24.284 -34.999 9.768 1.00 55.86 563 PHE A N 1
ATOM 2810 C CA . PHE A 1 425 ? -24.873 -34.487 8.522 1.00 55.86 563 PHE A CA 1
ATOM 2811 C C . PHE A 1 425 ? -25.217 -33.001 8.536 1.00 55.86 563 PHE A C 1
ATOM 2812 O O . PHE A 1 425 ? -24.946 -32.268 7.575 1.00 55.86 563 PHE A O 1
ATOM 2820 N N . GLN A 1 426 ? -25.840 -32.590 9.634 1.00 72.10 564 GLN A N 1
ATOM 2821 C CA . GLN A 1 426 ? -26.253 -31.219 9.853 1.00 72.10 564 GLN A CA 1
ATOM 2822 C C . GLN A 1 426 ? -25.224 -30.207 9.334 1.00 72.10 564 GLN A C 1
ATOM 2823 O O . GLN A 1 426 ? -25.566 -29.296 8.572 1.00 72.10 564 GLN A O 1
ATOM 2829 N N . ASN A 1 427 ? -23.963 -30.401 9.734 1.00 55.57 565 ASN A N 1
ATOM 2830 C CA . ASN A 1 427 ? -22.836 -29.515 9.380 1.00 55.57 565 ASN A CA 1
ATOM 2831 C C . ASN A 1 427 ? -22.820 -29.094 7.933 1.00 55.57 565 ASN A C 1
ATOM 2832 O O . ASN A 1 427 ? -22.383 -27.990 7.606 1.00 55.57 565 ASN A O 1
ATOM 2837 N N . ILE A 1 428 ? -23.289 -29.991 7.070 1.00 67.47 566 ILE A N 1
ATOM 2838 C CA . ILE A 1 428 ? -23.296 -29.744 5.635 1.00 67.47 566 ILE A CA 1
ATOM 2839 C C . ILE A 1 428 ? -24.439 -28.819 5.254 1.00 67.47 566 ILE A C 1
ATOM 2840 O O . ILE A 1 428 ? -24.265 -27.892 4.467 1.00 67.47 566 ILE A O 1
ATOM 2845 N N . LEU A 1 429 ? -25.606 -29.054 5.832 1.00 60.14 567 LEU A N 1
ATOM 2846 C CA . LEU A 1 429 ? -26.740 -28.215 5.526 1.00 60.14 567 LEU A CA 1
ATOM 2847 C C . LEU A 1 429 ? -26.323 -26.835 5.941 1.00 60.14 567 LEU A C 1
ATOM 2848 O O . LEU A 1 429 ? -26.691 -25.829 5.315 1.00 60.14 567 LEU A O 1
ATOM 2853 N N . ASP A 1 430 ? -25.511 -26.810 6.992 1.00 73.06 568 ASP A N 1
ATOM 2854 C CA . ASP A 1 430 ? -24.996 -25.575 7.544 1.00 73.06 568 ASP A CA 1
ATOM 2855 C C . ASP A 1 430 ? -23.968 -24.912 6.619 1.00 73.06 568 ASP A C 1
ATOM 2856 O O . ASP A 1 430 ? -23.936 -23.686 6.516 1.00 73.06 568 ASP A O 1
ATOM 2861 N N . ASN A 1 431 ? -23.151 -25.699 5.922 1.00 42.99 569 ASN A N 1
ATOM 2862 C CA . ASN A 1 431 ? -22.146 -25.110 5.031 1.00 42.99 569 ASN A CA 1
ATOM 2863 C C . ASN A 1 431 ? -22.639 -24.611 3.668 1.00 42.99 569 ASN A C 1
ATOM 2864 O O . ASN A 1 431 ? -21.873 -23.994 2.914 1.00 42.99 569 ASN A O 1
ATOM 2869 N N . ILE A 1 432 ? -23.902 -24.874 3.342 1.00 87.05 570 ILE A N 1
ATOM 2870 C CA . ILE A 1 432 ? -24.451 -24.466 2.048 1.00 87.05 570 ILE A CA 1
ATOM 2871 C C . ILE A 1 432 ? -25.718 -23.665 2.171 1.00 87.05 570 ILE A C 1
ATOM 2872 O O . ILE A 1 432 ? -25.999 -22.825 1.324 1.00 87.05 570 ILE A O 1
ATOM 2877 N N . PHE A 1 433 ? -26.487 -23.924 3.219 1.00 90.20 571 PHE A N 1
ATOM 2878 C CA . PHE A 1 433 ? -27.726 -23.200 3.410 1.00 90.20 571 PHE A CA 1
ATOM 2879 C C . PHE A 1 433 ? -27.627 -22.086 4.415 1.00 90.20 571 PHE A C 1
ATOM 2880 O O . PHE A 1 433 ? -28.588 -21.797 5.106 1.00 90.20 571 PHE A O 1
ATOM 2888 N N . ILE A 1 434 ? -26.476 -21.450 4.509 1.00 45.09 572 ILE A N 1
ATOM 2889 C CA . ILE A 1 434 ? -26.351 -20.384 5.465 1.00 45.09 572 ILE A CA 1
ATOM 2890 C C . ILE A 1 434 ? -25.427 -19.367 4.876 1.00 45.09 572 ILE A C 1
ATOM 2891 O O . ILE A 1 434 ? -25.674 -18.170 4.982 1.00 45.09 572 ILE A O 1
ATOM 2896 N N . PRO A 1 435 ? -24.325 -19.820 4.279 1.00 77.08 573 PRO A N 1
ATOM 2897 C CA . PRO A 1 435 ? -23.409 -18.860 3.667 1.00 77.08 573 PRO A CA 1
ATOM 2898 C C . PRO A 1 435 ? -24.262 -18.097 2.665 1.00 77.08 573 PRO A C 1
ATOM 2899 O O . PRO A 1 435 ? -23.927 -17.003 2.210 1.00 77.08 573 PRO A O 1
ATOM 2903 N N . LEU A 1 436 ? -25.374 -18.713 2.306 1.00 82.15 574 LEU A N 1
ATOM 2904 C CA . LEU A 1 436 ? -26.343 -18.053 1.465 1.00 82.15 574 LEU A CA 1
ATOM 2905 C C . LEU A 1 436 ? -27.495 -18.138 2.430 1.00 82.15 574 LEU A C 1
ATOM 2906 O O . LEU A 1 436 ? -27.738 -19.182 3.048 1.00 82.15 574 LEU A O 1
ATOM 2911 N N . PHE A 1 437 ? -28.161 -17.011 2.577 1.00 59.06 575 PHE A N 1
ATOM 2912 C CA . PHE A 1 437 ? -29.259 -16.850 3.490 1.00 59.06 575 PHE A CA 1
ATOM 2913 C C . PHE A 1 437 ? -28.648 -15.648 4.139 1.00 59.06 575 PHE A C 1
ATOM 2914 O O . PHE A 1 437 ? -29.250 -14.575 4.240 1.00 59.06 575 PHE A O 1
ATOM 2922 N N . GLU A 1 438 ? -27.405 -15.843 4.556 1.00 92.74 576 GLU A N 1
ATOM 2923 C CA . GLU A 1 438 ? -26.650 -14.774 5.166 1.00 92.74 576 GLU A CA 1
ATOM 2924 C C . GLU A 1 438 ? -26.549 -13.743 4.056 1.00 92.74 576 GLU A C 1
ATOM 2925 O O . GLU A 1 438 ? -26.863 -12.564 4.231 1.00 92.74 576 GLU A O 1
ATOM 2931 N N . ALA A 1 439 ? -26.143 -14.212 2.890 1.00 90.00 577 ALA A N 1
ATOM 2932 C CA . ALA A 1 439 ? -26.012 -13.324 1.769 1.00 90.00 577 ALA A CA 1
ATOM 2933 C C . ALA A 1 439 ? -27.358 -12.783 1.308 1.00 90.00 577 ALA A C 1
ATOM 2934 O O . ALA A 1 439 ? -27.395 -11.805 0.573 1.00 90.00 577 ALA A O 1
ATOM 2936 N N . THR A 1 440 ? -28.466 -13.395 1.717 1.00 74.75 578 THR A N 1
ATOM 2937 C CA . THR A 1 440 ? -29.753 -12.881 1.252 1.00 74.75 578 THR A CA 1
ATOM 2938 C C . THR A 1 440 ? -30.264 -11.797 2.177 1.00 74.75 578 THR A C 1
ATOM 2939 O O . THR A 1 440 ? -30.746 -10.762 1.721 1.00 74.75 578 THR A O 1
ATOM 2943 N N . VAL A 1 441 ? -30.180 -12.034 3.480 1.00 100.28 579 VAL A N 1
ATOM 2944 C CA . VAL A 1 441 ? -30.621 -11.019 4.414 1.00 100.28 579 VAL A CA 1
ATOM 2945 C C . VAL A 1 441 ? -29.741 -9.812 4.160 1.00 100.28 579 VAL A C 1
ATOM 2946 O O . VAL A 1 441 ? -30.215 -8.784 3.673 1.00 100.28 579 VAL A O 1
ATOM 2950 N N . ASP A 1 442 ? -28.455 -9.938 4.463 1.00 58.45 580 ASP A N 1
ATOM 2951 C CA . ASP A 1 442 ? -27.575 -8.815 4.235 1.00 58.45 580 ASP A CA 1
ATOM 2952 C C . ASP A 1 442 ? -26.679 -8.966 3.038 1.00 58.45 580 ASP A C 1
ATOM 2953 O O . ASP A 1 442 ? -25.563 -9.430 3.130 1.00 58.45 580 ASP A O 1
ATOM 2958 N N . PRO A 1 443 ? -27.160 -8.539 1.887 1.00 72.44 581 PRO A N 1
ATOM 2959 C CA . PRO A 1 443 ? -26.360 -8.640 0.671 1.00 72.44 581 PRO A CA 1
ATOM 2960 C C . PRO A 1 443 ? -24.888 -8.354 0.917 1.00 72.44 581 PRO A C 1
ATOM 2961 O O . PRO A 1 443 ? -24.027 -9.173 0.622 1.00 72.44 581 PRO A O 1
ATOM 2965 N N . ASP A 1 444 ? -24.617 -7.188 1.483 1.00 131.39 582 ASP A N 1
ATOM 2966 C CA . ASP A 1 444 ? -23.257 -6.744 1.725 1.00 131.39 582 ASP A CA 1
ATOM 2967 C C . ASP A 1 444 ? -22.428 -7.531 2.731 1.00 131.39 582 ASP A C 1
ATOM 2968 O O . ASP A 1 444 ? -21.237 -7.282 2.856 1.00 131.39 582 ASP A O 1
ATOM 2973 N N . SER A 1 445 ? -23.034 -8.472 3.450 1.00 114.34 583 SER A N 1
ATOM 2974 C CA . SER A 1 445 ? -22.255 -9.263 4.399 1.00 114.34 583 SER A CA 1
ATOM 2975 C C . SER A 1 445 ? -21.549 -10.352 3.587 1.00 114.34 583 SER A C 1
ATOM 2976 O O . SER A 1 445 ? -20.545 -10.933 4.009 1.00 114.34 583 SER A O 1
ATOM 2979 N N . HIS A 1 446 ? -22.071 -10.578 2.387 1.00 89.99 584 HIS A N 1
ATOM 2980 C CA . HIS A 1 446 ? -21.533 -11.557 1.459 1.00 89.99 584 HIS A CA 1
ATOM 2981 C C . HIS A 1 446 ? -21.627 -11.003 0.038 1.00 89.99 584 HIS A C 1
ATOM 2982 O O . HIS A 1 446 ? -22.235 -11.610 -0.854 1.00 89.99 584 HIS A O 1
ATOM 2989 N N . PRO A 1 447 ? -21.042 -9.819 -0.182 1.00 73.49 585 PRO A N 1
ATOM 2990 C CA . PRO A 1 447 ? -21.064 -9.207 -1.507 1.00 73.49 585 PRO A CA 1
ATOM 2991 C C . PRO A 1 447 ? -20.446 -10.155 -2.528 1.00 73.49 585 PRO A C 1
ATOM 2992 O O . PRO A 1 447 ? -20.086 -11.289 -2.183 1.00 73.49 585 PRO A O 1
ATOM 2996 N N . GLN A 1 448 ? -20.285 -9.682 -3.766 1.00 71.76 586 GLN A N 1
ATOM 2997 C CA . GLN A 1 448 ? -19.740 -10.489 -4.885 1.00 71.76 586 GLN A CA 1
ATOM 2998 C C . GLN A 1 448 ? -19.850 -12.005 -4.717 1.00 71.76 586 GLN A C 1
ATOM 2999 O O . GLN A 1 448 ? -19.010 -12.799 -5.161 1.00 71.76 586 GLN A O 1
ATOM 3005 N N . LEU A 1 449 ? -20.917 -12.355 -4.018 1.00 66.20 587 LEU A N 1
ATOM 3006 C CA . LEU A 1 449 ? -21.331 -13.702 -3.776 1.00 66.20 587 LEU A CA 1
ATOM 3007 C C . LEU A 1 449 ? -22.648 -13.449 -4.464 1.00 66.20 587 LEU A C 1
ATOM 3008 O O . LEU A 1 449 ? -23.130 -14.247 -5.260 1.00 66.20 587 LEU A O 1
ATOM 3013 N N . HIS A 1 450 ? -23.194 -12.268 -4.191 1.00 69.37 588 HIS A N 1
ATOM 3014 C CA . HIS A 1 450 ? -24.446 -11.856 -4.803 1.00 69.37 588 HIS A CA 1
ATOM 3015 C C . HIS A 1 450 ? -24.269 -11.806 -6.277 1.00 69.37 588 HIS A C 1
ATOM 3016 O O . HIS A 1 450 ? -24.958 -12.513 -6.984 1.00 69.37 588 HIS A O 1
ATOM 3023 N N . VAL A 1 451 ? -23.349 -10.965 -6.743 1.00 89.32 589 VAL A N 1
ATOM 3024 C CA . VAL A 1 451 ? -23.102 -10.848 -8.178 1.00 89.32 589 VAL A CA 1
ATOM 3025 C C . VAL A 1 451 ? -22.938 -12.236 -8.796 1.00 89.32 589 VAL A C 1
ATOM 3026 O O . VAL A 1 451 ? -23.044 -12.412 -10.015 1.00 89.32 589 VAL A O 1
ATOM 3030 N N . PHE A 1 452 ? -22.690 -13.225 -7.948 1.00 72.72 590 PHE A N 1
ATOM 3031 C CA . PHE A 1 452 ? -22.550 -14.586 -8.426 1.00 72.72 590 PHE A CA 1
ATOM 3032 C C . PHE A 1 452 ? -23.945 -15.238 -8.498 1.00 72.72 590 PHE A C 1
ATOM 3033 O O . PHE A 1 452 ? -24.379 -15.657 -9.562 1.00 72.72 590 PHE A O 1
ATOM 3041 N N . LEU A 1 453 ? -24.644 -15.301 -7.374 1.00 48.29 591 LEU A N 1
ATOM 3042 C CA . LEU A 1 453 ? -25.971 -15.875 -7.315 1.00 48.29 591 LEU A CA 1
ATOM 3043 C C . LEU A 1 453 ? -27.002 -15.331 -8.345 1.00 48.29 591 LEU A C 1
ATOM 3044 O O . LEU A 1 453 ? -28.086 -15.915 -8.538 1.00 48.29 591 LEU A O 1
ATOM 3049 N N . LYS A 1 454 ? -26.704 -14.209 -8.993 1.00 83.72 592 LYS A N 1
ATOM 3050 C CA . LYS A 1 454 ? -27.640 -13.678 -9.982 1.00 83.72 592 LYS A CA 1
ATOM 3051 C C . LYS A 1 454 ? -27.282 -14.391 -11.288 1.00 83.72 592 LYS A C 1
ATOM 3052 O O . LYS A 1 454 ? -27.751 -14.089 -12.379 1.00 83.72 592 LYS A O 1
ATOM 3058 N N . GLN A 1 455 ? -26.452 -15.393 -11.120 1.00 55.02 593 GLN A N 1
ATOM 3059 C CA . GLN A 1 455 ? -25.968 -16.190 -12.201 1.00 55.02 593 GLN A CA 1
ATOM 3060 C C . GLN A 1 455 ? -26.143 -17.670 -11.797 1.00 55.02 593 GLN A C 1
ATOM 3061 O O . GLN A 1 455 ? -26.014 -18.575 -12.604 1.00 55.02 593 GLN A O 1
ATOM 3067 N N . VAL A 1 456 ? -26.426 -17.942 -10.542 1.00 53.08 594 VAL A N 1
ATOM 3068 C CA . VAL A 1 456 ? -26.608 -19.323 -10.174 1.00 53.08 594 VAL A CA 1
ATOM 3069 C C . VAL A 1 456 ? -28.043 -19.508 -10.557 1.00 53.08 594 VAL A C 1
ATOM 3070 O O . VAL A 1 456 ? -28.807 -18.560 -10.443 1.00 53.08 594 VAL A O 1
ATOM 3074 N N . VAL A 1 457 ? -28.425 -20.695 -11.019 1.00 65.98 595 VAL A N 1
ATOM 3075 C CA . VAL A 1 457 ? -29.818 -20.914 -11.390 1.00 65.98 595 VAL A CA 1
ATOM 3076 C C . VAL A 1 457 ? -30.461 -22.140 -10.757 1.00 65.98 595 VAL A C 1
ATOM 3077 O O . VAL A 1 457 ? -31.685 -22.250 -10.739 1.00 65.98 595 VAL A O 1
ATOM 3081 N N . GLY A 1 458 ? -29.659 -23.067 -10.245 1.00 62.93 596 GLY A N 1
ATOM 3082 C CA . GLY A 1 458 ? -30.257 -24.244 -9.626 1.00 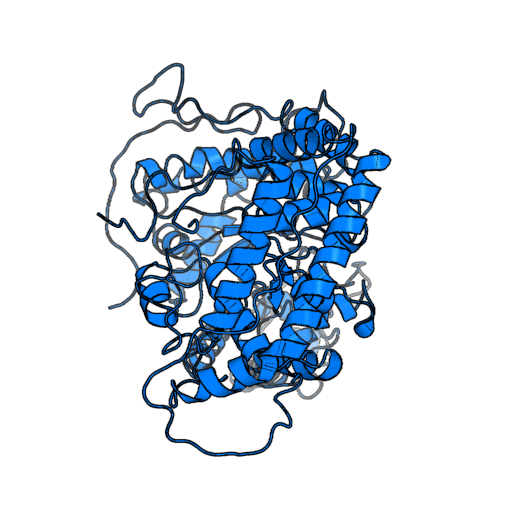62.93 596 GLY A CA 1
ATOM 3083 C C . GLY A 1 458 ? -29.294 -25.127 -8.871 1.00 62.93 596 GLY A C 1
ATOM 3084 O O . GLY A 1 458 ? -28.115 -25.150 -9.178 1.00 62.93 596 GLY A O 1
ATOM 3085 N N . PHE A 1 459 ? -29.799 -25.890 -7.914 1.00 53.35 597 PHE A N 1
ATOM 3086 C CA . PHE A 1 459 ? -28.957 -26.745 -7.084 1.00 53.35 597 PHE A CA 1
ATOM 3087 C C . PHE A 1 459 ? -29.041 -28.220 -7.451 1.00 53.35 597 PHE A C 1
ATOM 3088 O O . PHE A 1 459 ? -30.049 -28.866 -7.159 1.00 53.35 597 PHE A O 1
ATOM 3096 N N . ASP A 1 460 ? -27.958 -28.737 -8.055 1.00 54.20 598 ASP A N 1
ATOM 3097 C CA . ASP A 1 460 ? -27.804 -30.134 -8.548 1.00 54.20 598 ASP A CA 1
ATOM 3098 C C . ASP A 1 460 ? -26.935 -30.931 -7.578 1.00 54.20 598 ASP A C 1
ATOM 3099 O O . ASP A 1 460 ? -25.822 -30.494 -7.293 1.00 54.20 598 ASP A O 1
ATOM 3104 N N . LEU A 1 461 ? -27.414 -32.081 -7.081 1.00 69.42 599 LEU A N 1
ATOM 3105 C CA . LEU A 1 461 ? -26.622 -32.926 -6.145 1.00 69.42 599 LEU A CA 1
ATOM 3106 C C . LEU A 1 461 ? -26.220 -34.258 -6.781 1.00 69.42 599 LEU A C 1
ATOM 3107 O O . LEU A 1 461 ? -27.019 -34.828 -7.501 1.00 69.42 599 LEU A O 1
ATOM 3112 N N . VAL A 1 462 ? -25.013 -34.764 -6.476 1.00 68.22 600 VAL A N 1
ATOM 3113 C CA . VAL A 1 462 ? -24.469 -35.981 -7.133 1.00 68.22 600 VAL A CA 1
ATOM 3114 C C . VAL A 1 462 ? -23.717 -37.174 -6.485 1.00 68.22 600 VAL A C 1
ATOM 3115 O O . VAL A 1 462 ? -23.693 -37.354 -5.275 1.00 68.22 600 VAL A O 1
ATOM 3119 N N . ASP A 1 463 ? -23.130 -37.982 -7.382 1.00 87.09 601 ASP A N 1
ATOM 3120 C CA . ASP A 1 463 ? -22.296 -39.179 -7.134 1.00 87.09 601 ASP A CA 1
ATOM 3121 C C . ASP A 1 463 ? -22.846 -40.456 -7.740 1.00 87.09 601 ASP A C 1
ATOM 3122 O O . ASP A 1 463 ? -24.025 -40.528 -8.075 1.00 87.09 601 ASP A O 1
ATOM 3127 N N . ASP A 1 464 ? -21.980 -41.465 -7.850 1.00 64.69 602 ASP A N 1
ATOM 3128 C CA . ASP A 1 464 ? -22.330 -42.772 -8.411 1.00 64.69 602 ASP A CA 1
ATOM 3129 C C . ASP A 1 464 ? -23.646 -43.205 -7.837 1.00 64.69 602 ASP A C 1
ATOM 3130 O O . ASP A 1 464 ? -23.704 -43.571 -6.690 1.00 64.69 602 ASP A O 1
ATOM 3135 N N . GLU A 1 465 ? -24.694 -43.174 -8.645 1.00 86.75 603 GLU A N 1
ATOM 3136 C CA . GLU A 1 465 ? -26.027 -43.539 -8.194 1.00 86.75 603 GLU A CA 1
ATOM 3137 C C . GLU A 1 465 ? -26.182 -44.962 -7.681 1.00 86.75 603 GLU A C 1
ATOM 3138 O O . GLU A 1 465 ? -27.078 -45.249 -6.873 1.00 86.75 603 GLU A O 1
ATOM 3144 N N . SER A 1 466 ? -25.314 -45.847 -8.162 1.00 70.13 604 SER A N 1
ATOM 3145 C CA . SER A 1 466 ? -25.377 -47.254 -7.816 1.00 70.13 604 SER A CA 1
ATOM 3146 C C . SER A 1 466 ? -24.816 -47.697 -6.486 1.00 70.13 604 SER A C 1
ATOM 3147 O O . SER A 1 466 ? -25.023 -48.842 -6.090 1.00 70.13 604 SER A O 1
ATOM 3150 N N . LYS A 1 467 ? -24.067 -46.838 -5.809 1.00 74.06 605 LYS A N 1
ATOM 3151 C CA . LYS A 1 467 ? -23.516 -47.233 -4.522 1.00 74.06 605 LYS A CA 1
ATOM 3152 C C . LYS A 1 467 ? -24.742 -47.697 -3.754 1.00 74.06 605 LYS A C 1
ATOM 3153 O O . LYS A 1 467 ? -25.790 -47.072 -3.858 1.00 74.06 605 LYS A O 1
ATOM 3159 N N . PRO A 1 468 ? -24.647 -48.809 -2.997 1.00 62.85 606 PRO A N 1
ATOM 3160 C CA . PRO A 1 468 ? -25.800 -49.317 -2.240 1.00 62.85 606 PRO A CA 1
ATOM 3161 C C . PRO A 1 468 ? -26.302 -48.420 -1.102 1.00 62.85 606 PRO A C 1
ATOM 3162 O O . PRO A 1 468 ? -25.579 -47.541 -0.632 1.00 62.85 606 PRO A O 1
ATOM 3166 N N . GLU A 1 469 ? -27.538 -48.642 -0.656 1.00 92.59 607 GLU A N 1
ATOM 3167 C CA . GLU A 1 469 ? -28.093 -47.831 0.424 1.00 92.59 607 GLU A CA 1
ATOM 3168 C C . GLU A 1 469 ? -29.352 -48.407 1.093 1.00 92.59 607 GLU A C 1
ATOM 3169 O O . GLU A 1 469 ? -30.171 -49.095 0.462 1.00 92.59 607 GLU A O 1
ATOM 3175 N N . ARG A 1 470 ? -29.495 -48.113 2.381 1.00 94.85 608 ARG A N 1
ATOM 3176 C CA . ARG A 1 470 ? -30.643 -48.567 3.157 1.00 94.85 608 ARG A CA 1
ATOM 3177 C C . ARG A 1 470 ? -31.754 -47.563 2.881 1.00 94.85 608 ARG A C 1
ATOM 3178 O O . ARG A 1 470 ? -31.717 -46.454 3.412 1.00 94.85 608 ARG A O 1
ATOM 3186 N N . ARG A 1 471 ? -32.742 -47.928 2.068 1.00 77.27 609 ARG A N 1
ATOM 3187 C CA . ARG A 1 471 ? -33.803 -46.966 1.754 1.00 77.27 609 ARG A CA 1
ATOM 3188 C C . ARG A 1 471 ? -34.648 -46.548 2.960 1.00 77.27 609 ARG A C 1
ATOM 3189 O O . ARG A 1 471 ? -35.486 -47.314 3.455 1.00 77.27 609 ARG A O 1
ATOM 3197 N N . PRO A 1 472 ? -34.472 -45.287 3.397 1.00 70.63 610 PRO A N 1
ATOM 3198 C CA . PRO A 1 472 ? -35.106 -44.596 4.520 1.00 70.63 610 PRO A CA 1
ATOM 3199 C C . PRO A 1 472 ? -36.513 -45.020 4.900 1.00 70.63 610 PRO A C 1
ATOM 3200 O O . PRO A 1 472 ? -37.337 -45.302 4.046 1.00 70.63 610 PRO A O 1
ATOM 3204 N N . THR A 1 473 ? -36.768 -45.078 6.199 1.00 76.95 611 THR A N 1
ATOM 3205 C CA . THR A 1 473 ? -38.065 -45.449 6.702 1.00 76.95 611 THR A CA 1
ATOM 3206 C C . THR A 1 473 ? -38.809 -44.148 6.964 1.00 76.95 611 THR A C 1
ATOM 3207 O O . THR A 1 473 ? -38.485 -43.122 6.358 1.00 76.95 611 THR A O 1
ATOM 3211 N N . LYS A 1 474 ? -39.795 -44.169 7.857 1.00 87.40 612 LYS A N 1
ATOM 3212 C CA . LYS A 1 474 ? -40.559 -42.961 8.166 1.00 87.40 612 LYS A CA 1
ATOM 3213 C C . LYS A 1 474 ? -40.059 -42.252 9.428 1.00 87.40 612 LYS A C 1
ATOM 3214 O O . LYS A 1 474 ? -39.734 -41.064 9.399 1.00 87.40 612 LYS A O 1
ATOM 3220 N N . HIS A 1 475 ? -40.020 -42.963 10.544 1.00 126.89 613 HIS A N 1
ATOM 3221 C CA . HIS A 1 475 ? -39.496 -42.359 11.749 1.00 126.89 613 HIS A CA 1
ATOM 3222 C C . HIS A 1 475 ? -38.002 -42.291 11.438 1.00 126.89 613 HIS A C 1
ATOM 3223 O O . HIS A 1 475 ? -37.276 -43.254 11.680 1.00 126.89 613 HIS A O 1
ATOM 3230 N N . MET A 1 476 ? -37.547 -41.158 10.893 1.00 100.64 614 MET A N 1
ATOM 3231 C CA . MET A 1 476 ? -36.141 -41.008 10.491 1.00 100.64 614 MET A CA 1
ATOM 3232 C C . MET A 1 476 ? -35.297 -39.960 11.218 1.00 100.64 614 MET A C 1
ATOM 3233 O O . MET A 1 476 ? -35.657 -38.781 11.242 1.00 100.64 614 MET A O 1
ATOM 3238 N N . PRO A 1 477 ? -34.150 -40.385 11.797 1.00 61.96 615 PRO A N 1
ATOM 3239 C CA . PRO A 1 477 ? -33.170 -39.577 12.543 1.00 61.96 615 PRO A CA 1
ATOM 3240 C C . PRO A 1 477 ? -32.936 -38.186 11.959 1.00 61.96 615 PRO A C 1
ATOM 3241 O O . PRO A 1 477 ? -32.643 -38.039 10.775 1.00 61.96 615 PRO A O 1
ATOM 3245 N N . THR A 1 478 ? -33.056 -37.159 12.786 1.00 70.17 616 THR A N 1
ATOM 3246 C CA . THR A 1 478 ? -32.855 -35.796 12.302 1.00 70.17 616 THR A CA 1
ATOM 3247 C C . THR A 1 478 ? -31.476 -35.670 11.695 1.00 70.17 616 THR A C 1
ATOM 3248 O O . THR A 1 478 ? -30.652 -36.567 11.842 1.00 70.17 616 THR A O 1
ATOM 3252 N N . PRO A 1 479 ? -31.204 -34.562 10.995 1.00 69.72 617 PRO A N 1
ATOM 3253 C CA . PRO A 1 479 ? -29.901 -34.336 10.365 1.00 69.72 617 PRO A CA 1
ATOM 3254 C C . PRO A 1 479 ? -28.726 -34.240 11.332 1.00 69.72 617 PRO A C 1
ATOM 3255 O O . PRO A 1 479 ? -27.584 -34.542 10.953 1.00 69.72 617 PRO A O 1
ATOM 3259 N N . ALA A 1 480 ? -29.018 -33.834 12.569 1.00 68.13 618 ALA A N 1
ATOM 3260 C CA . ALA A 1 480 ? -28.010 -33.692 13.613 1.00 68.13 618 ALA A CA 1
ATOM 3261 C C . ALA A 1 480 ? -28.045 -34.817 14.654 1.00 68.13 618 ALA A C 1
ATOM 3262 O O . ALA A 1 480 ? -27.527 -34.672 15.757 1.00 68.13 618 ALA A O 1
ATOM 3264 N N . GLN A 1 481 ? -28.693 -35.919 14.314 1.00 58.81 619 GLN A N 1
ATOM 3265 C CA . GLN A 1 481 ? -28.752 -37.091 15.188 1.00 58.81 619 GLN A CA 1
ATOM 3266 C C . GLN A 1 481 ? -27.976 -38.118 14.364 1.00 58.81 619 GLN A C 1
ATOM 3267 O O . GLN A 1 481 ? -27.620 -39.223 14.811 1.00 58.81 619 GLN A O 1
ATOM 3273 N N . TRP A 1 482 ? -27.711 -37.692 13.136 1.00 69.33 620 TRP A N 1
ATOM 3274 C CA . TRP A 1 482 ? -27.005 -38.489 12.176 1.00 69.33 620 TRP A CA 1
ATOM 3275 C C . TRP A 1 482 ? -25.524 -38.285 12.310 1.00 69.33 620 TRP A C 1
ATOM 3276 O O . TRP A 1 482 ? -24.920 -37.430 11.634 1.00 69.33 620 TRP A O 1
ATOM 3287 N N . THR A 1 483 ? -24.954 -39.098 13.192 1.00 79.59 621 THR A N 1
ATOM 3288 C CA . THR A 1 483 ? -23.529 -39.074 13.490 1.00 79.59 621 THR A CA 1
ATOM 3289 C C . THR A 1 483 ? -22.848 -40.346 13.050 1.00 79.59 621 THR A C 1
ATOM 3290 O O . THR A 1 483 ? -21.635 -40.373 12.847 1.00 79.59 621 THR A O 1
ATOM 3294 N N . ASN A 1 484 ? -23.651 -41.398 12.928 1.00 83.49 622 ASN A N 1
ATOM 3295 C CA . ASN A 1 484 ? -23.161 -42.705 12.534 1.00 83.49 622 ASN A CA 1
ATOM 3296 C C . ASN A 1 484 ? -22.170 -42.596 11.384 1.00 83.49 622 ASN A C 1
ATOM 3297 O O . ASN A 1 484 ? -21.979 -41.518 10.801 1.00 83.49 622 ASN A O 1
ATOM 3302 N N . ALA A 1 485 ? -21.552 -43.734 11.073 1.00 76.35 623 ALA A N 1
ATOM 3303 C CA . ALA A 1 485 ? -20.528 -43.835 10.045 1.00 76.35 623 ALA A CA 1
ATOM 3304 C C . ALA A 1 485 ? -20.955 -43.755 8.576 1.00 76.35 623 ALA A C 1
ATOM 3305 O O . ALA A 1 485 ? -20.149 -43.367 7.716 1.00 76.35 623 ALA A O 1
ATOM 3307 N N . PHE A 1 486 ? -22.220 -44.082 8.300 1.00 56.62 624 PHE A N 1
ATOM 3308 C CA . PHE A 1 486 ? -22.725 -44.124 6.925 1.00 56.62 624 PHE A CA 1
ATOM 3309 C C . PHE A 1 486 ? -23.334 -42.898 6.279 1.00 56.62 624 PHE A C 1
ATOM 3310 O O . PHE A 1 486 ? -23.820 -41.990 6.942 1.00 56.62 624 PHE A O 1
ATOM 3318 N N . ASN A 1 487 ? -23.320 -42.913 4.953 1.00 81.05 625 ASN A N 1
ATOM 3319 C CA . ASN A 1 487 ? -23.868 -41.829 4.157 1.00 81.05 625 ASN A CA 1
ATOM 3320 C C . ASN A 1 487 ? -25.395 -41.868 4.202 1.00 81.05 625 ASN A C 1
ATOM 3321 O O . ASN A 1 487 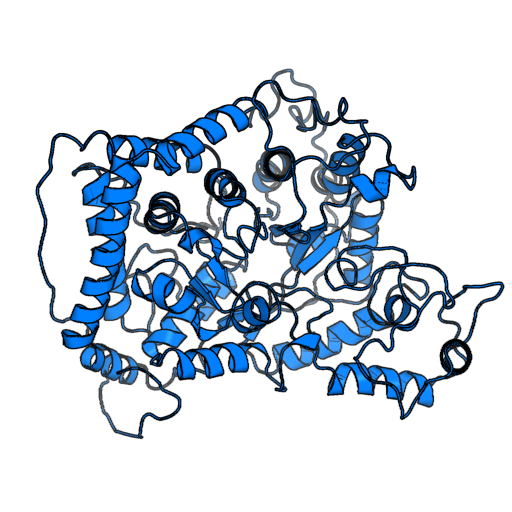? -26.020 -42.926 4.062 1.00 81.05 625 ASN A O 1
ATOM 3326 N N . PRO A 1 488 ? -26.029 -40.716 4.412 1.00 58.26 626 PRO A N 1
ATOM 3327 C CA . PRO A 1 488 ? -27.476 -40.830 4.450 1.00 58.26 626 PRO A CA 1
ATOM 3328 C C . PRO A 1 488 ? -28.000 -41.153 3.074 1.00 58.26 626 PRO A C 1
ATOM 3329 O O . PRO A 1 488 ? -27.424 -40.756 2.060 1.00 58.26 626 PRO A O 1
ATOM 3333 N N . ALA A 1 489 ? -29.100 -41.890 3.047 1.00 94.16 627 ALA A N 1
ATOM 3334 C CA . ALA A 1 489 ? -29.720 -42.272 1.793 1.00 94.16 627 ALA A CA 1
ATOM 3335 C C . ALA A 1 489 ? -29.918 -41.094 0.827 1.00 94.16 627 ALA A C 1
ATOM 3336 O O . ALA A 1 489 ? -29.600 -39.950 1.139 1.00 94.16 627 ALA A O 1
ATOM 3338 N N . PHE A 1 490 ? -30.463 -41.387 -0.348 1.00 46.34 628 PHE A N 1
ATOM 3339 C CA . PHE A 1 490 ? -30.700 -40.373 -1.372 1.00 46.34 628 PHE A CA 1
ATOM 3340 C C . PHE A 1 490 ? -31.833 -39.499 -0.890 1.00 46.34 628 PHE A C 1
ATOM 3341 O O . PHE A 1 490 ? -31.636 -38.345 -0.525 1.00 46.34 628 PHE A O 1
ATOM 3349 N N . SER A 1 491 ? -33.020 -40.089 -0.902 1.00 60.86 629 SER A N 1
ATOM 3350 C CA . SER A 1 491 ? -34.243 -39.441 -0.461 1.00 60.86 629 SER A CA 1
ATOM 3351 C C . SER A 1 491 ? -33.929 -38.414 0.601 1.00 60.86 629 SER A C 1
ATOM 3352 O O . SER A 1 491 ? -34.302 -37.244 0.499 1.00 60.86 629 SER A O 1
ATOM 3355 N N . TYR A 1 492 ? -33.225 -38.879 1.624 1.00 64.75 630 TYR A N 1
ATOM 3356 C CA . TYR A 1 492 ? -32.836 -38.057 2.752 1.00 64.75 630 TYR A CA 1
ATOM 3357 C C . TYR A 1 492 ? -32.100 -36.847 2.231 1.00 64.75 630 TYR A C 1
ATOM 3358 O O . TYR A 1 492 ? -32.428 -35.723 2.570 1.00 64.75 630 TYR A O 1
ATOM 3367 N N . TYR A 1 493 ? -31.135 -37.057 1.358 1.00 48.96 631 TYR A N 1
ATOM 3368 C CA . TYR A 1 493 ? -30.403 -35.918 0.858 1.00 48.96 631 TYR A CA 1
ATOM 3369 C C . TYR A 1 493 ? -31.279 -34.859 0.281 1.00 48.96 631 TYR A C 1
ATOM 3370 O O . TYR A 1 493 ? -31.241 -33.730 0.738 1.00 48.96 631 TYR A O 1
ATOM 3379 N N . VAL A 1 494 ? -32.061 -35.228 -0.730 1.00 54.28 632 VAL A N 1
ATOM 3380 C CA . VAL A 1 494 ? -32.935 -34.275 -1.407 1.00 54.28 632 VAL A CA 1
ATOM 3381 C C . VAL A 1 494 ? -33.846 -33.594 -0.428 1.00 54.28 632 VAL A C 1
ATOM 3382 O O . VAL A 1 494 ? -33.968 -32.371 -0.434 1.00 54.28 632 VAL A O 1
ATOM 3386 N N . TYR A 1 495 ? -34.481 -34.374 0.438 1.00 71.21 633 TYR A N 1
ATOM 3387 C CA . TYR A 1 495 ? -35.400 -33.754 1.366 1.00 71.21 633 TYR A CA 1
ATOM 3388 C C . TYR A 1 495 ? -34.870 -32.471 1.975 1.00 71.21 633 TYR A C 1
ATOM 3389 O O . TYR A 1 495 ? -35.296 -31.379 1.604 1.00 71.21 633 TYR A O 1
ATOM 3398 N N . TYR A 1 496 ? -33.944 -32.617 2.916 1.00 83.45 634 TYR A N 1
ATOM 3399 C CA . TYR A 1 496 ? -33.361 -31.473 3.593 1.00 83.45 634 TYR A CA 1
ATOM 3400 C C . TYR A 1 496 ? -32.731 -30.508 2.590 1.00 83.45 634 TYR A C 1
ATOM 3401 O O . TYR A 1 496 ? -32.548 -29.330 2.869 1.00 83.45 634 TYR A O 1
ATOM 3410 N N . CYS A 1 497 ? -32.434 -31.014 1.406 1.00 50.95 635 CYS A N 1
ATOM 3411 C CA . CYS A 1 497 ? -31.823 -30.218 0.354 1.00 50.95 635 CYS A CA 1
ATOM 3412 C C . CYS A 1 497 ? -32.937 -29.527 -0.415 1.00 50.95 635 CYS A C 1
ATOM 3413 O O . CYS A 1 497 ? -32.719 -28.688 -1.305 1.00 50.95 635 CYS A O 1
ATOM 3416 N N . TYR A 1 498 ? -34.149 -29.896 -0.053 1.00 67.87 636 TYR A N 1
ATOM 3417 C CA . TYR A 1 498 ? -35.310 -29.353 -0.706 1.00 67.87 636 TYR A CA 1
ATOM 3418 C C . TYR A 1 498 ? -35.869 -28.245 0.148 1.00 67.87 636 TYR A C 1
ATOM 3419 O O . TYR A 1 498 ? -35.951 -27.096 -0.285 1.00 67.87 636 TYR A O 1
ATOM 3428 N N . ALA A 1 499 ? -36.247 -28.600 1.371 1.00 65.19 637 ALA A N 1
ATOM 3429 C CA . ALA A 1 499 ? -36.824 -27.646 2.306 1.00 65.19 637 ALA A CA 1
ATOM 3430 C C . ALA A 1 499 ? -36.002 -26.405 2.313 1.00 65.19 637 ALA A C 1
ATOM 3431 O O . ALA A 1 499 ? -36.480 -25.347 1.936 1.00 65.19 637 ALA A O 1
ATOM 3433 N N . ASN A 1 500 ? -34.752 -26.547 2.740 1.00 55.08 638 ASN A N 1
ATOM 3434 C CA . ASN A 1 500 ? -33.846 -25.416 2.816 1.00 55.08 638 ASN A CA 1
ATOM 3435 C C . ASN A 1 500 ? -33.976 -24.645 1.540 1.00 55.08 638 ASN A C 1
ATOM 3436 O O . ASN A 1 500 ? -34.509 -23.540 1.524 1.00 55.08 638 ASN A O 1
ATOM 3441 N N . LEU A 1 501 ? -33.495 -25.238 0.464 1.00 72.56 639 LEU A N 1
ATOM 3442 C CA . LEU A 1 501 ? -33.589 -24.627 -0.847 1.00 72.56 639 LEU A CA 1
ATOM 3443 C C . LEU A 1 501 ? -34.904 -23.819 -0.920 1.00 72.56 639 LEU A C 1
ATOM 3444 O O . LEU A 1 501 ? -34.929 -22.639 -1.258 1.00 72.56 639 LEU A O 1
ATOM 3449 N N . TYR A 1 502 ? -35.982 -24.499 -0.558 1.00 54.01 640 TYR A N 1
ATOM 3450 C CA . TYR A 1 502 ? -37.335 -23.983 -0.560 1.00 54.01 640 TYR A CA 1
ATOM 3451 C C . TYR A 1 502 ? -37.561 -22.753 0.286 1.00 54.01 640 TYR A C 1
ATOM 3452 O O . TYR A 1 502 ? -37.762 -21.654 -0.224 1.00 54.01 640 TYR A O 1
ATOM 3461 N N . VAL A 1 503 ? -37.575 -22.970 1.594 1.00 65.89 641 VAL A N 1
ATOM 3462 C CA . VAL A 1 503 ? -37.776 -21.893 2.550 1.00 65.89 641 VAL A CA 1
ATOM 3463 C C . VAL A 1 503 ? -36.793 -20.729 2.263 1.00 65.89 641 VAL A C 1
ATOM 3464 O O . VAL A 1 503 ? -37.086 -19.558 2.533 1.00 65.89 641 VAL A O 1
ATOM 3468 N N . LEU A 1 504 ? -35.623 -21.032 1.718 1.00 59.62 642 LEU A N 1
ATOM 3469 C CA . LEU A 1 504 ? -34.746 -19.938 1.379 1.00 59.62 642 LEU A CA 1
ATOM 3470 C C . LEU A 1 504 ? -35.369 -19.329 0.123 1.00 59.62 642 LEU A C 1
ATOM 3471 O O . LEU A 1 504 ? -35.538 -18.135 0.045 1.00 59.62 642 LEU A O 1
ATOM 3476 N N . ASN A 1 505 ? -35.734 -20.142 -0.858 1.00 70.42 643 ASN A N 1
ATOM 3477 C CA . ASN A 1 505 ? -36.319 -19.585 -2.081 1.00 70.42 643 ASN A CA 1
ATOM 3478 C C . ASN A 1 505 ? -37.514 -18.676 -1.820 1.00 70.42 643 ASN A C 1
ATOM 3479 O O . ASN A 1 505 ? -37.635 -17.603 -2.429 1.00 70.42 643 ASN A O 1
ATOM 3484 N N . LYS A 1 506 ? -38.405 -19.103 -0.929 1.00 99.97 644 LYS A N 1
ATOM 3485 C CA . LYS A 1 506 ? -39.586 -18.300 -0.663 1.00 99.97 644 LYS A CA 1
ATOM 3486 C C . LYS A 1 506 ? -39.304 -17.035 0.168 1.00 99.97 644 LYS A C 1
ATOM 3487 O O . LYS A 1 506 ? -40.141 -16.555 0.944 1.00 99.97 644 LYS A O 1
ATOM 3493 N N . LEU A 1 507 ? -38.111 -16.485 -0.038 1.00 76.24 645 LEU A N 1
ATOM 3494 C CA . LEU A 1 507 ? -37.679 -15.285 0.650 1.00 76.24 645 LEU A CA 1
ATOM 3495 C C . LEU A 1 507 ? -36.803 -14.468 -0.292 1.00 76.24 645 LEU A C 1
ATOM 3496 O O . LEU A 1 507 ? -36.970 -13.268 -0.394 1.00 76.24 645 LEU A O 1
ATOM 3501 N N . ARG A 1 508 ? -35.880 -15.110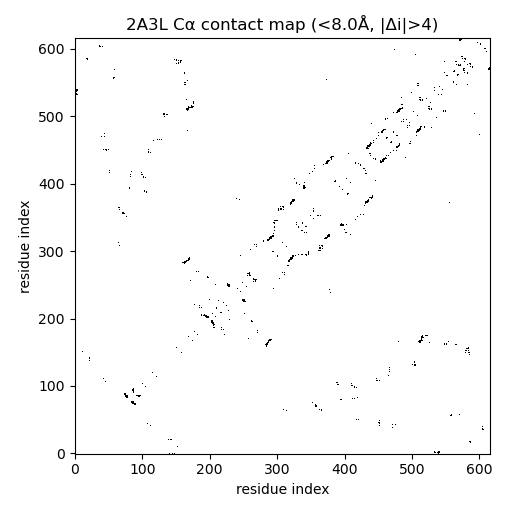 -1.000 1.00 83.93 646 ARG A N 1
ATOM 3502 C CA . ARG A 1 508 ? -35.047 -14.371 -1.949 1.00 83.93 646 ARG A CA 1
ATOM 3503 C C . ARG A 1 508 ? -36.052 -13.826 -2.942 1.00 83.93 646 ARG A C 1
ATOM 3504 O O . ARG A 1 508 ? -35.796 -12.874 -3.689 1.00 83.93 646 ARG A O 1
ATOM 3512 N N . GLU A 1 509 ? -37.205 -14.484 -2.941 1.00 102.98 647 GLU A N 1
ATOM 3513 C CA . GLU A 1 509 ? -38.325 -14.107 -3.774 1.00 102.98 647 GLU A CA 1
ATOM 3514 C C . GLU A 1 509 ? -38.882 -12.921 -3.010 1.00 102.98 647 GLU A C 1
ATOM 3515 O O . GLU A 1 509 ? -38.954 -11.808 -3.523 1.00 102.98 647 GLU A O 1
ATOM 3521 N N . SER A 1 510 ? -39.231 -13.186 -1.757 1.00 86.50 648 SER A N 1
ATOM 3522 C CA . SER A 1 510 ? -39.739 -12.175 -0.856 1.00 86.50 648 SER A CA 1
ATOM 3523 C C . SER A 1 510 ? -38.994 -10.846 -1.063 1.00 86.50 648 SER A C 1
ATOM 3524 O O . SER A 1 510 ? -39.603 -9.826 -1.375 1.00 86.50 648 SER A O 1
ATOM 3527 N N . LYS A 1 511 ? -37.675 -10.882 -0.911 1.00 70.17 649 LYS A N 1
ATOM 3528 C CA . LYS A 1 511 ? -36.811 -9.704 -1.033 1.00 70.17 649 LYS A CA 1
ATOM 3529 C C . LYS A 1 511 ? -36.556 -9.296 -2.481 1.00 70.17 649 LYS A C 1
ATOM 3530 O O . LYS A 1 511 ? -35.787 -8.379 -2.751 1.00 70.17 649 LYS A O 1
ATOM 3536 N N . GLY A 1 512 ? -37.175 -9.995 -3.418 1.00 75.24 650 GLY A N 1
ATOM 3537 C CA . GLY A 1 512 ? -36.981 -9.644 -4.815 1.00 75.24 650 GLY A CA 1
ATOM 3538 C C . GLY A 1 512 ? -35.638 -9.977 -5.444 1.00 75.24 650 GLY A C 1
ATOM 3539 O O . GLY A 1 512 ? -35.184 -9.265 -6.333 1.00 75.24 650 GLY A O 1
ATOM 3540 N N . MET A 1 513 ? -35.011 -11.061 -4.994 1.00 131.57 651 MET A N 1
ATOM 3541 C CA . MET A 1 513 ? -33.715 -11.502 -5.517 1.00 131.57 651 MET A CA 1
ATOM 3542 C C . MET A 1 513 ? -33.899 -12.799 -6.305 1.00 131.57 651 MET A C 1
ATOM 3543 O O . MET A 1 513 ? -34.918 -13.482 -6.148 1.00 131.57 651 MET A O 1
ATOM 3548 N N . THR A 1 514 ? -32.915 -13.139 -7.144 1.00 51.59 652 THR A N 1
ATOM 3549 C CA . THR A 1 514 ? -32.964 -14.366 -7.935 1.00 51.59 652 THR A CA 1
ATOM 3550 C C . THR A 1 514 ? -33.217 -15.579 -7.033 1.00 51.59 652 THR A C 1
ATOM 3551 O O . THR A 1 514 ? -32.910 -15.549 -5.839 1.00 51.59 652 THR A O 1
ATOM 3555 N N . THR A 1 515 ? -33.808 -16.634 -7.598 1.00 89.18 653 THR A N 1
ATOM 3556 C CA . THR A 1 515 ? -34.065 -17.858 -6.836 1.00 89.18 653 THR A CA 1
ATOM 3557 C C . THR A 1 515 ? -33.430 -19.045 -7.536 1.00 89.18 653 THR A C 1
ATOM 3558 O O . THR A 1 515 ? -33.193 -19.011 -8.742 1.00 89.18 653 THR A O 1
ATOM 3562 N N . ILE A 1 516 ? -33.155 -20.099 -6.772 1.00 65.53 654 ILE A N 1
ATOM 3563 C CA . ILE A 1 516 ? -32.509 -21.290 -7.323 1.00 65.53 654 ILE A CA 1
ATOM 3564 C C . ILE A 1 516 ? -33.419 -22.495 -7.323 1.00 65.53 654 ILE A C 1
ATOM 3565 O O . ILE A 1 516 ? -34.184 -22.733 -6.393 1.00 65.53 654 ILE A O 1
ATOM 3570 N N . THR A 1 517 ? -33.313 -23.275 -8.378 1.00 50.37 655 THR A N 1
ATOM 3571 C CA . THR A 1 517 ? -34.180 -24.415 -8.519 1.00 50.37 655 THR A CA 1
ATOM 3572 C C . THR A 1 517 ? -33.504 -25.724 -8.269 1.00 50.37 655 THR A C 1
ATOM 3573 O O . THR A 1 517 ? -32.319 -25.866 -8.588 1.00 50.37 655 THR A O 1
ATOM 3577 N N . LEU A 1 518 ? -34.252 -26.681 -7.712 1.00 45.49 656 LEU A N 1
ATOM 3578 C CA . LEU A 1 518 ? -33.701 -28.000 -7.434 1.00 45.49 656 LEU A CA 1
ATOM 3579 C C . LEU A 1 518 ? -33.671 -28.854 -8.705 1.00 45.49 656 LEU A C 1
ATOM 3580 O O . LEU A 1 518 ? -34.717 -29.279 -9.185 1.00 45.49 656 LEU A O 1
ATOM 3585 N N . ARG A 1 519 ? -32.477 -29.119 -9.239 1.00 42.91 657 ARG A N 1
ATOM 3586 C CA . ARG A 1 519 ? -32.354 -29.883 -10.467 1.00 42.91 657 ARG A CA 1
ATOM 3587 C C . ARG A 1 519 ? -31.419 -31.101 -10.383 1.00 42.91 657 ARG A C 1
ATOM 3588 O O . ARG A 1 519 ? -30.512 -31.266 -11.213 1.00 42.91 657 ARG A O 1
ATOM 3596 N N . PRO A 1 520 ? -31.671 -32.005 -9.418 1.00 37.73 658 PRO A N 1
ATOM 3597 C CA . PRO A 1 520 ? -30.940 -33.249 -9.111 1.00 37.73 658 PRO A CA 1
ATOM 3598 C C . PRO A 1 520 ? -30.525 -34.125 -10.252 1.00 37.73 658 PRO A C 1
ATOM 3599 O O . PRO A 1 520 ? -31.151 -34.121 -11.280 1.00 37.73 658 PRO A O 1
ATOM 3603 N N . HIS A 1 521 ? -29.453 -34.879 -10.057 1.00 36.48 659 HIS A N 1
ATOM 3604 C CA . HIS A 1 521 ? -28.997 -35.837 -11.049 1.00 36.48 659 HIS A CA 1
ATOM 3605 C C . HIS A 1 521 ? -29.794 -37.015 -10.467 1.00 36.48 659 HIS A C 1
ATOM 3606 O O . HIS A 1 521 ? -29.608 -37.344 -9.305 1.00 36.48 659 HIS A O 1
ATOM 3613 N N . SER A 1 522 ? -30.706 -37.635 -11.210 1.00 65.27 660 SER A N 1
ATOM 3614 C CA . SER A 1 522 ? -31.445 -38.754 -10.606 1.00 65.27 660 SER A CA 1
ATOM 3615 C C . SER A 1 522 ? -31.939 -39.821 -11.551 1.00 65.27 660 SER A C 1
ATOM 3616 O O . SER A 1 522 ? -32.425 -39.518 -12.627 1.00 65.27 660 SER A O 1
ATOM 3619 N N . GLY A 1 523 ? -31.827 -41.077 -11.135 1.00 77.15 661 GLY A N 1
ATOM 3620 C CA . GLY A 1 523 ? -32.305 -42.172 -11.959 1.00 77.15 661 GLY A CA 1
ATOM 3621 C C . GLY A 1 523 ? -31.397 -42.589 -13.089 1.00 77.15 661 GLY A C 1
ATOM 3622 O O . GLY A 1 523 ? -31.866 -42.917 -14.168 1.00 77.15 661 GLY A O 1
ATOM 3623 N N . GLU A 1 524 ? -30.097 -42.561 -12.845 1.00 48.40 662 GLU A N 1
ATOM 3624 C CA . GLU A 1 524 ? -29.121 -42.973 -13.838 1.00 48.40 662 GLU A CA 1
ATOM 3625 C C . GLU A 1 524 ? -28.710 -44.414 -13.567 1.00 48.40 662 GLU A C 1
ATOM 3626 O O . GLU A 1 524 ? -28.274 -45.130 -14.455 1.00 48.40 662 GLU A O 1
ATOM 3632 N N . ALA A 1 525 ? -28.865 -44.828 -12.324 1.00 47.99 663 ALA A N 1
ATOM 3633 C CA . ALA A 1 525 ? -28.571 -46.179 -11.908 1.00 47.99 663 ALA A CA 1
ATOM 3634 C C . ALA A 1 525 ? -29.235 -46.228 -10.548 1.00 47.99 663 ALA A C 1
ATOM 3635 O O . ALA A 1 525 ? -30.025 -45.364 -10.240 1.00 47.99 663 ALA A O 1
ATOM 3637 N N . GLY A 1 526 ? -28.959 -47.231 -9.734 1.00 69.33 664 GLY A N 1
ATOM 3638 C CA . GLY A 1 526 ? -29.556 -47.238 -8.405 1.00 69.33 664 GLY A CA 1
ATOM 3639 C C . GLY A 1 526 ? -30.964 -47.756 -8.238 1.00 69.33 664 GLY A C 1
ATOM 3640 O O . GLY A 1 526 ? -31.445 -48.535 -9.038 1.00 69.33 664 GLY A O 1
ATOM 3641 N N . ASP A 1 527 ? -31.632 -47.317 -7.184 1.00 74.26 665 ASP A N 1
ATOM 3642 C CA . ASP A 1 527 ? -32.984 -47.780 -6.931 1.00 74.26 665 ASP A CA 1
ATOM 3643 C C . ASP A 1 527 ? -34.053 -46.893 -7.550 1.00 74.26 665 ASP A C 1
ATOM 3644 O O . ASP A 1 527 ? -33.843 -45.714 -7.821 1.00 74.26 665 ASP A O 1
ATOM 3649 N N . ILE A 1 528 ? -35.211 -47.495 -7.767 1.00 66.01 666 ILE A N 1
ATOM 3650 C CA . ILE A 1 528 ? -36.346 -46.833 -8.374 1.00 66.01 666 ILE A CA 1
ATOM 3651 C C . ILE A 1 528 ? -36.869 -45.634 -7.592 1.00 66.01 666 ILE A C 1
ATOM 3652 O O . ILE A 1 528 ? -37.382 -44.690 -8.176 1.00 66.01 666 ILE A O 1
ATOM 3657 N N . ASP A 1 529 ? -36.725 -45.670 -6.273 1.00 45.58 667 ASP A N 1
ATOM 3658 C CA . ASP A 1 529 ? -37.219 -44.609 -5.402 1.00 45.58 667 ASP A CA 1
ATOM 3659 C C . ASP A 1 529 ? -36.570 -43.273 -5.630 1.00 45.58 667 ASP A C 1
ATOM 3660 O O . ASP A 1 529 ? -37.162 -42.270 -5.309 1.00 45.58 667 ASP A O 1
ATOM 3665 N N . HIS A 1 530 ? -35.352 -43.241 -6.143 1.00 44.52 668 HIS A N 1
ATOM 3666 C CA . HIS A 1 530 ? -34.718 -41.951 -6.392 1.00 44.52 668 HIS A CA 1
ATOM 3667 C C . HIS A 1 530 ? -35.686 -41.085 -7.166 1.00 44.52 668 HIS A C 1
ATOM 3668 O O . HIS A 1 530 ? -35.976 -39.953 -6.785 1.00 44.52 668 HIS A O 1
ATOM 3675 N N . LEU A 1 531 ? -36.199 -41.635 -8.254 1.00 54.84 669 LEU A N 1
ATOM 3676 C CA . LEU A 1 531 ? -37.143 -40.934 -9.090 1.00 54.84 669 LEU A CA 1
ATOM 3677 C C . LEU A 1 531 ? -38.430 -40.618 -8.333 1.00 54.84 669 LEU A C 1
ATOM 3678 O O . LEU A 1 531 ? -38.850 -39.475 -8.289 1.00 54.84 669 LEU A O 1
ATOM 3683 N N . ALA A 1 532 ? -39.050 -41.616 -7.722 1.00 59.51 670 ALA A N 1
ATOM 3684 C CA . ALA A 1 532 ? -40.265 -41.373 -6.957 1.00 59.51 670 ALA A CA 1
ATOM 3685 C C . ALA A 1 532 ? -40.127 -40.071 -6.163 1.00 59.51 670 ALA A C 1
ATOM 3686 O O . ALA A 1 532 ? -40.906 -39.143 -6.339 1.00 59.51 670 ALA A O 1
ATOM 3688 N N . ALA A 1 533 ? -39.116 -40.001 -5.305 1.00 56.82 671 ALA A N 1
ATOM 3689 C CA . ALA A 1 533 ? -38.869 -38.814 -4.480 1.00 56.82 671 ALA A CA 1
ATOM 3690 C C . ALA A 1 533 ? -38.554 -37.579 -5.317 1.00 56.82 671 ALA A C 1
ATOM 3691 O O . ALA A 1 533 ? -39.047 -36.464 -5.084 1.00 56.82 671 ALA A O 1
ATOM 3693 N N . THR A 1 534 ? -37.685 -37.791 -6.277 1.00 44.95 672 THR A N 1
ATOM 3694 C CA . THR A 1 534 ? -37.298 -36.733 -7.148 1.00 44.95 672 THR A CA 1
ATOM 3695 C C . THR A 1 534 ? -38.599 -36.137 -7.723 1.00 44.95 672 THR A C 1
ATOM 3696 O O . THR A 1 534 ? -38.791 -34.929 -7.699 1.00 44.95 672 THR A O 1
ATOM 3700 N N . PHE A 1 535 ? -39.508 -36.996 -8.187 1.00 50.56 673 PHE A N 1
ATOM 3701 C CA . PHE A 1 535 ? -40.792 -36.592 -8.778 1.00 50.56 673 PHE A CA 1
ATOM 3702 C C . PHE A 1 535 ? -41.644 -35.709 -7.896 1.00 50.56 673 PHE A C 1
ATOM 3703 O O . PHE A 1 535 ? -42.364 -34.843 -8.388 1.00 50.56 673 PHE A O 1
ATOM 3711 N N . LEU A 1 536 ? -41.579 -35.946 -6.592 1.00 53.98 674 LEU A N 1
ATOM 3712 C CA . LEU A 1 536 ? -42.344 -35.174 -5.628 1.00 53.98 674 LEU A CA 1
ATOM 3713 C C . LEU A 1 536 ? -41.750 -33.819 -5.321 1.00 53.98 674 LEU A C 1
ATOM 3714 O O . LEU A 1 536 ? -42.461 -32.914 -4.919 1.00 53.98 674 LEU A O 1
ATOM 3719 N N . THR A 1 537 ? -40.452 -33.664 -5.526 1.00 56.67 675 THR A N 1
ATOM 3720 C CA . THR A 1 537 ? -39.824 -32.436 -5.129 1.00 56.67 675 THR A CA 1
ATOM 3721 C C . THR A 1 537 ? -39.004 -31.578 -6.048 1.00 56.67 675 THR A C 1
ATOM 3722 O O . THR A 1 537 ? -38.689 -30.461 -5.661 1.00 56.67 675 THR A O 1
ATOM 3726 N N . CYS A 1 538 ? -38.639 -32.035 -7.240 1.00 38.09 676 CYS A N 1
ATOM 3727 C CA . CYS A 1 538 ? -37.804 -31.170 -8.097 1.00 38.09 676 CYS A CA 1
ATOM 3728 C C . CYS A 1 538 ? -38.326 -30.709 -9.459 1.00 38.09 676 CYS A C 1
ATOM 3729 O O . CYS A 1 538 ? -39.309 -31.211 -10.037 1.00 38.09 676 CYS A O 1
ATOM 3732 N N . HIS A 1 539 ? -37.613 -29.721 -9.964 1.00 44.74 677 HIS A N 1
ATOM 3733 C CA . HIS A 1 539 ? -37.893 -29.140 -11.250 1.00 44.74 677 HIS A CA 1
ATOM 3734 C C . HIS A 1 539 ? -37.414 -30.212 -12.251 1.00 44.74 677 HIS A C 1
ATOM 3735 O O . HIS A 1 539 ? -37.859 -31.362 -12.194 1.00 44.74 677 HIS A O 1
ATOM 3742 N N . SER A 1 540 ? -36.507 -29.828 -13.148 1.00 44.78 678 SER A N 1
ATOM 3743 C CA . SER A 1 540 ? -35.895 -30.722 -14.133 1.00 44.78 678 SER A CA 1
ATOM 3744 C C . SER A 1 540 ? -35.276 -31.921 -13.390 1.00 44.78 678 SER A C 1
ATOM 3745 O O . SER A 1 540 ? -35.550 -32.152 -12.216 1.00 44.78 678 SER A O 1
ATOM 3748 N N . ILE A 1 541 ? -34.457 -32.689 -14.097 1.00 49.60 679 ILE A N 1
ATOM 3749 C CA . ILE A 1 541 ? -33.769 -33.867 -13.548 1.00 49.60 679 ILE A CA 1
ATOM 3750 C C . ILE A 1 541 ? -32.621 -34.169 -14.493 1.00 49.60 679 ILE A C 1
ATOM 3751 O O . ILE A 1 541 ? -32.674 -33.817 -15.671 1.00 49.60 679 ILE A O 1
ATOM 3756 N N . ALA A 1 542 ? -31.590 -34.840 -14.023 1.00 46.22 680 ALA A N 1
ATOM 3757 C CA . ALA A 1 542 ? -30.537 -35.066 -14.966 1.00 46.22 680 ALA A CA 1
ATOM 3758 C C . ALA A 1 542 ? -30.603 -36.403 -15.630 1.00 46.22 680 ALA A C 1
ATOM 3759 O O . ALA A 1 542 ? -30.201 -36.518 -16.782 1.00 46.22 680 ALA A O 1
ATOM 3761 N N . HIS A 1 543 ? -31.099 -37.446 -15.001 1.00 31.44 681 HIS A N 1
ATOM 3762 C CA . HIS A 1 543 ? -31.051 -38.586 -15.858 1.00 31.44 681 HIS A CA 1
ATOM 3763 C C . HIS A 1 543 ? -32.270 -39.329 -16.301 1.00 31.44 681 HIS A C 1
ATOM 3764 O O . HIS A 1 543 ? -32.494 -39.390 -17.485 1.00 31.44 681 HIS A O 1
ATOM 3771 N N . GLY A 1 544 ? -33.066 -39.916 -15.427 1.00 42.48 682 GLY A N 1
ATOM 3772 C CA . GLY A 1 544 ? -34.251 -40.563 -15.949 1.00 42.48 682 GLY A CA 1
ATOM 3773 C C . GLY A 1 544 ? -34.094 -41.899 -16.636 1.00 42.48 682 GLY A C 1
ATOM 3774 O O . GLY A 1 544 ? -35.090 -42.566 -16.881 1.00 42.48 682 GLY A O 1
ATOM 3775 N N . ILE A 1 545 ? -32.871 -42.294 -16.959 1.00 27.54 683 ILE A N 1
ATOM 3776 C CA . ILE A 1 545 ? -32.634 -43.595 -17.581 1.00 27.54 683 ILE A CA 1
ATOM 3777 C C . ILE A 1 545 ? -33.507 -44.634 -16.917 1.00 27.54 683 ILE A C 1
ATOM 3778 O O . ILE A 1 545 ? -34.018 -45.511 -17.558 1.00 27.54 683 ILE A O 1
ATOM 3783 N N . ASN A 1 546 ? -33.703 -44.535 -15.624 1.00 41.11 684 ASN A N 1
ATOM 3784 C CA . ASN A 1 546 ? -34.487 -45.554 -14.987 1.00 41.11 684 ASN A CA 1
ATOM 3785 C C . ASN A 1 546 ? -35.980 -45.422 -15.079 1.00 41.11 684 ASN A C 1
ATOM 3786 O O . ASN A 1 546 ? -36.694 -46.284 -14.614 1.00 41.11 684 ASN A O 1
ATOM 3791 N N . LEU A 1 547 ? -36.484 -44.351 -15.651 1.00 38.08 685 LEU A N 1
ATOM 3792 C CA . LEU A 1 547 ? -37.927 -44.277 -15.762 1.00 38.08 685 LEU A CA 1
ATOM 3793 C C . LEU A 1 547 ? -38.324 -45.500 -16.579 1.00 38.08 685 LEU A C 1
ATOM 3794 O O . LEU A 1 547 ? -39.429 -46.005 -16.466 1.00 38.08 685 LEU A O 1
ATOM 3799 N N . ARG A 1 548 ? -37.378 -45.989 -17.371 1.00 49.37 686 ARG A N 1
ATOM 3800 C CA . ARG A 1 548 ? -37.588 -47.117 -18.257 1.00 49.37 686 ARG A CA 1
ATOM 3801 C C . ARG A 1 548 ? -37.995 -48.399 -17.572 1.00 49.37 686 ARG A C 1
ATOM 3802 O O . ARG A 1 548 ? -38.405 -49.349 -18.228 1.00 49.37 686 ARG A O 1
ATOM 3810 N N . LYS A 1 549 ? -37.890 -48.440 -16.255 1.00 57.48 687 LYS A N 1
ATOM 3811 C CA . LYS A 1 549 ? -38.238 -49.644 -15.525 1.00 57.48 687 LYS A CA 1
ATOM 3812 C C . LYS A 1 549 ? -39.456 -49.449 -14.647 1.00 57.48 687 LYS A C 1
ATOM 3813 O O . LYS A 1 549 ? -39.693 -50.227 -13.745 1.00 57.48 687 LYS A O 1
ATOM 3819 N N . SER A 1 550 ? -40.227 -48.399 -14.886 1.00 53.78 688 SER A N 1
ATOM 3820 C CA . SER A 1 550 ? -41.435 -48.176 -14.100 1.00 53.78 688 SER A CA 1
ATOM 3821 C C . SER A 1 550 ? -42.476 -47.476 -14.918 1.00 53.78 688 SER A C 1
ATOM 3822 O O . SER A 1 550 ? -42.446 -46.265 -15.063 1.00 53.78 688 SER A O 1
ATOM 3825 N N . PRO A 1 551 ? -43.457 -48.218 -15.409 1.00 51.03 689 PRO A N 1
ATOM 3826 C CA . PRO A 1 551 ? -44.515 -47.655 -16.221 1.00 51.03 689 PRO A CA 1
ATOM 3827 C C . PRO A 1 551 ? -45.085 -46.462 -15.538 1.00 51.03 689 PRO A C 1
ATOM 3828 O O . PRO A 1 551 ? -45.164 -45.376 -16.099 1.00 51.03 689 PRO A O 1
ATOM 3832 N N . VAL A 1 552 ? -45.475 -46.672 -14.299 1.00 43.93 690 VAL A N 1
ATOM 3833 C CA . VAL A 1 552 ? -46.081 -45.607 -13.561 1.00 43.93 690 VAL A CA 1
ATOM 3834 C C . VAL A 1 552 ? -45.256 -44.317 -13.455 1.00 43.93 690 VAL A C 1
ATOM 3835 O O . VAL A 1 552 ? -45.696 -43.280 -13.951 1.00 43.93 690 VAL A O 1
ATOM 3839 N N . LEU A 1 553 ? -44.077 -44.335 -12.847 1.00 40.35 691 LEU A N 1
ATOM 3840 C CA . LEU A 1 553 ? -43.317 -43.077 -12.787 1.00 40.35 691 LEU A CA 1
ATOM 3841 C C . LEU A 1 553 ? -43.125 -42.441 -14.162 1.00 40.35 691 LEU A C 1
ATOM 3842 O O . LEU A 1 553 ? -43.102 -41.234 -14.336 1.00 40.35 691 LEU A O 1
ATOM 3847 N N . GLN A 1 554 ? -42.952 -43.281 -15.151 1.00 58.11 692 GLN A N 1
ATOM 3848 C CA . GLN A 1 554 ? -42.750 -42.752 -16.449 1.00 58.11 692 GLN A CA 1
ATOM 3849 C C . GLN A 1 554 ? -44.009 -42.031 -16.859 1.00 58.11 692 GLN A C 1
ATOM 3850 O O . GLN A 1 554 ? -43.960 -40.948 -17.417 1.00 58.11 692 GLN A O 1
ATOM 3856 N N . TYR A 1 555 ? -45.152 -42.624 -16.565 1.00 46.10 693 TYR A N 1
ATOM 3857 C CA . TYR A 1 555 ? -46.389 -41.988 -16.938 1.00 46.10 693 TYR A CA 1
ATOM 3858 C C . TYR A 1 555 ? -46.585 -40.659 -16.217 1.00 46.10 693 TYR A C 1
ATOM 3859 O O . TYR A 1 555 ? -47.022 -39.698 -16.833 1.00 46.10 693 TYR A O 1
ATOM 3868 N N . LEU A 1 556 ? -46.276 -40.589 -14.926 1.00 55.07 694 LEU A N 1
ATOM 3869 C CA . LEU A 1 556 ? -46.437 -39.325 -14.228 1.00 55.07 694 LEU A CA 1
ATOM 3870 C C . LEU A 1 556 ? -45.565 -38.335 -14.931 1.00 55.07 694 LEU A C 1
ATOM 3871 O O . LEU A 1 556 ? -46.039 -37.373 -15.520 1.00 55.07 694 LEU A O 1
ATOM 3876 N N . TYR A 1 557 ? -44.272 -38.559 -14.889 1.00 57.29 695 TYR A N 1
ATOM 3877 C CA . TYR A 1 557 ? -43.407 -37.635 -15.550 1.00 57.29 695 TYR A CA 1
ATOM 3878 C C . TYR A 1 557 ? -43.983 -37.149 -16.893 1.00 57.29 695 TYR A C 1
ATOM 3879 O O . TYR A 1 557 ? -43.648 -36.057 -17.356 1.00 57.29 695 TYR A O 1
ATOM 3888 N N . TYR A 1 558 ? -44.833 -37.943 -17.540 1.00 48.61 696 TYR A N 1
ATOM 3889 C CA . TYR A 1 558 ? -45.404 -37.483 -18.806 1.00 48.61 696 TYR A CA 1
ATOM 3890 C C . TYR A 1 558 ? -46.331 -36.380 -18.436 1.00 48.61 696 TYR A C 1
ATOM 3891 O O . TYR A 1 558 ? -46.070 -35.238 -18.756 1.00 48.61 696 TYR A O 1
ATOM 3900 N N . LEU A 1 559 ? -47.414 -36.750 -17.760 1.00 44.51 697 LEU A N 1
ATOM 3901 C CA . LEU A 1 559 ? -48.430 -35.814 -17.307 1.00 44.51 697 LEU A CA 1
ATOM 3902 C C . LEU A 1 559 ? -47.787 -34.568 -16.808 1.00 44.51 697 LEU A C 1
ATOM 3903 O O . LEU A 1 559 ? -47.827 -33.532 -17.479 1.00 44.51 697 LEU A O 1
ATOM 3908 N N . ALA A 1 560 ? -47.209 -34.674 -15.618 1.00 53.04 698 ALA A N 1
ATOM 3909 C CA . ALA A 1 560 ? -46.544 -33.559 -14.994 1.00 53.04 698 ALA A CA 1
ATOM 3910 C C . ALA A 1 560 ? -45.633 -32.781 -15.946 1.00 53.04 698 ALA A C 1
ATOM 3911 O O . ALA A 1 560 ? -45.483 -31.580 -15.812 1.00 53.04 698 ALA A O 1
ATOM 3913 N N . GLN A 1 561 ? -45.029 -33.450 -16.912 1.00 37.95 699 GLN A N 1
ATOM 3914 C CA . GLN A 1 561 ? -44.149 -32.782 -17.872 1.00 37.95 699 GLN A CA 1
ATOM 3915 C C . GLN A 1 561 ? -42.880 -32.299 -17.258 1.00 37.95 699 GLN A C 1
ATOM 3916 O O . GLN A 1 561 ? -42.416 -31.166 -17.577 1.00 37.95 699 GLN A O 1
ATOM 3922 N N . ILE A 1 562 ? -42.316 -33.203 -16.439 1.00 39.19 700 ILE A N 1
ATOM 3923 C CA . ILE A 1 562 ? -41.105 -33.022 -15.668 1.00 39.19 700 ILE A CA 1
ATOM 3924 C C . ILE A 1 562 ? -39.800 -32.767 -16.394 1.00 39.19 700 ILE A C 1
ATOM 3925 O O . ILE A 1 562 ? -38.855 -32.294 -15.800 1.00 39.19 700 ILE A O 1
ATOM 3930 N N . GLY A 1 563 ? -39.687 -33.083 -17.665 1.00 31.23 701 GLY A N 1
ATOM 3931 C CA . GLY A 1 563 ? -38.435 -32.733 -18.332 1.00 31.23 701 GLY A CA 1
ATOM 3932 C C . GLY A 1 563 ? -37.154 -33.380 -17.878 1.00 31.23 701 GLY A C 1
ATOM 3933 O O . GLY A 1 563 ? -36.730 -33.213 -16.744 1.00 31.23 701 GLY A O 1
ATOM 3934 N N . LEU A 1 564 ? -36.545 -34.119 -18.802 1.00 47.06 702 LEU A N 1
ATOM 3935 C CA . LEU A 1 564 ? -35.302 -34.837 -18.577 1.00 47.06 702 LEU A CA 1
ATOM 3936 C C . LEU A 1 564 ? -34.124 -34.343 -19.410 1.00 47.06 702 LEU A C 1
ATOM 3937 O O . LEU A 1 564 ? -34.227 -34.243 -20.652 1.00 47.06 702 LEU A O 1
ATOM 3942 N N . ALA A 1 565 ? -33.011 -34.031 -18.736 1.00 49.93 703 ALA A N 1
ATOM 3943 C CA . ALA A 1 565 ? -31.800 -33.594 -19.445 1.00 49.93 703 ALA A CA 1
ATOM 3944 C C . ALA A 1 565 ? -30.893 -34.833 -19.537 1.00 49.93 703 ALA A C 1
ATOM 3945 O O . ALA A 1 565 ? -30.209 -35.162 -18.591 1.00 49.93 703 ALA A O 1
ATOM 3947 N N . MET A 1 566 ? -30.902 -35.507 -20.692 1.00 35.69 704 MET A N 1
ATOM 3948 C CA . MET A 1 566 ? -30.165 -36.752 -20.909 1.00 35.69 704 MET A CA 1
ATOM 3949 C C . MET A 1 566 ? -28.936 -36.738 -21.775 1.00 35.69 704 MET A C 1
ATOM 3950 O O . MET A 1 566 ? -28.908 -36.087 -22.811 1.00 35.69 704 MET A O 1
ATOM 3955 N N . SER A 1 567 ? -27.934 -37.492 -21.321 1.00 43.29 705 SER A N 1
ATOM 3956 C CA . SER A 1 567 ? -26.644 -37.636 -21.985 1.00 43.29 705 SER A CA 1
ATOM 3957 C C . SER A 1 567 ? -26.467 -39.060 -22.430 1.00 43.29 705 SER A C 1
ATOM 3958 O O . SER A 1 567 ? -25.837 -39.824 -21.746 1.00 43.29 705 SER A O 1
ATOM 3961 N N . PRO A 1 568 ? -26.993 -39.436 -23.592 1.00 41.92 706 PRO A N 1
ATOM 3962 C CA . PRO A 1 568 ? -26.893 -40.794 -24.113 1.00 41.92 706 PRO A CA 1
ATOM 3963 C C . PRO A 1 568 ? -25.482 -41.246 -24.310 1.00 41.92 706 PRO A C 1
ATOM 3964 O O . PRO A 1 568 ? -25.063 -42.314 -23.869 1.00 41.92 706 PRO A O 1
ATOM 3968 N N . LEU A 1 569 ? -24.752 -40.413 -25.006 1.00 36.61 707 LEU A N 1
ATOM 3969 C CA . LEU A 1 569 ? -23.397 -40.714 -25.299 1.00 36.61 707 LEU A CA 1
ATOM 3970 C C . LEU A 1 569 ? -22.588 -41.010 -24.033 1.00 36.61 707 LEU A C 1
ATOM 3971 O O . LEU A 1 569 ? -21.705 -41.872 -24.019 1.00 36.61 707 LEU A O 1
ATOM 3976 N N . SER A 1 570 ? -22.863 -40.291 -22.961 1.00 65.48 708 SER A N 1
ATOM 3977 C CA . SER A 1 570 ? -22.148 -40.593 -21.746 1.00 65.48 708 SER A CA 1
ATOM 3978 C C . SER A 1 570 ? -22.736 -41.858 -21.122 1.00 65.48 708 SER A C 1
ATOM 3979 O O . SER A 1 570 ? -22.014 -42.806 -20.853 1.00 65.48 708 SER A O 1
ATOM 3982 N N . ASN A 1 571 ? -24.045 -41.860 -20.876 1.00 57.14 709 ASN A N 1
ATOM 3983 C CA . ASN A 1 571 ? -24.740 -43.002 -20.296 1.00 57.14 709 ASN A CA 1
ATOM 3984 C C . ASN A 1 571 ? -24.234 -44.277 -20.917 1.00 57.14 709 ASN A C 1
ATOM 3985 O O . ASN A 1 571 ? -24.248 -45.327 -20.282 1.00 57.14 709 ASN A O 1
ATOM 3990 N N . ASN A 1 572 ? -23.781 -44.169 -22.162 1.00 58.84 710 ASN A N 1
ATOM 3991 C CA . ASN A 1 572 ? -23.254 -45.294 -22.914 1.00 58.84 710 ASN A CA 1
ATOM 3992 C C . ASN A 1 572 ? -21.912 -45.795 -22.387 1.00 58.84 710 ASN A C 1
ATOM 3993 O O . ASN A 1 572 ? -21.558 -46.967 -22.577 1.00 58.84 710 ASN A O 1
ATOM 3998 N N . SER A 1 573 ? -21.161 -44.910 -21.730 1.00 64.25 711 SER A N 1
ATOM 3999 C CA . SER A 1 573 ? -19.861 -45.256 -21.158 1.00 64.25 711 SER A CA 1
ATOM 4000 C C . SER A 1 573 ? -19.911 -46.448 -20.225 1.00 64.25 711 SER A C 1
ATOM 4001 O O . SER A 1 573 ? -19.309 -47.478 -20.488 1.00 64.25 711 SER A O 1
ATOM 4004 N N . LEU A 1 574 ? -20.643 -46.289 -19.133 1.00 78.66 712 LEU A N 1
ATOM 4005 C CA . LEU A 1 574 ? -20.772 -47.321 -18.114 1.00 78.66 712 LEU A CA 1
ATOM 4006 C C . LEU A 1 574 ? -22.146 -48.023 -18.064 1.00 78.66 712 LEU A C 1
ATOM 4007 O O . LEU A 1 574 ? -22.341 -49.124 -18.590 1.00 78.66 712 LEU A O 1
ATOM 4012 N N . PHE A 1 575 ? -23.090 -47.349 -17.428 1.00 71.30 713 PHE A N 1
ATOM 4013 C CA . PHE A 1 575 ? -24.447 -47.820 -17.225 1.00 71.30 713 PHE A CA 1
ATOM 4014 C C . PHE A 1 575 ? -25.321 -48.371 -18.349 1.00 71.30 713 PHE A C 1
ATOM 4015 O O . PHE A 1 575 ? -26.195 -49.195 -18.071 1.00 71.30 713 PHE A O 1
ATOM 4023 N N . LEU A 1 576 ? -25.128 -47.961 -19.599 1.00 69.87 714 LEU A N 1
ATOM 4024 C CA . LEU A 1 576 ? -26.058 -48.452 -20.626 1.00 69.87 714 LEU A CA 1
ATOM 4025 C C . LEU A 1 576 ? -25.596 -48.473 -22.087 1.00 69.87 714 LEU A C 1
ATOM 4026 O O . LEU A 1 576 ? -24.988 -47.518 -22.554 1.00 69.87 714 LEU A O 1
ATOM 4031 N N . ASP A 1 577 ? -25.881 -49.553 -22.815 1.00 79.27 715 ASP A N 1
ATOM 4032 C CA . ASP A 1 577 ? -25.473 -49.596 -24.223 1.00 79.27 715 ASP A CA 1
ATOM 4033 C C . ASP A 1 577 ? -26.143 -48.412 -24.882 1.00 79.27 715 ASP A C 1
ATOM 4034 O O . ASP A 1 577 ? -27.147 -47.931 -24.387 1.00 79.27 715 ASP A O 1
ATOM 4039 N N . TYR A 1 578 ? -25.586 -47.921 -25.979 1.00 69.42 716 TYR A N 1
ATOM 4040 C CA . TYR A 1 578 ? -26.187 -46.779 -26.638 1.00 69.42 716 TYR A CA 1
ATOM 4041 C C . TYR A 1 578 ? -27.572 -47.141 -27.131 1.00 69.42 716 TYR A C 1
ATOM 4042 O O . TYR A 1 578 ? -28.597 -46.589 -26.725 1.00 69.42 716 TYR A O 1
ATOM 4051 N N . HIS A 1 579 ? -27.569 -48.111 -28.019 1.00 73.45 717 HIS A N 1
ATOM 4052 C CA . HIS A 1 579 ? -28.760 -48.579 -28.663 1.00 73.45 717 HIS A CA 1
ATOM 4053 C C . HIS A 1 579 ? -29.851 -49.073 -27.740 1.00 73.45 717 HIS A C 1
ATOM 4054 O O . HIS A 1 579 ? -30.974 -49.290 -28.193 1.00 73.45 717 HIS A O 1
ATOM 4061 N N . ARG A 1 580 ? -29.542 -49.267 -26.460 1.00 54.01 718 ARG A N 1
ATOM 4062 C CA . ARG A 1 580 ? -30.560 -49.731 -25.496 1.00 54.01 718 ARG A CA 1
ATOM 4063 C C . ARG A 1 580 ? -31.095 -48.582 -24.637 1.00 54.01 718 ARG A C 1
ATOM 4064 O O . ARG A 1 580 ? -31.907 -48.795 -23.736 1.00 54.01 718 ARG A O 1
ATOM 4072 N N . ASN A 1 581 ? -30.645 -47.365 -24.942 1.00 50.97 719 ASN A N 1
ATOM 4073 C CA . ASN A 1 581 ? -30.999 -46.173 -24.179 1.00 50.97 719 ASN A CA 1
ATOM 4074 C C . ASN A 1 581 ? -32.376 -45.786 -24.522 1.00 50.97 719 ASN A C 1
ATOM 4075 O O . ASN A 1 581 ? -32.707 -45.758 -25.671 1.00 50.97 719 ASN A O 1
ATOM 4080 N N . PRO A 1 582 ? -33.192 -45.447 -23.530 1.00 43.77 720 PRO A N 1
ATOM 4081 C CA . PRO A 1 582 ? -34.586 -45.060 -23.723 1.00 43.77 720 PRO A CA 1
ATOM 4082 C C . PRO A 1 582 ? -34.920 -43.709 -24.313 1.00 43.77 720 PRO A C 1
ATOM 4083 O O . PRO A 1 582 ? -36.057 -43.485 -24.677 1.00 43.77 720 PRO A O 1
ATOM 4087 N N . PHE A 1 583 ? -33.971 -42.803 -24.441 1.00 33.40 721 PHE A N 1
ATOM 4088 C CA . PHE A 1 583 ? -34.303 -41.481 -24.967 1.00 33.40 721 PHE A CA 1
ATOM 4089 C C . PHE A 1 583 ? -35.316 -41.427 -26.140 1.00 33.40 721 PHE A C 1
ATOM 4090 O O . PHE A 1 583 ? -36.467 -40.984 -25.995 1.00 33.40 721 PHE A O 1
ATOM 4098 N N . PRO A 1 584 ? -34.917 -41.922 -27.309 1.00 33.22 722 PRO A N 1
ATOM 4099 C CA . PRO A 1 584 ? -35.809 -41.897 -28.462 1.00 33.22 722 PRO A CA 1
ATOM 4100 C C . PRO A 1 584 ? -37.207 -42.327 -28.101 1.00 33.22 722 PRO A C 1
ATOM 4101 O O . PRO A 1 584 ? -38.178 -41.795 -28.588 1.00 33.22 722 PRO A O 1
ATOM 4105 N N . VAL A 1 585 ? -37.317 -43.316 -27.247 1.00 31.61 723 VAL A N 1
ATOM 4106 C CA . VAL A 1 585 ? -38.637 -43.750 -26.862 1.00 31.61 723 VAL A CA 1
ATOM 4107 C C . VAL A 1 585 ? -39.344 -42.764 -25.967 1.00 31.61 723 VAL A C 1
ATOM 4108 O O . VAL A 1 585 ? -40.557 -42.590 -26.060 1.00 31.61 723 VAL A O 1
ATOM 4112 N N . PHE A 1 586 ? -38.591 -42.160 -25.059 1.00 42.39 724 PHE A N 1
ATOM 4113 C CA . PHE A 1 586 ? -39.164 -41.189 -24.157 1.00 42.39 724 PHE A CA 1
ATOM 4114 C C . PHE A 1 586 ? -39.521 -39.989 -25.004 1.00 42.39 724 PHE A C 1
ATOM 4115 O O . PHE A 1 586 ? -40.380 -39.195 -24.651 1.00 42.39 724 PHE A O 1
ATOM 4123 N N . PHE A 1 587 ? -38.860 -39.867 -26.140 1.00 45.34 725 PHE A N 1
ATOM 4124 C CA . PHE A 1 587 ? -39.134 -38.747 -26.995 1.00 45.34 725 PHE A CA 1
ATOM 4125 C C . PHE A 1 587 ? -40.407 -38.944 -27.790 1.00 45.34 725 PHE A C 1
ATOM 4126 O O . PHE A 1 587 ? -41.168 -38.007 -28.030 1.00 45.34 725 PHE A O 1
ATOM 4134 N N . LEU A 1 588 ? -40.627 -40.179 -28.203 1.00 48.88 726 LEU A N 1
ATOM 4135 C CA . LEU A 1 588 ? -41.789 -40.527 -28.993 1.00 48.88 726 LEU A CA 1
ATOM 4136 C C . LEU A 1 588 ? -43.012 -40.395 -28.182 1.00 48.88 726 LEU A C 1
ATOM 4137 O O . LEU A 1 588 ? -44.037 -39.962 -28.668 1.00 48.88 726 LEU A O 1
ATOM 4142 N N . ARG A 1 589 ? -42.917 -40.782 -26.934 1.00 33.42 727 ARG A N 1
ATOM 4143 C CA . ARG A 1 589 ? -44.086 -40.706 -26.091 1.00 33.42 727 ARG A CA 1
ATOM 4144 C C . ARG A 1 589 ? -44.346 -39.295 -25.594 1.00 33.42 727 ARG A C 1
ATOM 4145 O O . ARG A 1 589 ? -45.264 -39.062 -24.818 1.00 33.42 727 ARG A O 1
ATOM 4153 N N . GLY A 1 590 ? -43.523 -38.349 -26.025 1.00 50.29 728 GLY A N 1
ATOM 4154 C CA . GLY A 1 590 ? -43.738 -36.978 -25.607 1.00 50.29 728 GLY A CA 1
ATOM 4155 C C . GLY A 1 590 ? -43.235 -36.511 -24.253 1.00 50.29 728 GLY A C 1
ATOM 4156 O O . GLY A 1 590 ? -43.697 -35.487 -23.764 1.00 50.29 728 GLY A O 1
ATOM 4157 N N . LEU A 1 591 ? -42.343 -37.259 -23.618 1.00 42.26 729 LEU A N 1
ATOM 4158 C CA . LEU A 1 591 ? -41.807 -36.798 -22.354 1.00 42.26 729 LEU A CA 1
ATOM 4159 C C . LEU A 1 591 ? -40.940 -35.604 -22.683 1.00 42.26 729 LEU A C 1
ATOM 4160 O O . LEU A 1 591 ? -40.448 -35.477 -23.808 1.00 42.26 729 LEU A O 1
ATOM 4165 N N . ASN A 1 592 ? -40.758 -34.736 -21.695 1.00 41.91 730 ASN A N 1
ATOM 4166 C CA . ASN A 1 592 ? -40.015 -33.485 -21.832 1.00 41.91 730 ASN A CA 1
ATOM 4167 C C . ASN A 1 592 ? -38.495 -33.749 -21.877 1.00 41.91 730 ASN A C 1
ATOM 4168 O O . ASN A 1 592 ? -37.747 -33.300 -21.031 1.00 41.91 730 ASN A O 1
ATOM 4173 N N . VAL A 1 593 ? -38.034 -34.459 -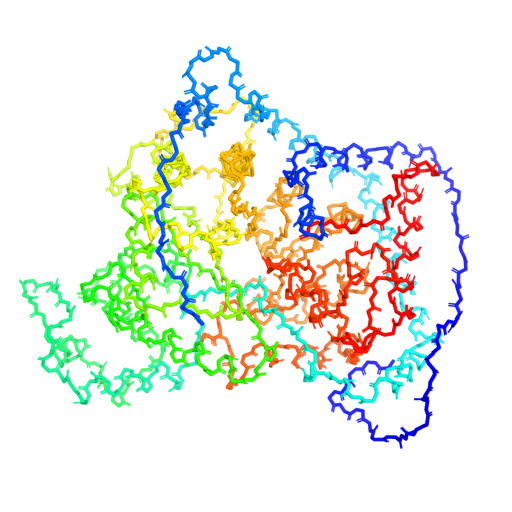22.894 1.00 37.30 731 VAL A N 1
ATOM 4174 C CA . VAL A 1 593 ? -36.625 -34.780 -22.979 1.00 37.30 731 VAL A CA 1
ATOM 4175 C C . VAL A 1 593 ? -35.780 -33.736 -23.659 1.00 37.30 731 VAL A C 1
ATOM 4176 O O . VAL A 1 593 ? -36.293 -32.947 -24.450 1.00 37.30 731 VAL A O 1
ATOM 4180 N N . SER A 1 594 ? -34.479 -33.766 -23.333 1.00 36.70 732 SER A N 1
ATOM 4181 C CA . SER A 1 594 ? -33.445 -32.875 -23.881 1.00 36.70 732 SER A CA 1
ATOM 4182 C C . SER A 1 594 ? -32.149 -33.658 -24.028 1.00 36.70 732 SER A C 1
ATOM 4183 O O . SER A 1 594 ? -31.905 -34.623 -23.310 1.00 36.70 732 SER A O 1
ATOM 4186 N N . LEU A 1 595 ? -31.321 -33.262 -24.970 1.00 39.99 733 LEU A N 1
ATOM 4187 C CA . LEU A 1 595 ? -30.075 -33.965 -25.145 1.00 39.99 733 LEU A CA 1
ATOM 4188 C C . LEU A 1 595 ? -28.988 -33.113 -24.531 1.00 39.99 733 LEU A C 1
ATOM 4189 O O . LEU A 1 595 ? -28.883 -31.902 -24.818 1.00 39.99 733 LEU A O 1
ATOM 4194 N N . SER A 1 596 ? -28.177 -33.746 -23.683 1.00 50.54 734 SER A N 1
ATOM 4195 C CA . SER A 1 596 ? -27.112 -33.051 -22.979 1.00 50.54 734 SER A CA 1
ATOM 4196 C C . SER A 1 596 ? -25.734 -33.592 -23.274 1.00 50.54 734 SER A C 1
ATOM 4197 O O . SER A 1 596 ? -25.530 -34.400 -24.181 1.00 50.54 734 SER A O 1
ATOM 4200 N N . THR A 1 597 ? -24.776 -33.177 -22.466 1.00 68.78 735 THR A N 1
ATOM 4201 C CA . THR A 1 597 ? -23.445 -33.610 -22.742 1.00 68.78 735 THR A CA 1
ATOM 4202 C C . THR A 1 597 ? -22.656 -34.335 -21.664 1.00 68.78 735 THR A C 1
ATOM 4203 O O . THR A 1 597 ? -22.011 -35.333 -21.975 1.00 68.78 735 THR A O 1
ATOM 4207 N N . ASP A 1 598 ? -22.693 -33.834 -20.428 1.00 60.23 736 ASP A N 1
ATOM 4208 C CA . ASP A 1 598 ? -21.992 -34.452 -19.286 1.00 60.23 736 ASP A CA 1
ATOM 4209 C C . ASP A 1 598 ? -20.519 -34.077 -19.162 1.00 60.23 736 ASP A C 1
ATOM 4210 O O . ASP A 1 598 ? -20.183 -33.136 -18.469 1.00 60.23 736 ASP A O 1
ATOM 4215 N N . ASP A 1 599 ? -19.656 -34.841 -19.839 1.00 33.69 737 ASP A N 1
ATOM 4216 C CA . ASP A 1 599 ? -18.201 -34.649 -19.846 1.00 33.69 737 ASP A CA 1
ATOM 4217 C C . ASP A 1 599 ? -17.659 -34.496 -21.252 1.00 33.69 737 ASP A C 1
ATOM 4218 O O . ASP A 1 599 ? -17.061 -35.412 -21.777 1.00 33.69 737 ASP A O 1
ATOM 4223 N N . PRO A 1 600 ? -17.805 -33.328 -21.867 1.00 34.04 738 PRO A N 1
ATOM 4224 C CA . PRO A 1 600 ? -17.263 -33.279 -23.228 1.00 34.04 738 PRO A CA 1
ATOM 4225 C C . PRO A 1 600 ? -15.782 -33.612 -23.354 1.00 34.04 738 PRO A C 1
ATOM 4226 O O . PRO A 1 600 ? -15.268 -33.925 -24.446 1.00 34.04 738 PRO A O 1
ATOM 4230 N N . LEU A 1 601 ? -15.084 -33.552 -22.231 1.00 52.63 739 LEU A N 1
ATOM 4231 C CA . LEU A 1 601 ? -13.660 -33.823 -22.256 1.00 52.63 739 LEU A CA 1
ATOM 4232 C C . LEU A 1 601 ? -13.409 -35.279 -22.542 1.00 52.63 739 LEU A C 1
ATOM 4233 O O . LEU A 1 601 ? -12.711 -35.629 -23.492 1.00 52.63 739 LEU A O 1
ATOM 4238 N N . GLN A 1 602 ? -13.998 -36.127 -21.713 1.00 56.59 740 GLN A N 1
ATOM 4239 C CA . GLN A 1 602 ? -13.85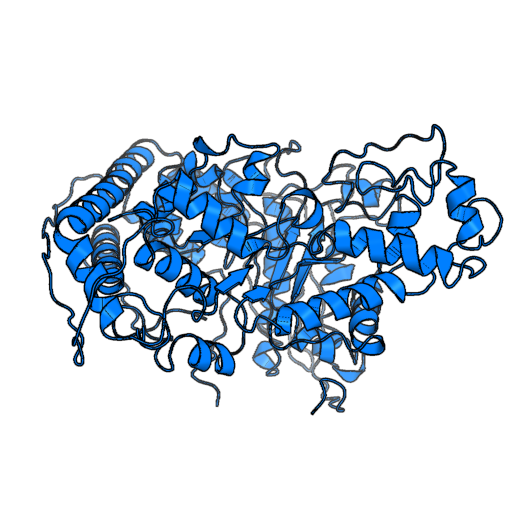3 -37.568 -21.857 1.00 56.59 740 GLN A CA 1
ATOM 4240 C C . GLN A 1 602 ? -14.572 -38.114 -23.111 1.00 56.59 740 GLN A C 1
ATOM 4241 O O . GLN A 1 602 ? -14.022 -38.855 -23.936 1.00 56.59 740 GLN A O 1
ATOM 4247 N N . ILE A 1 603 ? -15.803 -37.667 -23.262 1.00 56.66 741 ILE A N 1
ATOM 4248 C CA . ILE A 1 603 ? -16.687 -38.128 -24.291 1.00 56.66 741 ILE A CA 1
ATOM 4249 C C . ILE A 1 603 ? -16.592 -37.779 -25.755 1.00 56.66 741 ILE A C 1
ATOM 4250 O O . ILE A 1 603 ? -16.444 -38.683 -26.562 1.00 56.66 741 ILE A O 1
ATOM 4255 N N . HIS A 1 604 ? -16.666 -36.508 -26.137 1.00 51.18 742 HIS A N 1
ATOM 4256 C CA . HIS A 1 604 ? -16.688 -36.204 -27.580 1.00 51.18 742 HIS A CA 1
ATOM 4257 C C . HIS A 1 604 ? -15.428 -36.133 -28.436 1.00 51.18 742 HIS A C 1
ATOM 4258 O O . HIS A 1 604 ? -14.318 -36.053 -27.923 1.00 51.18 742 HIS A O 1
ATOM 4265 N N . LEU A 1 605 ? -15.625 -36.188 -29.750 1.00 48.08 743 LEU A N 1
ATOM 4266 C CA . LEU A 1 605 ? -14.538 -36.125 -30.725 1.00 48.08 743 LEU A CA 1
ATOM 4267 C C . LEU A 1 605 ? -14.502 -34.819 -31.490 1.00 48.08 743 LEU A C 1
ATOM 4268 O O . LEU A 1 605 ? -13.561 -34.581 -32.234 1.00 48.08 743 LEU A O 1
ATOM 4273 N N . THR A 1 606 ? -15.507 -33.964 -31.330 1.00 52.56 744 THR A N 1
ATOM 4274 C CA . THR A 1 606 ? -15.516 -32.721 -32.097 1.00 52.56 744 THR A CA 1
ATOM 4275 C C . THR A 1 606 ? -15.337 -31.438 -31.355 1.00 52.56 744 THR A C 1
ATOM 4276 O O . THR A 1 606 ? -15.564 -31.344 -30.150 1.00 52.56 744 THR A O 1
ATOM 4280 N N . LYS A 1 607 ? -14.923 -30.451 -32.131 1.00 67.38 745 LYS A N 1
ATOM 4281 C CA . LYS A 1 607 ? -14.713 -29.114 -31.653 1.00 67.38 745 LYS A CA 1
ATOM 4282 C C . LYS A 1 607 ? -16.071 -28.739 -31.050 1.00 67.38 745 LYS A C 1
ATOM 4283 O O . LYS A 1 607 ? -16.129 -28.221 -29.941 1.00 67.38 745 LYS A O 1
ATOM 4289 N N . GLU A 1 608 ? -17.166 -29.054 -31.742 1.00 46.86 746 GLU A N 1
ATOM 4290 C CA . GLU A 1 608 ? -18.491 -28.715 -31.215 1.00 46.86 746 GLU A CA 1
ATOM 4291 C C . GLU A 1 608 ? -19.311 -29.753 -30.398 1.00 46.86 746 GLU A C 1
ATOM 4292 O O . GLU A 1 608 ? -20.439 -30.094 -30.748 1.00 46.86 746 GLU A O 1
ATOM 4298 N N . PRO A 1 609 ? -18.805 -30.150 -29.232 1.00 56.37 747 PRO A N 1
ATOM 4299 C CA . PRO A 1 609 ? -19.454 -31.135 -28.367 1.00 56.37 747 PRO A CA 1
ATOM 4300 C C . PRO A 1 609 ? -20.909 -31.499 -28.588 1.00 56.37 747 PRO A C 1
ATOM 4301 O O . PRO A 1 609 ? -21.207 -32.407 -29.354 1.00 56.37 747 PRO A O 1
ATOM 4305 N N . LEU A 1 610 ? -21.822 -30.789 -27.936 1.00 43.95 748 LEU A N 1
ATOM 4306 C CA . LEU A 1 610 ? -23.232 -31.144 -28.014 1.00 43.95 748 LEU A CA 1
ATOM 4307 C C . LEU A 1 610 ? -23.909 -31.167 -29.359 1.00 43.95 748 LEU A C 1
ATOM 4308 O O . LEU A 1 610 ? -24.866 -31.908 -29.528 1.00 43.95 748 LEU A O 1
ATOM 4313 N N . VAL A 1 611 ? -23.475 -30.363 -30.318 1.00 52.58 749 VAL A N 1
ATOM 4314 C CA . VAL A 1 611 ? -24.133 -30.487 -31.602 1.00 52.58 749 VAL A CA 1
ATOM 4315 C C . VAL A 1 611 ? -23.855 -31.918 -31.950 1.00 52.58 749 VAL A C 1
ATOM 4316 O O . VAL A 1 611 ? -24.764 -32.677 -32.269 1.00 52.58 749 VAL A O 1
ATOM 4320 N N . GLU A 1 612 ? -22.580 -32.289 -31.880 1.00 41.72 750 GLU A N 1
ATOM 4321 C CA . GLU A 1 612 ? -22.185 -33.656 -32.162 1.00 41.72 750 GLU A CA 1
ATOM 4322 C C . GLU A 1 612 ? -23.099 -34.616 -31.399 1.00 41.72 750 GLU A C 1
ATOM 4323 O O . GLU A 1 612 ? -23.317 -35.730 -31.844 1.00 41.72 750 GLU A O 1
ATOM 4329 N N . GLU A 1 613 ? -23.643 -34.213 -30.254 1.00 48.79 751 GLU A N 1
ATOM 4330 C CA . GLU A 1 613 ? -24.516 -35.146 -29.576 1.00 48.79 751 GLU A CA 1
ATOM 4331 C C . GLU A 1 613 ? -25.690 -35.266 -30.498 1.00 48.79 751 GLU A C 1
ATOM 4332 O O . GLU A 1 613 ? -25.892 -36.304 -31.127 1.00 48.79 751 GLU A O 1
ATOM 4338 N N . TYR A 1 614 ? -26.451 -34.182 -30.597 1.00 48.16 752 TYR A N 1
ATOM 4339 C CA . TYR A 1 614 ? -27.630 -34.157 -31.453 1.00 48.16 752 TYR A CA 1
ATOM 4340 C C . TYR A 1 614 ? -27.364 -34.880 -32.754 1.00 48.16 752 TYR A C 1
ATOM 4341 O O . TYR A 1 614 ? -28.229 -35.585 -33.231 1.00 48.16 752 TYR A O 1
ATOM 4350 N N . SER A 1 615 ? -26.170 -34.734 -33.318 1.00 40.18 753 SER A N 1
ATOM 4351 C CA . SER A 1 615 ? -25.892 -35.364 -34.600 1.00 40.18 753 SER A CA 1
ATOM 4352 C C . SER A 1 615 ? -25.741 -36.881 -34.616 1.00 40.18 753 SER A C 1
ATOM 4353 O O . SER A 1 615 ? -26.134 -37.501 -35.593 1.00 40.18 753 SER A O 1
ATOM 4356 N N . ILE A 1 616 ? -25.174 -37.503 -33.579 1.00 62.80 754 ILE A N 1
ATOM 4357 C CA . ILE A 1 616 ? -25.050 -38.963 -33.622 1.00 62.80 754 ILE A CA 1
ATOM 4358 C C . ILE A 1 616 ? -26.411 -39.491 -33.192 1.00 62.80 754 ILE A C 1
ATOM 4359 O O . ILE A 1 616 ? -26.844 -40.578 -33.577 1.00 62.80 754 ILE A O 1
ATOM 4364 N N . ALA A 1 617 ? -27.108 -38.689 -32.405 1.00 39.80 755 ALA A N 1
ATOM 4365 C CA . ALA A 1 617 ? -28.439 -39.073 -31.959 1.00 39.80 755 ALA A CA 1
ATOM 4366 C C . ALA A 1 617 ? -29.350 -39.144 -33.178 1.00 39.80 755 ALA A C 1
ATOM 4367 O O . ALA A 1 617 ? -29.919 -40.173 -33.513 1.00 39.80 755 ALA A O 1
ATOM 4369 N N . ALA A 1 618 ? -29.446 -38.029 -33.868 1.00 52.25 756 ALA A N 1
ATOM 4370 C CA . ALA A 1 618 ? -30.278 -37.961 -35.035 1.00 52.25 756 ALA A CA 1
ATOM 4371 C C . ALA A 1 618 ? -30.047 -39.142 -35.925 1.00 52.25 756 ALA A C 1
ATOM 4372 O O . ALA A 1 618 ? -31.001 -39.649 -36.499 1.00 52.25 756 ALA A O 1
ATOM 4374 N N . SER A 1 619 ? -28.789 -39.589 -36.025 1.00 53.68 757 SER A N 1
ATOM 4375 C CA . SER A 1 619 ? -28.418 -40.699 -36.915 1.00 53.68 757 SER A CA 1
ATOM 4376 C C . SER A 1 619 ? -28.668 -42.106 -36.497 1.00 53.68 757 SER A C 1
ATOM 4377 O O . SER A 1 619 ? -28.995 -42.915 -37.356 1.00 53.68 757 SER A O 1
ATOM 4380 N N . VAL A 1 620 ? -28.512 -42.428 -35.218 1.00 46.33 758 VAL A N 1
ATOM 4381 C CA . VAL A 1 620 ? -28.786 -43.801 -34.822 1.00 46.33 758 VAL A CA 1
ATOM 4382 C C . VAL A 1 620 ? -30.267 -43.997 -34.560 1.00 46.33 758 VAL A C 1
ATOM 4383 O O . VAL A 1 620 ? -30.810 -45.061 -34.822 1.00 46.33 758 VAL A O 1
ATOM 4387 N N . TRP A 1 621 ? -30.928 -42.960 -34.066 1.00 46.93 759 TRP A N 1
ATOM 4388 C CA . TRP A 1 621 ? -32.343 -43.058 -33.761 1.00 46.93 759 TRP A CA 1
ATOM 4389 C C . TRP A 1 621 ? -33.215 -42.618 -34.955 1.00 46.93 759 TRP A C 1
ATOM 4390 O O . TRP A 1 621 ? -34.426 -42.829 -34.945 1.00 46.93 759 TRP A O 1
ATOM 4401 N N . LYS A 1 622 ? -32.601 -42.033 -35.980 1.00 45.96 760 LYS A N 1
ATOM 4402 C CA . LYS A 1 622 ? -33.316 -41.545 -37.161 1.00 45.96 760 LYS A CA 1
ATOM 4403 C C . LYS A 1 622 ? -34.271 -40.402 -36.802 1.00 45.96 760 LYS A C 1
ATOM 4404 O O . LYS A 1 622 ? -35.486 -40.572 -36.774 1.00 45.96 760 LYS A O 1
ATOM 4410 N N . LEU A 1 623 ? -33.725 -39.231 -36.525 1.00 38.25 761 LEU A N 1
ATOM 4411 C CA . LEU A 1 623 ? -34.533 -38.082 -36.180 1.00 38.25 761 LEU A CA 1
ATOM 4412 C C . LEU A 1 623 ? -34.558 -37.068 -37.323 1.00 38.25 761 LEU A C 1
ATOM 4413 O O . LEU A 1 623 ? -33.597 -36.933 -38.033 1.00 38.25 761 LEU A O 1
ATOM 4418 N N . SER A 1 624 ? -35.659 -36.350 -37.512 1.00 66.05 762 SER A N 1
ATOM 4419 C CA . SER A 1 624 ? -35.720 -35.351 -38.580 1.00 66.05 762 SER A CA 1
ATOM 4420 C C . SER A 1 624 ? -35.257 -34.067 -37.945 1.00 66.05 762 SER A C 1
ATOM 4421 O O . SER A 1 624 ? -34.781 -34.086 -36.802 1.00 66.05 762 SER A O 1
ATOM 4424 N N . ALA A 1 625 ? -35.387 -32.947 -38.657 1.00 76.03 763 ALA A N 1
ATOM 4425 C CA . ALA A 1 625 ? -34.978 -31.681 -38.053 1.00 76.03 763 ALA A CA 1
ATOM 4426 C C . ALA A 1 625 ? -36.104 -31.219 -37.151 1.00 76.03 763 ALA A C 1
ATOM 4427 O O . ALA A 1 625 ? -35.878 -30.775 -36.025 1.00 76.03 763 ALA A O 1
ATOM 4429 N N . CYS A 1 626 ? -37.331 -31.337 -37.634 1.00 52.38 764 CYS A N 1
ATOM 4430 C CA . CYS A 1 626 ? -38.452 -30.954 -36.812 1.00 52.38 764 CYS A CA 1
ATOM 4431 C C . CYS A 1 626 ? -38.252 -31.652 -35.486 1.00 52.38 764 CYS A C 1
ATOM 4432 O O . CYS A 1 626 ? -38.630 -31.143 -34.444 1.00 52.38 764 CYS A O 1
ATOM 4435 N N . ASP A 1 627 ? -37.641 -32.831 -35.542 1.00 48.10 765 ASP A N 1
ATOM 4436 C CA . ASP A 1 627 ? -37.366 -33.634 -34.359 1.00 48.10 765 ASP A CA 1
ATOM 4437 C C . ASP A 1 627 ? -36.282 -33.021 -33.480 1.00 48.10 765 ASP A C 1
ATOM 4438 O O . ASP A 1 627 ? -36.501 -32.860 -32.278 1.00 48.10 765 ASP A O 1
ATOM 4443 N N . LEU A 1 628 ? -35.123 -32.691 -34.066 1.00 59.21 766 LEU A N 1
ATOM 4444 C CA . LEU A 1 628 ? -34.029 -32.083 -33.300 1.00 59.21 766 LEU A CA 1
ATOM 4445 C C . LEU A 1 628 ? -34.481 -30.735 -32.834 1.00 59.21 766 LEU A C 1
ATOM 4446 O O . LEU A 1 628 ? -34.324 -30.382 -31.674 1.00 59.21 766 LEU A O 1
ATOM 4451 N N . CYS A 1 629 ? -35.041 -29.970 -33.755 1.00 39.66 767 CYS A N 1
ATOM 4452 C CA . CYS A 1 629 ? -35.507 -28.649 -33.435 1.00 39.66 767 CYS A CA 1
ATOM 4453 C C . CYS A 1 629 ? -36.525 -28.740 -32.330 1.00 39.66 767 CYS A C 1
ATOM 4454 O O . CYS A 1 629 ? -36.579 -27.881 -31.468 1.00 39.66 767 CYS A O 1
ATOM 4457 N N . GLU A 1 630 ? -37.332 -29.788 -32.332 1.00 52.60 768 GLU A N 1
ATOM 4458 C CA . GLU A 1 630 ? -38.318 -29.885 -31.285 1.00 52.60 768 GLU A CA 1
ATOM 4459 C C . GLU A 1 630 ? -37.552 -30.082 -30.004 1.00 52.60 768 GLU A C 1
ATOM 4460 O O . GLU A 1 630 ? -37.916 -29.573 -28.950 1.00 52.60 768 GLU A O 1
ATOM 4466 N N . ILE A 1 631 ? -36.458 -30.809 -30.102 1.00 64.27 769 ILE A N 1
ATOM 4467 C CA . ILE A 1 631 ? -35.651 -31.090 -28.937 1.00 64.27 769 ILE A CA 1
ATOM 4468 C C . ILE A 1 631 ? -34.880 -29.884 -28.420 1.00 64.27 769 ILE A C 1
ATOM 4469 O O . ILE A 1 631 ? -34.947 -29.545 -27.231 1.00 64.27 769 ILE A O 1
ATOM 4474 N N . ALA A 1 632 ? -34.128 -29.263 -29.318 1.00 37.87 770 ALA A N 1
ATOM 4475 C CA . ALA A 1 632 ? -33.376 -28.079 -28.989 1.00 37.87 770 ALA A CA 1
ATOM 4476 C C . ALA A 1 632 ? -34.316 -27.025 -28.409 1.00 37.87 770 ALA A C 1
ATOM 4477 O O . ALA A 1 632 ? -34.006 -26.392 -27.396 1.00 37.87 770 ALA A O 1
ATOM 4479 N N . ARG A 1 633 ? -35.458 -26.834 -29.076 1.00 44.82 771 ARG A N 1
ATOM 4480 C CA . ARG A 1 633 ? -36.443 -25.873 -28.636 1.00 44.82 771 ARG A CA 1
ATOM 4481 C C . ARG A 1 633 ? -36.744 -26.121 -27.181 1.00 44.82 771 ARG A C 1
ATOM 4482 O O . ARG A 1 633 ? -36.506 -25.260 -26.360 1.00 44.82 771 ARG A O 1
ATOM 4490 N N . ASN A 1 634 ? -37.251 -27.301 -26.835 1.00 63.66 772 ASN A N 1
ATOM 4491 C CA . ASN A 1 634 ? -37.607 -27.522 -25.438 1.00 63.66 772 ASN A CA 1
ATOM 4492 C C . ASN A 1 634 ? -36.446 -27.787 -24.505 1.00 63.66 772 ASN A C 1
ATOM 4493 O O . ASN A 1 634 ? -36.638 -28.143 -23.341 1.00 63.66 772 ASN A O 1
ATOM 4498 N N . SER A 1 635 ? -35.232 -27.611 -25.015 1.00 46.51 773 SER A N 1
ATOM 4499 C CA . SER A 1 635 ? -34.060 -27.765 -24.166 1.00 46.51 773 SER A CA 1
ATOM 4500 C C . SER A 1 635 ? -34.173 -26.473 -23.402 1.00 46.51 773 SER A C 1
ATOM 4501 O O . SER A 1 635 ? -34.124 -26.461 -22.186 1.00 46.51 773 SER A O 1
ATOM 4504 N N . VAL A 1 636 ? -34.385 -25.392 -24.153 1.00 29.66 774 VAL A N 1
ATOM 4505 C CA . VAL A 1 636 ? -34.571 -24.042 -23.631 1.00 29.66 774 VAL A CA 1
ATOM 4506 C C . VAL A 1 636 ? -35.708 -23.905 -22.664 1.00 29.66 774 VAL A C 1
ATOM 4507 O O . VAL A 1 636 ? -35.587 -23.179 -21.713 1.00 29.66 774 VAL A O 1
ATOM 4511 N N . TYR A 1 637 ? -36.843 -24.525 -22.922 1.00 54.91 775 TYR A N 1
ATOM 4512 C CA . TYR A 1 637 ? -37.958 -24.391 -21.977 1.00 54.91 775 TYR A CA 1
ATOM 4513 C C . TYR A 1 637 ? -37.589 -24.919 -20.611 1.00 54.91 775 TYR A C 1
ATOM 4514 O O . TYR A 1 637 ? -38.119 -24.477 -19.581 1.00 54.91 775 TYR A O 1
ATOM 4523 N N . GLN A 1 638 ? -36.676 -25.881 -20.651 1.00 65.75 776 GLN A N 1
ATOM 4524 C CA . GLN A 1 638 ? -36.163 -26.593 -19.500 1.00 65.75 776 GLN A CA 1
ATOM 4525 C C . GLN A 1 638 ? -35.099 -25.777 -18.810 1.00 65.75 776 GLN A C 1
ATOM 4526 O O . GLN A 1 638 ? -34.843 -25.977 -17.635 1.00 65.75 776 GLN A O 1
ATOM 4532 N N . SER A 1 639 ? -34.495 -24.855 -19.552 1.00 41.86 777 SER A N 1
ATOM 4533 C CA . SER A 1 639 ? -33.419 -23.988 -19.063 1.00 41.86 777 SER A CA 1
ATOM 4534 C C . SER A 1 639 ? -33.760 -22.987 -17.960 1.00 41.86 777 SER A C 1
ATOM 4535 O O . SER A 1 639 ? -34.925 -22.772 -17.652 1.00 41.86 777 SER A O 1
ATOM 4538 N N . GLY A 1 640 ? -32.723 -22.359 -17.399 1.00 48.07 778 GLY A N 1
ATOM 4539 C CA . GLY A 1 640 ? -32.889 -21.388 -16.328 1.00 48.07 778 GLY A CA 1
ATOM 4540 C C . GLY A 1 640 ? -32.622 -19.915 -16.660 1.00 48.07 778 GLY A C 1
ATOM 4541 O O . GLY A 1 640 ? -32.516 -19.083 -15.756 1.00 48.07 778 GLY A O 1
ATOM 4542 N N . PHE A 1 641 ? -32.534 -19.570 -17.938 1.00 62.68 779 PHE A N 1
ATOM 4543 C CA . PHE A 1 641 ? -32.304 -18.183 -18.316 1.00 62.68 779 PHE A CA 1
ATOM 4544 C C . PHE A 1 641 ? -33.492 -17.206 -18.189 1.00 62.68 779 PHE A C 1
ATOM 4545 O O . PHE A 1 641 ? -34.667 -17.593 -18.104 1.00 62.68 779 PHE A O 1
ATOM 4553 N N . SER A 1 642 ? -33.129 -15.925 -18.225 1.00 138.96 780 SER A N 1
ATOM 4554 C CA . SER A 1 642 ? -34.014 -14.760 -18.127 1.00 138.96 780 SER A CA 1
ATOM 4555 C C . SER A 1 642 ? -35.145 -14.742 -19.121 1.00 138.96 780 SER A C 1
ATOM 4556 O O . SER A 1 642 ? -34.964 -15.137 -20.276 1.00 138.96 780 SER A O 1
ATOM 4559 N N . HIS A 1 643 ? -36.298 -14.231 -18.704 1.00 62.80 781 HIS A N 1
ATOM 4560 C CA . HIS A 1 643 ? -37.412 -14.160 -19.653 1.00 62.80 781 HIS A CA 1
ATOM 4561 C C . HIS A 1 643 ? -36.939 -13.370 -20.880 1.00 62.80 781 HIS A C 1
ATOM 4562 O O . HIS A 1 643 ? -37.258 -13.677 -22.027 1.00 62.80 781 HIS A O 1
ATOM 4569 N N . ALA A 1 644 ? -36.132 -12.364 -20.598 1.00 68.05 782 ALA A N 1
ATOM 4570 C CA . ALA A 1 644 ? -35.604 -11.481 -21.608 1.00 68.05 782 ALA A CA 1
ATOM 4571 C C . ALA A 1 644 ? -34.924 -12.206 -22.737 1.00 68.05 782 ALA A C 1
ATOM 4572 O O . ALA A 1 644 ? -34.934 -11.762 -23.886 1.00 68.05 782 ALA A O 1
ATOM 4574 N N . LEU A 1 645 ? -34.339 -13.342 -22.412 1.00 75.36 783 LEU A N 1
ATOM 4575 C CA . LEU A 1 645 ? -33.595 -14.078 -23.409 1.00 75.36 783 LEU A CA 1
ATOM 4576 C C . LEU A 1 645 ? -34.399 -15.216 -23.984 1.00 75.36 783 LEU A C 1
ATOM 4577 O O . LEU A 1 645 ? -34.183 -15.607 -25.123 1.00 75.36 783 LEU A O 1
ATOM 4582 N N . LYS A 1 646 ? -35.313 -15.758 -23.191 1.00 48.36 784 LYS A N 1
ATOM 4583 C CA . LYS A 1 646 ? -36.127 -16.836 -23.681 1.00 48.36 784 LYS A CA 1
ATOM 4584 C C . LYS A 1 646 ? -36.916 -16.211 -24.817 1.00 48.36 784 LYS A C 1
ATOM 4585 O O . LYS A 1 646 ? -36.803 -16.630 -25.980 1.00 48.36 784 LYS A O 1
ATOM 4591 N N . SER A 1 647 ? -37.675 -15.165 -24.489 1.00 72.72 785 SER A N 1
ATOM 4592 C CA . SER A 1 647 ? -38.485 -14.435 -25.466 1.00 72.72 785 SER A CA 1
ATOM 4593 C C . SER A 1 647 ? -37.731 -14.193 -26.749 1.00 72.72 785 SER A C 1
ATOM 4594 O O . SER A 1 647 ? -38.244 -14.407 -27.845 1.00 72.72 785 SER A O 1
ATOM 4597 N N . HIS A 1 648 ? -36.505 -13.725 -26.607 1.00 45.47 786 HIS A N 1
ATOM 4598 C CA . HIS A 1 648 ? -35.732 -13.419 -27.773 1.00 45.47 786 HIS A CA 1
ATOM 4599 C C . HIS A 1 648 ? -35.280 -14.619 -28.547 1.00 45.47 786 HIS A C 1
ATOM 4600 O O . HIS A 1 648 ? -35.082 -14.537 -29.758 1.00 45.47 786 HIS A O 1
ATOM 4607 N N . TRP A 1 649 ? -35.124 -15.741 -27.851 1.00 59.62 787 TRP A N 1
ATOM 4608 C CA . TRP A 1 649 ? -34.652 -16.994 -28.467 1.00 59.62 787 TRP A CA 1
ATOM 4609 C C . TRP A 1 649 ? -35.740 -17.858 -29.066 1.00 59.62 787 TRP A C 1
ATOM 4610 O O . TRP A 1 649 ? -35.587 -18.417 -30.155 1.00 59.62 787 TRP A O 1
ATOM 4621 N N . ILE A 1 650 ? -36.809 -18.019 -28.306 1.00 55.37 788 ILE A N 1
ATOM 4622 C CA . ILE A 1 650 ? -37.913 -18.794 -28.786 1.00 55.37 788 ILE A CA 1
ATOM 4623 C C . ILE A 1 650 ? -39.066 -17.863 -29.242 1.00 55.37 788 ILE A C 1
ATOM 4624 O O . ILE A 1 650 ? -39.274 -17.673 -30.445 1.00 55.37 788 ILE A O 1
ATOM 4629 N N . GLY A 1 651 ? -39.796 -17.247 -28.322 1.00 60.65 789 GLY A N 1
ATOM 4630 C CA . GLY A 1 651 ? -40.857 -16.358 -28.752 1.00 60.65 789 GLY A CA 1
ATOM 4631 C C . GLY A 1 651 ? -41.356 -15.557 -27.580 1.00 60.65 789 GLY A C 1
ATOM 4632 O O . GLY A 1 651 ? -41.247 -16.012 -26.437 1.00 60.65 789 GLY A O 1
ATOM 4633 N N . LYS A 1 652 ? -41.914 -14.378 -27.849 1.00 76.21 790 LYS A N 1
ATOM 4634 C CA . LYS A 1 652 ? -42.404 -13.515 -26.780 1.00 76.21 790 LYS A CA 1
ATOM 4635 C C . LYS A 1 652 ? -43.680 -14.039 -26.189 1.00 76.21 790 LYS A C 1
ATOM 4636 O O . LYS A 1 652 ? -44.180 -13.521 -25.191 1.00 76.21 790 LYS A O 1
ATOM 4642 N N . ASP A 1 653 ? -44.194 -15.086 -26.811 1.00 95.05 791 ASP A N 1
ATOM 4643 C CA . ASP A 1 653 ? -45.413 -15.714 -26.365 1.00 95.05 791 ASP A CA 1
ATOM 4644 C C . ASP A 1 653 ? -45.096 -17.059 -25.759 1.00 95.05 791 ASP A C 1
ATOM 4645 O O . ASP A 1 653 ? -45.989 -17.791 -25.369 1.00 95.05 791 ASP A O 1
ATOM 4650 N N . TYR A 1 654 ? -43.818 -17.379 -25.669 1.00 57.11 792 TYR A N 1
ATOM 4651 C CA . TYR A 1 654 ? -43.404 -18.661 -25.132 1.00 57.11 792 TYR A CA 1
ATOM 4652 C C . TYR A 1 654 ? -44.093 -19.062 -23.786 1.00 57.11 792 TYR A C 1
ATOM 4653 O O . TYR A 1 654 ? -44.341 -20.243 -23.516 1.00 57.11 792 TYR A O 1
ATOM 4662 N N . TYR A 1 655 ? -44.405 -18.106 -22.935 1.00 37.29 793 TYR A N 1
ATOM 4663 C CA . TYR A 1 655 ? -45.028 -18.499 -21.695 1.00 37.29 793 TYR A CA 1
ATOM 4664 C C . TYR A 1 655 ? -46.376 -19.159 -21.906 1.00 37.29 793 TYR A C 1
ATOM 4665 O O . TYR A 1 655 ? -47.013 -19.613 -20.945 1.00 37.29 793 TYR A O 1
ATOM 4674 N N . LYS A 1 656 ? -46.834 -19.241 -23.147 1.00 56.25 794 LYS A N 1
ATOM 4675 C CA . LYS A 1 656 ? -48.160 -19.818 -23.395 1.00 56.25 794 LYS A CA 1
ATOM 4676 C C . LYS A 1 656 ? -48.242 -21.337 -23.570 1.00 56.25 794 LYS A C 1
ATOM 4677 O O . LYS A 1 656 ? -47.582 -21.941 -24.432 1.00 56.25 794 LYS A O 1
ATOM 4683 N N . ARG A 1 657 ? -49.071 -21.946 -22.740 1.00 73.06 795 ARG A N 1
ATOM 4684 C CA . ARG A 1 657 ? -49.259 -23.384 -22.804 1.00 73.06 795 ARG A CA 1
ATOM 4685 C C . ARG A 1 657 ? -49.762 -23.744 -24.190 1.00 73.06 795 ARG A C 1
ATOM 4686 O O . ARG A 1 657 ? -50.800 -23.225 -24.624 1.00 73.06 795 ARG A O 1
ATOM 4694 N N . GLY A 1 658 ? -49.031 -24.618 -24.884 1.00 53.10 796 GLY A N 1
ATOM 4695 C CA . GLY A 1 658 ? -49.469 -25.060 -26.193 1.00 53.10 796 GLY A CA 1
ATOM 4696 C C . GLY A 1 658 ? -48.871 -24.489 -27.460 1.00 53.10 796 GLY A C 1
ATOM 4697 O O . GLY A 1 658 ? -47.891 -23.759 -27.436 1.00 53.10 796 GLY A O 1
ATOM 4698 N N . PRO A 1 659 ? -49.538 -24.753 -28.590 1.00 61.23 797 PRO A N 1
ATOM 4699 C CA . PRO A 1 659 ? -49.147 -24.332 -29.924 1.00 61.23 797 PRO A CA 1
ATOM 4700 C C . PRO A 1 659 ? -49.105 -22.849 -30.089 1.00 61.23 797 PRO A C 1
ATOM 4701 O O . PRO A 1 659 ? -48.141 -22.322 -30.640 1.00 61.23 797 PRO A O 1
ATOM 4705 N N . ASP A 1 660 ? -50.139 -22.153 -29.627 1.00 93.30 798 ASP A N 1
ATOM 4706 C CA . ASP A 1 660 ? -50.143 -20.710 -29.817 1.00 93.30 798 ASP A CA 1
ATOM 4707 C C . ASP A 1 660 ? -49.003 -20.059 -29.058 1.00 93.30 798 ASP A C 1
ATOM 4708 O O . ASP A 1 660 ? -48.813 -18.838 -29.088 1.00 93.30 798 ASP A O 1
ATOM 4713 N N . GLY A 1 661 ? -48.211 -20.907 -28.415 1.00 75.22 799 GLY A N 1
ATOM 4714 C CA . GLY A 1 661 ? -47.070 -20.433 -27.663 1.00 75.22 799 GLY A CA 1
ATOM 4715 C C . GLY A 1 661 ? -45.687 -20.686 -28.261 1.00 75.22 799 GLY A C 1
ATOM 4716 O O . GLY A 1 661 ? -44.703 -20.626 -27.539 1.00 75.22 799 GLY A O 1
ATOM 4717 N N . ASN A 1 662 ? -45.590 -20.941 -29.563 1.00 49.89 800 ASN A N 1
ATOM 4718 C CA . ASN A 1 662 ? -44.307 -21.196 -30.209 1.00 49.89 800 ASN A CA 1
ATOM 4719 C C . ASN A 1 662 ? -44.160 -20.416 -31.531 1.00 49.89 800 ASN A C 1
ATOM 4720 O O . ASN A 1 662 ? -44.943 -20.627 -32.450 1.00 49.89 800 ASN A O 1
ATOM 4725 N N . ASP A 1 663 ? -43.193 -19.497 -31.637 1.00 48.51 801 ASP A N 1
ATOM 4726 C CA . ASP A 1 663 ? -43.019 -18.730 -32.891 1.00 48.51 801 ASP A CA 1
ATOM 4727 C C . ASP A 1 663 ? -42.117 -19.424 -33.910 1.00 48.51 801 ASP A C 1
ATOM 4728 O O . ASP A 1 663 ? -40.920 -19.132 -34.015 1.00 48.51 801 ASP A O 1
ATOM 4733 N N . ILE A 1 664 ? -42.683 -20.304 -34.716 1.00 36.19 802 ILE A N 1
ATOM 4734 C CA . ILE A 1 664 ? -41.833 -21.031 -35.637 1.00 36.19 802 ILE A CA 1
ATOM 4735 C C . ILE A 1 664 ? -40.748 -20.219 -36.294 1.00 36.19 802 ILE A C 1
ATOM 4736 O O . ILE A 1 664 ? -39.732 -20.752 -36.669 1.00 36.19 802 ILE A O 1
ATOM 4741 N N . HIS A 1 665 ? -40.923 -18.919 -36.406 1.00 58.42 803 HIS A N 1
ATOM 4742 C CA . HIS A 1 665 ? -39.880 -18.135 -37.044 1.00 58.42 803 HIS A CA 1
ATOM 4743 C C . HIS A 1 665 ? -38.622 -18.035 -36.209 1.00 58.42 803 HIS A C 1
ATOM 4744 O O . HIS A 1 665 ? -37.594 -17.591 -36.696 1.00 58.42 803 HIS A O 1
ATOM 4751 N N . LYS A 1 666 ? -38.690 -18.445 -34.955 1.00 76.74 804 LYS A N 1
ATOM 4752 C CA . LYS A 1 666 ? -37.512 -18.373 -34.112 1.00 76.74 804 LYS A CA 1
ATOM 4753 C C . LYS A 1 666 ? -37.252 -19.712 -33.443 1.00 76.74 804 LYS A C 1
ATOM 4754 O O . LYS A 1 666 ? -36.265 -19.875 -32.727 1.00 76.74 804 LYS A O 1
ATOM 4760 N N . THR A 1 667 ? -38.136 -20.672 -33.732 1.00 61.02 805 THR A N 1
ATOM 4761 C CA . THR A 1 667 ? -38.120 -22.038 -33.185 1.00 61.02 805 THR A CA 1
ATOM 4762 C C . THR A 1 667 ? -37.940 -23.163 -34.222 1.00 61.02 805 THR A C 1
ATOM 4763 O O . THR A 1 667 ? -37.473 -24.251 -33.926 1.00 61.02 805 THR A O 1
ATOM 4767 N N . ASN A 1 668 ? -38.374 -22.867 -35.430 1.00 36.62 806 ASN A N 1
ATOM 4768 C CA . ASN A 1 668 ? -38.346 -23.741 -36.577 1.00 36.62 806 ASN A CA 1
ATOM 4769 C C . ASN A 1 668 ? -39.078 -25.034 -36.421 1.00 36.62 806 ASN A C 1
ATOM 4770 O O . ASN A 1 668 ? -38.786 -26.014 -37.126 1.00 36.62 806 ASN A O 1
ATOM 4775 N N . VAL A 1 669 ? -40.018 -25.079 -35.495 1.00 29.20 807 VAL A N 1
ATOM 4776 C CA . VAL A 1 669 ? -40.760 -26.292 -35.382 1.00 29.20 807 VAL A CA 1
ATOM 4777 C C . VAL A 1 669 ? -42.221 -25.990 -35.634 1.00 29.20 807 VAL A C 1
ATOM 4778 O O . VAL A 1 669 ? -42.793 -25.057 -35.093 1.00 29.20 807 VAL A O 1
ATOM 4782 N N . PRO A 1 670 ? -42.819 -26.770 -36.524 1.00 65.48 808 PRO A N 1
ATOM 4783 C CA . PRO A 1 670 ? -44.185 -26.742 -36.982 1.00 65.48 808 PRO A CA 1
ATOM 4784 C C . PRO A 1 670 ? -45.160 -26.594 -35.887 1.00 65.48 808 PRO A C 1
ATOM 4785 O O . PRO A 1 670 ? -45.190 -27.357 -34.941 1.00 65.48 808 PRO A O 1
ATOM 4789 N N . HIS A 1 671 ? -45.963 -25.574 -36.049 1.00 59.29 809 HIS A N 1
ATOM 4790 C CA . HIS A 1 671 ? -47.033 -25.244 -35.145 1.00 59.29 809 HIS A CA 1
ATOM 4791 C C . HIS A 1 671 ? -47.824 -26.546 -35.028 1.00 59.29 809 HIS A C 1
ATOM 4792 O O . HIS A 1 671 ? -48.391 -26.871 -33.986 1.00 59.29 809 HIS A O 1
ATOM 4799 N N . ILE A 1 672 ? -47.779 -27.344 -36.080 1.00 63.74 810 ILE A N 1
ATOM 4800 C CA . ILE A 1 672 ? -48.519 -28.588 -36.080 1.00 63.74 810 ILE A CA 1
ATOM 4801 C C . ILE A 1 672 ? -47.922 -29.735 -35.278 1.00 63.74 810 ILE A C 1
ATOM 4802 O O . ILE A 1 672 ? -48.639 -30.647 -34.883 1.00 63.74 810 ILE A O 1
ATOM 4807 N N . ARG A 1 673 ? -46.624 -29.695 -35.011 1.00 44.72 811 ARG A N 1
ATOM 4808 C CA . ARG A 1 673 ? -46.002 -30.753 -34.196 1.00 44.72 811 ARG A CA 1
ATOM 4809 C C . ARG A 1 673 ? -46.403 -30.506 -32.761 1.00 44.72 811 ARG A C 1
ATOM 4810 O O . ARG A 1 673 ? -46.849 -31.396 -32.062 1.00 44.72 811 ARG A O 1
ATOM 4818 N N . VAL A 1 674 ? -46.252 -29.272 -32.323 1.00 39.95 812 VAL A N 1
ATOM 4819 C CA . VAL A 1 674 ? -46.633 -28.989 -30.979 1.00 39.95 812 VAL A CA 1
ATOM 4820 C C . VAL A 1 674 ? -48.135 -29.012 -30.772 1.00 39.95 812 VAL A C 1
ATOM 4821 O O . VAL A 1 674 ? -48.579 -29.345 -29.666 1.00 39.95 812 VAL A O 1
ATOM 4825 N N . GLU A 1 675 ? -48.927 -28.676 -31.797 1.00 40.17 813 GLU A N 1
ATOM 4826 C CA . GLU A 1 675 ? -50.369 -28.747 -31.595 1.00 40.17 813 GLU A CA 1
ATOM 4827 C C . GLU A 1 675 ? -50.699 -30.226 -31.360 1.00 40.17 813 GLU A C 1
ATOM 4828 O O . GLU A 1 675 ? -51.573 -30.574 -30.555 1.00 40.17 813 GLU A O 1
ATOM 4834 N N . PHE A 1 676 ? -49.996 -31.103 -32.076 1.00 43.11 814 PHE A N 1
ATOM 4835 C CA . PHE A 1 676 ? -50.243 -32.515 -31.915 1.00 43.11 814 PHE A CA 1
ATOM 4836 C C . PHE A 1 676 ? -49.907 -32.873 -30.504 1.00 43.11 814 PHE A C 1
ATOM 4837 O O . PHE A 1 676 ? -50.653 -33.589 -29.858 1.00 43.11 814 PHE A O 1
ATOM 4845 N N . ARG A 1 677 ? -48.772 -32.363 -30.028 1.00 50.19 815 ARG A N 1
ATOM 4846 C CA . ARG A 1 677 ? -48.299 -32.683 -28.694 1.00 50.19 815 ARG A CA 1
ATOM 4847 C C . ARG A 1 677 ? -49.153 -32.084 -27.606 1.00 50.19 815 ARG A C 1
ATOM 4848 O O . ARG A 1 677 ? -49.414 -32.719 -26.580 1.00 50.19 815 ARG A O 1
ATOM 4856 N N . ASP A 1 678 ? -49.623 -30.871 -27.822 1.00 56.66 816 ASP A N 1
ATOM 4857 C CA . ASP A 1 678 ? -50.414 -30.242 -26.782 1.00 56.66 816 ASP A CA 1
ATOM 4858 C C . ASP A 1 678 ? -51.777 -30.863 -26.623 1.00 56.66 816 ASP A C 1
ATOM 4859 O O . ASP A 1 678 ? -52.325 -30.909 -25.520 1.00 56.66 816 ASP A O 1
ATOM 4864 N N . THR A 1 679 ? -52.306 -31.354 -27.741 1.00 50.60 817 THR A N 1
ATOM 4865 C CA . THR A 1 679 ? -53.626 -31.965 -27.791 1.00 50.60 817 THR A CA 1
ATOM 4866 C C . THR A 1 679 ? -53.620 -33.425 -27.318 1.00 50.60 817 THR A C 1
ATOM 4867 O O . THR A 1 679 ? -54.609 -33.893 -26.771 1.00 50.60 817 THR A O 1
ATOM 4871 N N . ILE A 1 680 ? -52.515 -34.148 -27.501 1.00 38.46 818 ILE A N 1
ATOM 4872 C CA . ILE A 1 680 ? -52.460 -35.543 -27.054 1.00 38.46 818 ILE A CA 1
ATOM 4873 C C . ILE A 1 680 ? -52.269 -35.570 -25.539 1.00 38.46 818 ILE A C 1
ATOM 4874 O O . ILE A 1 680 ? -52.714 -36.487 -24.826 1.00 38.46 818 ILE A O 1
ATOM 4879 N N . TRP A 1 681 ? -51.597 -34.535 -25.058 1.00 55.37 819 TRP A N 1
ATOM 4880 C CA . TRP A 1 681 ? -51.353 -34.382 -23.637 1.00 55.37 819 TRP A CA 1
ATOM 4881 C C . TRP A 1 681 ? -52.656 -33.951 -22.974 1.00 55.37 819 TRP A C 1
ATOM 4882 O O . TRP A 1 681 ? -53.062 -34.533 -21.975 1.00 55.37 819 TRP A O 1
ATOM 4893 N N . LYS A 1 682 ? -53.288 -32.919 -23.536 1.00 40.29 820 LYS A N 1
ATOM 4894 C CA . LYS A 1 682 ? -54.555 -32.398 -23.047 1.00 40.29 820 LYS A CA 1
ATOM 4895 C C . LYS A 1 682 ? -55.503 -33.597 -22.905 1.00 40.29 820 LYS A C 1
ATOM 4896 O O . LYS A 1 682 ? -56.190 -33.765 -21.900 1.00 40.29 820 LYS A O 1
ATOM 4902 N N . GLU A 1 683 ? -55.485 -34.453 -23.921 1.00 41.20 821 GLU A N 1
ATOM 4903 C CA . GLU A 1 683 ? -56.290 -35.674 -24.003 1.00 41.20 821 GLU A CA 1
ATOM 4904 C C . GLU A 1 683 ? -56.000 -36.636 -22.839 1.00 41.20 821 GLU A C 1
ATOM 4905 O O . GLU A 1 683 ? -56.899 -37.087 -22.130 1.00 41.20 821 GLU A O 1
ATOM 4911 N N . GLU A 1 684 ? -54.728 -36.949 -22.651 1.00 51.44 822 GLU A N 1
ATOM 4912 C CA . GLU A 1 684 ? -54.353 -37.864 -21.599 1.00 51.44 822 GLU A CA 1
ATOM 4913 C C . GLU A 1 684 ? -54.785 -37.320 -20.261 1.00 51.44 822 GLU A C 1
ATOM 4914 O O . GLU A 1 684 ? -55.379 -38.050 -19.480 1.00 51.44 822 GLU A O 1
ATOM 4920 N N . MET A 1 685 ? -54.496 -36.034 -20.018 1.00 53.61 823 MET A N 1
ATOM 4921 C CA . MET A 1 685 ? -54.842 -35.333 -18.775 1.00 53.61 823 MET A CA 1
ATOM 4922 C C . MET A 1 685 ? -56.300 -35.521 -18.518 1.00 53.61 823 MET A C 1
ATOM 4923 O O . MET A 1 685 ? -56.733 -35.795 -17.398 1.00 53.61 823 MET A O 1
ATOM 4928 N N . GLN A 1 686 ? -57.072 -35.352 -19.579 1.00 51.18 824 GLN A N 1
ATOM 4929 C CA . GLN A 1 686 ? -58.495 -35.517 -19.450 1.00 51.18 824 GLN A CA 1
ATOM 4930 C C . GLN A 1 686 ? -58.795 -36.939 -19.081 1.00 51.18 824 GLN A C 1
ATOM 4931 O O . GLN A 1 686 ? -59.673 -37.185 -18.296 1.00 51.18 824 GLN A O 1
ATOM 4937 N N . GLN A 1 687 ? -58.052 -37.883 -19.622 1.00 58.78 825 GLN A N 1
ATOM 4938 C CA . GLN A 1 687 ? -58.323 -39.262 -19.291 1.00 58.78 825 GLN A CA 1
ATOM 4939 C C . GLN A 1 687 ? -58.166 -39.510 -17.791 1.00 58.78 825 GLN A C 1
ATOM 4940 O O . GLN A 1 687 ? -58.981 -40.198 -17.156 1.00 58.78 825 GLN A O 1
ATOM 4946 N N . VAL A 1 688 ? -57.134 -38.907 -17.220 1.00 56.08 826 VAL A N 1
ATOM 4947 C CA . VAL A 1 688 ? -56.827 -39.124 -15.820 1.00 56.08 826 VAL A CA 1
ATOM 4948 C C . VAL A 1 688 ? -57.565 -38.278 -14.792 1.00 56.08 826 VAL A C 1
ATOM 4949 O O . VAL A 1 688 ? -57.829 -38.762 -13.688 1.00 56.08 826 VAL A O 1
ATOM 4953 N N . TYR A 1 689 ? -57.889 -37.030 -15.125 1.00 56.62 827 TYR A N 1
ATOM 4954 C CA . TYR A 1 689 ? -58.671 -36.205 -14.210 1.00 56.62 827 TYR A CA 1
ATOM 4955 C C . TYR A 1 689 ? -60.104 -36.364 -14.715 1.00 56.62 827 TYR A C 1
ATOM 4956 O O . TYR A 1 689 ? -60.952 -35.455 -14.643 1.00 56.62 827 TYR A O 1
ATOM 4965 N N . LEU A 1 690 ? -60.336 -37.593 -15.191 1.00 45.39 828 LEU A N 1
ATOM 4966 C CA . LEU A 1 690 ? -61.569 -38.097 -15.792 1.00 45.39 828 LEU A CA 1
ATOM 4967 C C . LEU A 1 690 ? -62.642 -37.111 -16.156 1.00 45.39 828 LEU A C 1
ATOM 4968 O O . LEU A 1 690 ? -63.782 -37.219 -15.701 1.00 45.39 828 LEU A O 1
ATOM 4973 N N . GLY A 1 691 ? -62.255 -36.179 -17.023 1.00 58.77 829 GLY A N 1
ATOM 4974 C CA . GLY A 1 691 ? -63.158 -35.167 -17.505 1.00 58.77 829 GLY A CA 1
ATOM 4975 C C . GLY A 1 691 ? -62.988 -33.843 -16.802 1.00 58.77 829 GLY A C 1
ATOM 4976 O O . GLY A 1 691 ? -63.181 -32.781 -17.406 1.00 58.77 829 GLY A O 1
ATOM 4977 N N . LYS A 1 692 ? -62.595 -33.894 -15.535 1.00 58.38 830 LYS A N 1
ATOM 4978 C CA . LYS A 1 692 ? -62.452 -32.674 -14.742 1.00 58.38 830 LYS A CA 1
ATOM 4979 C C . LYS A 1 692 ? -61.001 -32.139 -14.581 1.00 58.38 830 LYS A C 1
ATOM 4980 O O . LYS A 1 692 ? -60.413 -32.113 -13.492 1.00 58.38 830 LYS A O 1
ATOM 4986 N N . ALA A 1 693 ? -60.466 -31.652 -15.694 1.00 56.96 831 ALA A N 1
ATOM 4987 C CA . ALA A 1 693 ? -59.099 -31.174 -15.764 1.00 56.96 831 ALA A CA 1
ATOM 4988 C C . ALA A 1 693 ? -58.682 -29.781 -15.353 1.00 56.96 831 ALA A C 1
ATOM 4989 O O . ALA A 1 693 ? -59.350 -28.791 -15.616 1.00 56.96 831 ALA A O 1
ATOM 4991 N N . VAL A 1 694 ? -57.511 -29.767 -14.729 1.00 79.68 832 VAL A N 1
ATOM 4992 C CA . VAL A 1 694 ? -56.818 -28.587 -14.254 1.00 79.68 832 VAL A CA 1
ATOM 4993 C C . VAL A 1 694 ? -56.828 -27.453 -15.275 1.00 79.68 832 VAL A C 1
ATOM 4994 O O . VAL A 1 694 ? -57.291 -26.367 -14.970 1.00 79.68 832 VAL A O 1
ATOM 4998 N N . ILE A 1 695 ? -56.295 -27.726 -16.467 1.00 61.83 833 ILE A N 1
ATOM 4999 C CA . ILE A 1 695 ? -56.233 -26.799 -17.594 1.00 61.83 833 ILE A CA 1
ATOM 5000 C C . ILE A 1 695 ? -55.036 -25.842 -17.814 1.00 61.83 833 ILE A C 1
ATOM 5001 O O . ILE A 1 695 ? -54.243 -26.092 -18.716 1.00 61.83 833 ILE A O 1
ATOM 5006 N N . SER A 1 696 ? -54.901 -24.782 -17.012 1.00 58.44 834 SER A N 1
ATOM 5007 C CA . SER A 1 696 ? -53.843 -23.746 -17.158 1.00 58.44 834 SER A CA 1
ATOM 5008 C C . SER A 1 696 ? -53.458 -23.305 -18.571 1.00 58.44 834 SER A C 1
ATOM 5009 O O . SER A 1 696 ? -53.109 -24.116 -19.409 1.00 58.44 834 SER A O 1
ATOM 5012 N N . ASP A 1 697 ? -53.454 -22.003 -18.813 1.00 56.51 835 ASP A N 1
ATOM 5013 C CA . ASP A 1 697 ? -53.183 -21.515 -20.148 1.00 56.51 835 ASP A CA 1
ATOM 5014 C C . ASP A 1 697 ? -51.818 -20.951 -20.340 1.00 56.51 835 ASP A C 1
ATOM 5015 O O . ASP A 1 697 ? -51.540 -20.275 -21.338 1.00 56.51 835 ASP A O 1
ATOM 5020 N N . GLU A 1 698 ? -50.962 -21.233 -19.371 1.00 94.08 836 GLU A N 1
ATOM 5021 C CA . GLU A 1 698 ? -49.586 -20.787 -19.416 1.00 94.08 836 GLU A CA 1
ATOM 5022 C C . GLU A 1 698 ? -48.716 -21.933 -18.942 1.00 94.08 836 GLU A C 1
ATOM 5023 O O . GLU A 1 698 ? -49.136 -22.741 -18.107 1.00 94.08 836 GLU A O 1
ATOM 5029 N N . VAL A 1 699 ? -47.509 -22.002 -19.489 1.00 76.12 837 VAL A N 1
ATOM 5030 C CA . VAL A 1 699 ? -46.606 -23.079 -19.167 1.00 76.12 837 VAL A CA 1
ATOM 5031 C C . VAL A 1 699 ? -46.330 -23.166 -17.687 1.00 76.12 837 VAL A C 1
ATOM 5032 O O . VAL A 1 699 ? -47.189 -23.594 -16.925 1.00 76.12 837 VAL A O 1
ATOM 5036 N N . VAL A 1 700 ? -45.131 -22.759 -17.286 1.00 74.59 838 VAL A N 1
ATOM 5037 C CA . VAL A 1 700 ? -44.703 -22.793 -15.890 1.00 74.59 838 VAL A CA 1
ATOM 5038 C C . VAL A 1 700 ? -43.220 -22.388 -15.935 1.00 74.59 838 VAL A C 1
ATOM 5039 O O . VAL A 1 700 ? -42.453 -22.910 -16.752 1.00 74.59 838 VAL A O 1
ATOM 5043 N N . PRO A 1 701 ? -42.804 -21.446 -15.068 1.00 106.32 839 PRO A N 1
ATOM 5044 C CA . PRO A 1 701 ? -41.444 -20.894 -14.933 1.00 106.32 839 PRO A CA 1
ATOM 5045 C C . PRO A 1 701 ? -40.413 -20.998 -16.105 1.00 106.32 839 PRO A C 1
ATOM 5046 O O . PRO A 1 701 ? -39.184 -20.982 -15.855 1.00 106.35 839 PRO A O 1
#

Solvent-accessible surface area: 26700 Å² total; per-residue (Å²): 119,47,37,36,98,86,63,131,168,104,140,47,106,32,104,126,75,86,89,120,20,92,95,44,109,91,110,62,115,89,76,117,74,44,92,1,15,107,33,0,37,69,0,11,81,38,30,95,216,20,22,37,89,64,108,84,12,44,36,90,154,205,217,116,52,44,140,192,105,89,28,135,61,26,84,38,40,100,37,79,90,0,10,2,42,5,25,45,76,158,119,28,157,111,24,56,166,40,32,48,80,17,66,30,0,2,61,36,5,75,81,0,23,143,7,5,61,30,52,86,8,83,89,28,0,107,140,13,4,58,58,4,36,101,21,4,51,66,0,23,150,60,0,12,82,71,4,50,68,4,24,56,6,1,96,125,24,60,36,138,10,4,31,1,1,8,0,0,3,6,12,15,10,5,10,42,59,129,42,7,39,134,22,9,65,25,58,30,119,140,64,33,108,32,81,4,12,96,16,108,70,81,121,19,31,0,118,55,0,8,107,47,17,104,113,42,14,211,84,26,55,48,97,69,35,14,37,8,44,59,160,91,59,154,49,166,83,79,70,15,25,30,50,17,18,30,35,46,32,0,29,14,46,51,2,3,30,56,15,86,27,82,40,121,0,86,2,4,1,46,1,0,84,63,21,4,58,95,31,85,70,54,120,38,18,4,3,0,13,0,10,14,1,14,0,57,110,101,51,18,3,44,72,1,0,24,13,4,26,119,48,71,2,81,1,98,10,1,11,1,0,1,0,5,1,24,5,1,62,48,1,65,129,99,58,73,6,82,11,4,27,42,6,2,33,6,3,2,35,3,3,1,66,0,0,11,42,7,62,60,31,62,57,0,41,11,1,0,122,29,6,15,0,5,0,0,0,10,27,5,56,96,134,67,166,107,7,40,91,139,48,60,37,0,59,113,22,65,64,70,115,44,6,10,6,0,1,5,0,0,5,3,10,0,0,4,33,1,0,4,76,8,4,33,82,82,68,36,58,25,6,32,12,2,0,13,0,0,17,16,43,59,46,1,1,0,0,0,2,0,0,4,2,56,4,1,0,1,0,6,13,0,86,136,3,21,0,0,7,0,1,1,3,1,34,67,10,2,1,0,0,0,1,32,6,1,55,84,120,57,14,69,16,128,146,5,10,0,16,47,2,8,39,39,9,7,29,1,0,0,0,0,10,20,12,13,126,28,15,163,57,155,87,42,8,40,25,0,0,40,52,0,0,53,53,46,134,8,15,17,4,5,7,0,20,1,0,27,29,0,0,42,12,6,34,16,60,45,76,31,6,20,89,12,9,4,159,46,4,53,69,46,14,23,100,1,17,63,5,85,81,1,1,0,0,9,0,1,14,50,9,29,16,48,5,47,88,56,1,18,61,26,1,10,72,37,171,24,85,110,61,100,64,54,79,53